Protein 4DA2 (pdb70)

InterPro domains:
  IPR005224 Sugar fermentation stimulation protein [MF_00095] (3-230)
  IPR005224 Sugar fermentation stimulation protein [PTHR30545] (3-226)
  IPR005224 Sugar fermentation stimulation protein [TIGR00230] (1-220)
  IPR040452 Sugar fermentation stimulation protein, C-terminal [PF03749] (82-216)
  IPR041465 SfsA, N-terminal OB domain [PF17746] (15-78)

Solvent-accessible surface area: 21630 Å² total; per-residue (Å²): 110,97,95,6,33,104,20,101,62,29,71,84,6,70,1,50,138,61,72,72,55,53,5,0,39,0,75,13,165,154,130,100,22,91,0,27,3,31,14,81,17,119,10,100,114,25,20,70,96,49,123,70,0,21,0,16,58,57,114,50,66,135,5,134,18,25,0,7,0,1,75,16,120,44,71,0,0,0,0,3,54,124,9,5,9,112,0,0,29,67,0,6,118,100,78,44,2,97,82,8,103,54,8,155,34,59,116,165,88,17,168,14,65,127,10,105,0,25,12,8,0,74,34,108,212,39,89,6,35,0,4,21,19,22,0,11,29,58,83,55,82,37,0,8,17,9,35,20,57,26,21,74,0,21,26,9,1,119,25,0,8,120,10,15,149,75,68,114,114,0,0,0,0,0,2,0,0,1,2,90,8,53,66,0,52,17,60,135,170,6,2,74,95,0,4,113,18,0,81,58,0,89,156,22,36,3,54,9,46,0,0,0,0,11,0,45,102,79,0,53,0,24,14,68,20,102,10,39,57,78,58,82,26,100,5,36,112,21,96,65,30,62,84,5,65,2,44,140,60,74,76,159,124,13,0,38,0,90,10,162,155,110,96,24,91,0,28,1,29,14,101,14,131,8,100,62,11,27,66,97,48,130,76,0,14,0,16,62,47,111,53,65,163,6,140,13,23,0,8,0,1,70,16,114,45,62,0,0,0,0,4,52,130,6,5,11,114,0,0,32,66,1,3,61,56,16,21,2,41,67,2,50,37,2,71,28,60,115,145,76,12,163,14,40,162,5,132,0,25,15,10,0,65,22,106,192,38,60,0,24,0,6,20,24,24,0,7,38,48,82,63,88,37,0,4,20,7,30,18,97,32,106,137,0,23,94,3,0,89,13,1,7,114,22,15,166,119,70,85,84,0,0,0,0,0,1,0,0,0,4,81,11,57,66,0,63,18,57,144,177,4,4,75,130,0,9,90,20,0,86,67,0,87,154,25,48,3,48,16,44,0,0,0,0,6,0,47,87,92,0,59,0,28,13,73,22,82,10,39,58,78,62

Nearest PDB structures (foldseek):
  4da2-assembly1_A  TM=9.998E-01  e=1.381E-50  Pyrococcus furiosus DSM 3638
  4dap-assembly1_A  TM=8.918E-01  e=1.600E-22  Escherichia coli K-12
  7js7-assembly1_A  TM=4.537E-01  e=1.166E-01  Streptomyces antibioticus
  7js7-assembly2_B  TM=4.471E-01  e=1.488E-01  Streptomyces antibioticus
  6hcd-assembly1_A  TM=3.633E-01  e=2.910E-01  Archaeoglobus fulgidus

Structure (mmCIF, N/CA/C/O backbone):
data_4DA2
#
_entry.id   4DA2
#
_cell.length_a   46.017
_cell.length_b   46.017
_cell.length_c   194.575
_cell.angle_alpha   90.000
_cell.angle_beta   90.000
_cell.angle_gamma   120.000
#
_symmetry.space_group_name_H-M   'P 31'
#
loop_
_entity.id
_entity.type
_entity.pdbx_description
1 polymer 'Sugar fermentation stimulation protein homolog'
2 non-polymer 'CALCIUM ION'
3 water water
#
loop_
_atom_site.group_PDB
_atom_site.id
_atom_site.type_symbol
_atom_site.label_atom_id
_atom_site.label_alt_id
_atom_site.label_comp_id
_atom_site.label_asym_id
_atom_site.label_entity_id
_atom_site.label_seq_id
_atom_site.pdbx_PDB_ins_code
_atom_site.Cartn_x
_atom_site.Cartn_y
_atom_site.Cartn_z
_atom_site.occupancy
_atom_site.B_iso_or_equiv
_atom_site.auth_seq_id
_atom_site.auth_comp_id
_atom_site.auth_asym_id
_atom_site.auth_atom_id
_atom_site.pdbx_PDB_model_num
ATOM 1 N N . ALA A 1 1 ? 8.645 43.900 3.596 1.00 23.30 0 ALA A N 1
ATOM 2 C CA . ALA A 1 1 ? 9.599 43.012 4.301 1.00 22.87 0 ALA A CA 1
ATOM 3 C C . ALA A 1 1 ? 11.027 43.417 3.997 1.00 52.46 0 ALA A C 1
ATOM 4 O O . ALA A 1 1 ? 11.322 43.895 2.904 1.00 26.18 0 ALA A O 1
ATOM 6 N N . MET A 1 2 ? 11.906 43.229 4.976 1.00 18.38 1 MET A N 1
ATOM 7 C CA . MET A 1 2 ? 13.330 43.457 4.789 1.00 19.95 1 MET A CA 1
ATOM 8 C C . MET A 1 2 ? 14.178 42.542 5.676 1.00 29.88 1 MET A C 1
ATOM 9 O O . MET A 1 2 ? 13.713 42.060 6.717 1.00 23.30 1 MET A O 1
ATOM 14 N N . LYS A 1 3 ? 15.408 42.274 5.247 1.00 28.82 2 LYS A N 1
ATOM 15 C CA . LYS A 1 3 ? 16.306 41.388 6.005 1.00 22.62 2 LYS A CA 1
ATOM 16 C C . LYS A 1 3 ? 17.028 42.092 7.148 1.00 33.50 2 LYS A C 1
ATOM 17 O O . LYS A 1 3 ? 17.527 43.193 6.970 1.00 27.47 2 LYS A O 1
ATOM 23 N N . LEU A 1 4 ? 17.081 41.456 8.318 1.00 23.53 3 LEU A N 1
ATOM 24 C CA . LEU A 1 4 ? 17.770 42.028 9.471 1.00 25.91 3 LEU A CA 1
ATOM 25 C C . LEU A 1 4 ? 19.150 41.443 9.672 1.00 25.24 3 LEU A C 1
ATOM 26 O O . LEU A 1 4 ? 20.088 42.163 10.024 1.00 24.11 3 LEU A O 1
ATOM 31 N N . MET A 1 5 ? 19.248 40.119 9.525 1.00 20.27 4 MET A N 1
ATOM 32 C CA . MET A 1 5 ? 20.449 39.377 9.883 1.00 18.65 4 MET A CA 1
ATOM 33 C C . MET A 1 5 ? 20.314 37.927 9.366 1.00 14.40 4 MET A C 1
ATOM 34 O O . MET A 1 5 ? 19.285 37.562 8.816 1.00 23.81 4 MET A O 1
ATOM 39 N N . GLU A 1 6 ? 21.363 37.148 9.587 1.00 20.48 5 GLU A N 1
ATOM 40 C CA . GLU A 1 6 ? 21.430 35.758 9.157 1.00 24.13 5 GLU A CA 1
ATOM 41 C C . GLU A 1 6 ? 21.977 34.905 10.278 1.00 27.12 5 GLU A C 1
ATOM 42 O O . GLU A 1 6 ? 22.885 35.320 11.004 1.00 33.30 5 GLU A O 1
ATOM 48 N N . VAL A 1 7 ? 21.428 33.704 10.403 1.00 23.85 6 VAL A N 1
ATOM 49 C CA . VAL A 1 7 ? 21.921 32.717 11.344 1.00 23.72 6 VAL A CA 1
ATOM 50 C C . VAL A 1 7 ? 22.559 31.585 10.543 1.00 33.86 6 VAL A C 1
ATOM 51 O O . VAL A 1 7 ? 21.929 31.005 9.664 1.00 24.57 6 VAL A O 1
ATOM 55 N N . SER A 1 8 ? 23.813 31.289 10.858 1.00 21.57 7 SER A N 1
ATOM 56 C CA . SER A 1 8 ? 24.567 30.228 10.193 1.00 26.18 7 SER A CA 1
ATOM 57 C C . SER A 1 8 ? 25.471 29.507 11.224 1.00 17.72 7 SER A C 1
ATOM 58 O O . SER A 1 8 ? 26.068 30.170 12.073 1.00 26.31 7 SER A O 1
ATOM 61 N N . PRO A 1 9 ? 25.538 28.160 11.188 1.00 27.15 8 PRO A N 1
ATOM 62 C CA . PRO A 1 9 ? 24.743 27.238 10.369 1.00 19.68 8 PRO A CA 1
ATOM 63 C C . PRO A 1 9 ? 23.384 26.914 10.999 1.00 23.19 8 PRO A C 1
ATOM 64 O O . PRO A 1 9 ? 23.206 27.054 12.211 1.00 23.25 8 PRO A O 1
ATOM 68 N N . LEU A 1 10 ? 22.456 26.444 10.177 1.00 19.31 9 LEU A N 1
ATOM 69 C CA . LEU A 1 10 ? 21.120 26.123 10.609 1.00 26.18 9 LEU A CA 1
ATOM 70 C C . LEU A 1 10 ? 20.893 24.645 10.315 1.00 30.22 9 LEU A C 1
ATOM 71 O O . LEU A 1 10 ? 21.054 24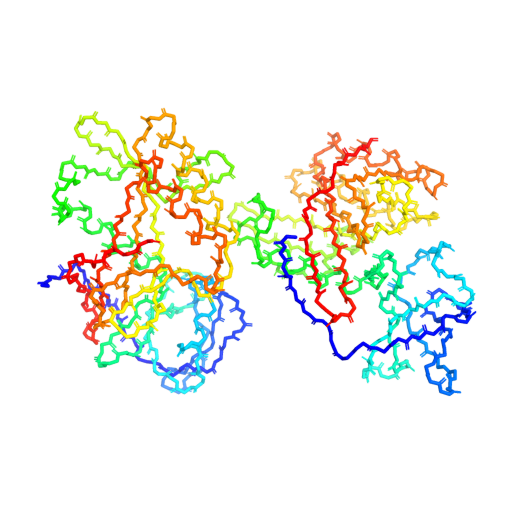.210 9.175 1.00 28.97 9 LEU A O 1
ATOM 76 N N . PHE A 1 11 ? 20.576 23.862 11.346 1.00 23.09 10 PHE A N 1
ATOM 77 C CA . PHE A 1 11 ? 20.350 22.418 11.174 1.00 23.40 10 PHE A CA 1
ATOM 78 C C . PHE A 1 11 ? 18.881 22.034 11.371 1.00 26.74 10 PHE A C 1
ATOM 79 O O . PHE A 1 11 ? 18.344 22.238 12.455 1.00 26.33 10 PHE A O 1
ATOM 87 N N . PRO A 1 12 ? 18.226 21.474 10.328 1.00 18.01 11 PRO A N 1
ATOM 88 C CA . PRO A 1 12 ? 16.903 20.894 10.577 1.00 19.87 11 PRO A CA 1
ATOM 89 C C . PRO A 1 12 ? 17.058 19.722 11.552 1.00 30.45 11 PRO A C 1
ATOM 90 O O . PRO A 1 12 ? 18.101 19.060 11.563 1.00 23.78 11 PRO A O 1
ATOM 94 N N . CYS A 1 13 ? 16.045 19.503 12.380 1.00 18.66 12 CYS A N 1
ATOM 95 C CA . CYS A 1 13 ? 16.066 18.433 13.365 1.00 24.95 12 CYS A CA 1
ATOM 96 C C . CYS A 1 13 ? 14.633 17.983 13.590 1.00 22.96 12 CYS A C 1
ATOM 97 O O . CYS A 1 13 ? 13.685 18.670 13.163 1.00 20.33 12 CYS A O 1
ATOM 100 N N . ILE A 1 14 ? 14.468 16.813 14.205 1.00 19.64 13 ILE A N 1
ATOM 101 C CA . ILE A 1 14 ? 13.161 16.346 14.622 1.00 15.89 13 ILE A CA 1
ATOM 102 C C . ILE A 1 14 ? 13.031 16.547 16.113 1.00 15.11 13 ILE A C 1
ATOM 103 O O . ILE A 1 14 ? 13.878 16.076 16.890 1.00 21.27 13 ILE A O 1
ATOM 108 N N . PHE A 1 15 ? 11.972 17.239 16.520 1.00 18.55 14 PHE A N 1
ATOM 109 C CA . PHE A 1 15 ? 11.715 17.401 17.938 1.00 17.14 14 PHE A CA 1
ATOM 110 C C . PHE A 1 15 ? 11.236 16.086 18.530 1.00 24.80 14 PHE A C 1
ATOM 111 O O . PHE A 1 15 ? 10.302 15.473 18.014 1.00 27.86 14 PHE A O 1
ATOM 119 N N . LEU A 1 16 ? 11.895 15.640 19.601 1.00 19.25 15 LEU A N 1
ATOM 120 C CA . LEU A 1 16 ? 11.512 14.369 20.237 1.00 18.47 15 LEU A CA 1
ATOM 121 C C . LEU A 1 16 ? 10.702 14.628 21.481 1.00 21.11 15 LEU A C 1
ATOM 122 O O . LEU A 1 16 ? 9.533 14.203 21.575 1.00 22.31 15 LEU A O 1
ATOM 127 N N . ARG A 1 17 ? 11.296 15.346 22.436 1.00 22.87 16 ARG A N 1
ATOM 128 C CA . ARG A 1 17 ? 10.587 15.645 23.681 1.00 28.32 16 ARG A CA 1
ATOM 129 C C . ARG A 1 17 ? 11.211 16.768 24.501 1.00 27.48 16 ARG A C 1
ATOM 130 O O . ARG A 1 17 ? 12.413 17.040 24.427 1.00 19.59 16 ARG A O 1
ATOM 138 N N . ARG A 1 18 ? 10.366 17.441 25.272 1.00 27.61 17 ARG A N 1
ATOM 139 C CA . ARG A 1 18 ? 10.856 18.470 26.150 1.00 24.81 17 ARG A CA 1
ATOM 140 C C . ARG A 1 18 ? 11.227 17.826 27.481 1.00 31.51 17 ARG A C 1
ATOM 141 O O . ARG A 1 18 ? 10.430 17.103 28.069 1.00 35.75 17 ARG A O 1
ATOM 149 N N . VAL A 1 19 ? 12.447 18.072 27.940 1.00 26.51 18 VAL A N 1
ATOM 150 C CA . VAL A 1 19 ? 12.945 17.477 29.187 1.00 33.21 18 VAL A CA 1
ATOM 151 C C . VAL A 1 19 ? 12.515 18.323 30.378 1.00 33.41 18 VAL A C 1
ATOM 152 O O . VAL A 1 19 ? 11.994 17.805 31.370 1.00 30.35 18 VAL A O 1
ATOM 156 N N . ASN A 1 20 ? 12.763 19.625 30.276 1.00 20.47 19 ASN A N 1
ATOM 157 C CA . ASN A 1 20 ? 12.228 20.604 31.214 1.00 25.13 19 ASN A CA 1
ATOM 158 C C . ASN A 1 20 ? 12.072 21.934 30.489 1.00 32.99 19 ASN A C 1
ATOM 159 O O . ASN A 1 20 ? 12.155 21.990 29.254 1.00 25.33 19 ASN A O 1
ATOM 164 N N . ARG A 1 21 ? 11.882 23.009 31.238 1.00 41.75 20 ARG A N 1
ATOM 165 C CA . ARG A 1 21 ? 11.656 24.308 30.605 1.00 34.43 20 ARG A CA 1
ATOM 166 C C . ARG A 1 21 ? 12.885 24.882 29.873 1.00 20.57 20 ARG A C 1
ATOM 167 O O . ARG A 1 21 ? 12.737 25.737 28.997 1.00 26.69 20 ARG A O 1
ATOM 175 N N . PHE A 1 22 ? 14.079 24.370 30.184 1.00 16.59 21 PHE A N 1
ATOM 176 C CA . PHE A 1 22 ? 15.329 24.856 29.599 1.00 16.67 21 PHE A CA 1
ATOM 177 C C . PHE A 1 22 ? 15.918 23.964 28.507 1.00 17.53 21 PHE A C 1
ATOM 178 O O . PHE A 1 22 ? 16.776 24.410 27.740 1.00 22.09 21 PHE A O 1
ATOM 186 N N . VAL A 1 23 ? 15.488 22.711 28.448 1.00 16.22 22 VAL A N 1
ATOM 187 C CA . VAL A 1 23 ? 16.148 21.728 27.581 1.00 27.62 22 VAL A CA 1
ATOM 188 C C . VAL A 1 23 ? 15.186 20.808 26.840 1.00 21.60 22 VAL A C 1
ATOM 189 O O . VAL A 1 23 ? 14.183 20.352 27.393 1.00 20.60 22 VAL A O 1
ATOM 193 N N . GLY A 1 24 ? 15.511 20.523 25.580 1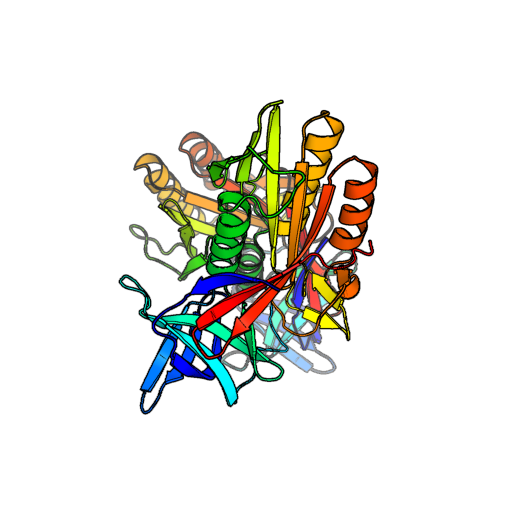.00 16.28 23 GLY A N 1
ATOM 194 C CA . GLY A 1 24 ? 14.757 19.533 24.800 1.00 15.93 23 GLY A CA 1
ATOM 195 C C . GLY A 1 24 ? 15.685 18.505 24.191 1.00 17.59 23 GLY A C 1
ATOM 196 O O . GLY A 1 24 ? 16.893 18.738 24.090 1.00 14.93 23 GLY A O 1
ATOM 197 N N . LEU A 1 25 ? 15.125 17.365 23.797 1.00 18.35 24 LEU A N 1
ATOM 198 C CA . LEU A 1 25 ? 15.859 16.391 22.973 1.00 12.68 24 LEU A CA 1
ATOM 199 C C . LEU A 1 25 ? 15.344 16.434 21.540 1.00 17.22 24 LEU A C 1
ATOM 200 O O . LEU A 1 25 ? 14.129 16.456 21.302 1.00 16.00 24 LEU A O 1
ATOM 205 N N . VAL A 1 26 ? 16.282 16.431 20.591 1.00 16.18 25 VAL A N 1
ATOM 206 C CA . VAL A 1 26 ? 15.990 16.458 19.170 1.00 18.98 25 VAL A CA 1
ATOM 207 C C . VAL A 1 26 ? 16.842 15.401 18.459 1.00 20.36 25 VAL A C 1
ATOM 208 O O . VAL A 1 26 ? 17.897 14.997 18.963 1.00 18.05 25 VAL A O 1
ATOM 212 N N . ARG A 1 27 ? 16.397 14.989 17.282 1.00 20.31 26 ARG A N 1
ATOM 213 C CA . ARG A 1 27 ? 17.178 14.132 16.415 1.00 19.03 26 ARG A CA 1
ATOM 214 C C . ARG A 1 27 ? 17.768 14.984 15.301 1.00 31.26 26 ARG A C 1
ATOM 215 O O . ARG A 1 27 ? 17.047 15.665 14.592 1.00 21.87 26 ARG A O 1
ATOM 223 N N . ILE A 1 28 ? 19.085 14.938 15.183 1.00 20.13 27 ILE A N 1
ATOM 224 C CA . ILE A 1 28 ? 19.822 15.528 14.085 1.00 20.52 27 ILE A CA 1
ATOM 225 C C . ILE A 1 28 ? 20.594 14.404 13.401 1.00 28.29 27 ILE A C 1
ATOM 226 O O . ILE A 1 28 ? 21.577 13.909 13.944 1.00 24.11 27 ILE A O 1
ATOM 231 N N . LYS A 1 29 ? 20.129 14.003 12.216 1.00 41.30 28 LYS A N 1
ATOM 232 C CA . LYS A 1 29 ? 20.721 12.881 11.482 1.00 50.45 28 LYS A CA 1
ATOM 233 C C . LYS A 1 29 ? 20.659 11.604 12.332 1.00 19.03 28 LYS A C 1
ATOM 234 O O . LYS A 1 29 ? 19.591 11.206 12.797 1.00 21.63 28 LYS A O 1
ATOM 240 N N . GLU A 1 30 ? 21.801 10.957 12.553 1.00 21.06 29 GLU A N 1
ATOM 241 C CA . GLU A 1 30 ? 21.790 9.698 13.303 1.00 26.14 29 GLU A CA 1
ATOM 242 C C . GLU A 1 30 ? 21.631 9.933 14.809 1.00 22.86 29 GLU A C 1
ATOM 243 O O . GLU A 1 30 ? 21.292 9.005 15.564 1.00 28.91 29 GLU A O 1
ATOM 249 N N . ARG A 1 31 ? 21.864 11.176 15.235 1.00 21.42 30 ARG A N 1
ATOM 250 C CA . ARG A 1 31 ? 22.083 11.471 16.667 1.00 26.59 30 ARG A CA 1
ATOM 251 C C . ARG A 1 31 ? 20.855 12.001 17.413 1.00 31.16 30 ARG A C 1
ATOM 252 O O . ARG A 1 31 ? 20.072 12.765 16.858 1.00 25.00 30 ARG A O 1
ATOM 260 N N . ILE A 1 32 ? 20.681 11.561 18.663 1.00 21.19 31 ILE A N 1
ATOM 261 C CA . ILE A 1 32 ? 19.811 12.253 19.611 1.00 22.06 31 ILE A CA 1
ATOM 262 C C . ILE A 1 32 ? 20.636 13.280 20.387 1.00 29.04 31 ILE A C 1
ATOM 263 O O . ILE A 1 32 ? 21.638 12.928 21.020 1.00 23.56 31 ILE A O 1
ATOM 268 N N . GLU A 1 33 ? 20.231 14.555 20.333 1.00 17.18 32 GLU A N 1
ATOM 269 C CA . GLU A 1 33 ? 21.042 15.608 20.924 1.00 15.75 32 GLU A CA 1
ATOM 270 C C . GLU A 1 33 ? 20.255 16.460 21.909 1.00 19.71 32 GLU A C 1
ATOM 271 O O . GLU A 1 33 ? 19.087 16.734 21.700 1.00 23.27 32 GLU A O 1
ATOM 277 N N . ARG A 1 34 ? 20.929 16.879 22.970 1.00 16.60 33 ARG A N 1
ATOM 278 C CA . ARG A 1 34 ? 20.385 17.863 23.914 1.00 32.94 33 ARG A CA 1
ATOM 279 C C . ARG A 1 34 ? 20.424 19.268 23.294 1.00 33.06 33 ARG A C 1
ATOM 280 O O . ARG A 1 34 ? 21.464 19.696 22.801 1.00 18.98 33 ARG A O 1
ATOM 288 N N . ALA A 1 35 ? 19.285 19.973 23.298 1.00 19.02 34 ALA A N 1
ATOM 289 C CA . ALA A 1 35 ? 19.184 21.291 22.690 1.00 24.74 34 ALA A CA 1
ATOM 290 C C . ALA A 1 35 ? 18.606 22.274 23.695 1.00 33.42 34 ALA A C 1
ATOM 291 O O . ALA A 1 35 ? 17.610 21.987 24.354 1.00 19.08 34 ALA A O 1
ATOM 293 N N . LEU A 1 36 ? 19.252 23.425 23.829 1.00 15.71 35 LEU A N 1
ATOM 294 C CA . LEU A 1 36 ? 18.795 24.460 24.729 1.00 18.91 35 LEU A CA 1
ATOM 295 C C . LEU A 1 36 ? 17.491 25.083 24.232 1.00 20.07 35 LEU A C 1
ATOM 296 O O . LEU A 1 36 ? 17.324 25.324 23.052 1.00 21.88 35 LEU A O 1
ATOM 301 N N . ILE A 1 37 ? 16.578 25.342 25.158 1.00 17.41 36 ILE A N 1
ATOM 302 C CA . ILE A 1 37 ? 15.350 26.061 24.856 1.00 17.67 36 ILE A CA 1
ATOM 303 C C . ILE A 1 37 ? 15.383 27.354 25.693 1.00 21.45 36 ILE A C 1
ATOM 304 O O . ILE A 1 37 ? 15.488 27.317 26.929 1.00 21.22 36 ILE A O 1
ATOM 309 N N . THR A 1 38 ? 15.322 28.507 25.026 1.00 17.38 37 THR A N 1
ATOM 310 C CA . THR A 1 38 ? 15.290 29.764 25.747 1.00 11.76 37 THR A CA 1
ATOM 311 C C . THR A 1 38 ? 13.923 30.390 25.452 1.00 23.36 37 THR A C 1
ATOM 312 O O . THR A 1 38 ? 13.777 31.278 24.612 1.00 25.13 37 THR A O 1
ATOM 316 N N . ASN A 1 39 ? 12.911 29.865 26.114 1.00 20.32 38 ASN A N 1
ATOM 317 C CA . ASN A 1 39 ? 11.546 30.395 26.049 1.00 18.53 38 ASN A CA 1
ATOM 318 C C . ASN A 1 39 ? 10.765 29.702 27.177 1.00 19.55 38 ASN A C 1
ATOM 319 O O . ASN A 1 39 ? 10.670 28.471 27.205 1.00 36.99 38 ASN A O 1
ATOM 324 N N . THR A 1 40 ? 10.230 30.504 28.099 1.00 31.07 39 THR A N 1
ATOM 325 C CA . THR A 1 40 ? 9.618 29.973 29.320 1.00 52.18 39 THR A CA 1
ATOM 326 C C . THR A 1 40 ? 8.160 29.622 29.086 1.00 41.03 39 THR A C 1
ATOM 327 O O . THR A 1 40 ? 7.492 29.089 29.978 1.00 47.46 39 THR A O 1
ATOM 331 N N . GLY A 1 41 ? 7.675 29.921 27.882 1.00 29.28 40 GLY A N 1
ATOM 332 C CA . GLY A 1 41 ? 6.326 29.526 27.463 1.00 26.97 40 GLY A CA 1
ATOM 333 C C . GLY A 1 41 ? 6.124 28.019 27.348 1.00 31.40 40 GLY A C 1
ATOM 334 O O . GLY A 1 41 ? 7.088 27.242 27.312 1.00 30.48 40 GLY A O 1
ATOM 335 N N . ARG A 1 42 ? 4.864 27.593 27.287 1.00 26.78 41 ARG A N 1
ATOM 336 C CA . ARG A 1 42 ? 4.581 26.167 27.145 1.00 24.77 41 ARG A CA 1
ATOM 337 C C . ARG A 1 42 ? 4.928 25.696 25.750 1.00 33.58 41 ARG A C 1
ATOM 338 O O . ARG A 1 42 ? 5.373 24.563 25.578 1.00 23.92 41 ARG A O 1
ATOM 346 N N . LEU A 1 43 ? 4.724 26.575 24.763 1.00 24.89 42 LEU A N 1
ATOM 347 C CA . LEU A 1 43 ? 4.930 26.237 23.355 1.00 20.32 42 LEU A CA 1
ATOM 348 C C . LEU A 1 43 ? 4.298 24.885 23.007 1.00 28.33 42 LEU A C 1
ATOM 349 O O . LEU A 1 43 ? 4.861 24.104 22.238 1.00 22.96 42 LEU A O 1
ATOM 354 N N . ASN A 1 44 ? 3.118 24.621 23.564 1.00 31.43 43 ASN A N 1
ATOM 355 C CA . ASN A 1 44 ? 2.405 23.355 23.332 1.00 26.42 43 ASN A CA 1
ATOM 356 C C . ASN A 1 44 ? 2.121 23.025 21.870 1.00 32.10 43 ASN A C 1
ATOM 357 O O . ASN A 1 44 ? 2.149 21.861 21.484 1.00 27.93 43 ASN A O 1
ATOM 362 N N . GLU A 1 45 ? 1.850 24.039 21.051 1.00 26.57 44 GLU A N 1
ATOM 363 C CA . GLU A 1 45 ? 1.592 23.776 19.639 1.00 28.28 44 GLU A CA 1
ATOM 364 C C . GLU A 1 45 ? 2.855 23.439 18.810 1.00 30.78 44 GLU A C 1
ATOM 365 O O . GLU A 1 45 ? 2.757 22.832 17.739 1.00 28.55 44 GLU A O 1
ATOM 371 N N . PHE A 1 46 ? 4.028 23.787 19.338 1.00 21.19 45 PHE A N 1
ATOM 372 C CA . PHE A 1 46 ? 5.295 23.536 18.650 1.00 17.53 45 PHE A CA 1
ATOM 373 C C . PHE A 1 46 ? 5.999 22.288 19.159 1.00 20.28 45 PHE A C 1
ATOM 374 O O . PHE A 1 46 ? 6.587 21.556 18.356 1.00 23.35 45 PHE A O 1
ATOM 382 N N . MET A 1 47 ? 5.978 22.097 20.487 1.00 22.61 46 MET A N 1
ATOM 383 C CA . MET A 1 47 ? 6.738 21.039 21.179 1.00 20.14 46 MET A CA 1
ATOM 384 C C . MET A 1 47 ? 5.990 19.728 21.088 1.00 25.94 46 MET A C 1
ATOM 385 O O . MET A 1 47 ? 5.514 19.219 22.108 1.00 26.30 46 MET A O 1
ATOM 390 N N . ILE A 1 48 ? 5.886 19.198 19.868 1.00 28.87 47 ILE A N 1
ATOM 391 C CA . ILE A 1 48 ? 5.136 17.969 19.585 1.00 18.50 47 ILE A CA 1
ATOM 392 C C . ILE A 1 48 ? 6.114 16.974 18.962 1.00 21.55 47 ILE A C 1
ATOM 393 O O . ILE A 1 48 ? 6.807 17.305 17.996 1.00 19.63 47 ILE A O 1
ATOM 398 N N . PRO A 1 49 ? 6.193 15.749 19.525 1.00 31.56 48 PRO A N 1
ATOM 399 C CA . PRO A 1 49 ? 7.098 14.744 18.946 1.00 27.40 48 PRO A CA 1
ATOM 400 C C . PRO A 1 49 ? 6.880 14.574 17.436 1.00 14.37 48 PRO A C 1
ATOM 401 O O . PRO A 1 49 ? 5.726 14.429 16.978 1.00 23.39 48 PRO A O 1
ATOM 405 N N . GLY A 1 50 ? 7.955 14.663 16.661 1.00 19.02 49 GLY A N 1
ATOM 406 C CA . GLY A 1 50 ? 7.886 14.480 15.212 1.00 27.13 49 GLY A CA 1
ATOM 407 C C . GLY A 1 50 ? 7.955 15.775 14.410 1.00 12.05 49 GLY A C 1
ATOM 408 O O . GLY A 1 50 ? 8.242 15.751 13.202 1.00 29.86 49 GLY A O 1
ATOM 409 N N . ARG A 1 51 ? 7.712 16.907 15.078 1.00 22.29 50 ARG A N 1
ATOM 410 C CA . ARG A 1 51 ? 7.751 18.236 14.426 1.00 19.51 50 ARG A CA 1
ATOM 411 C C . ARG A 1 51 ? 9.157 18.633 14.040 1.00 21.28 50 ARG A C 1
ATOM 412 O O . ARG A 1 51 ? 10.104 18.338 14.761 1.00 22.90 50 ARG A O 1
ATOM 420 N N . ILE A 1 52 ? 9.300 19.291 12.890 1.00 16.53 51 ILE A N 1
ATOM 421 C CA . ILE A 1 52 ? 10.603 19.737 12.438 1.00 14.04 51 ILE A CA 1
ATOM 422 C C . ILE A 1 52 ? 10.997 21.035 13.136 1.00 15.68 51 ILE A C 1
ATOM 423 O O . ILE A 1 52 ? 10.262 22.014 13.069 1.00 16.43 51 ILE A O 1
ATOM 428 N N . GLY A 1 53 ? 12.145 21.017 13.815 1.00 20.39 52 GLY A N 1
ATOM 429 C CA . GLY A 1 53 ? 12.745 22.225 14.403 1.00 18.05 52 GLY A CA 1
ATOM 430 C C . GLY A 1 53 ? 14.009 22.591 13.649 1.00 24.97 52 GLY A C 1
ATOM 431 O O . GLY A 1 53 ? 14.411 21.899 12.712 1.00 18.59 52 GLY A O 1
ATOM 432 N N . TYR A 1 54 ? 14.624 23.693 14.062 1.00 21.17 53 TYR A N 1
ATOM 433 C CA . TYR A 1 54 ? 15.874 24.179 13.497 1.00 18.90 53 TYR A CA 1
ATOM 434 C C . TYR A 1 54 ? 16.788 24.538 14.643 1.00 13.65 53 TYR A C 1
ATOM 435 O O . TYR A 1 54 ? 16.377 25.251 15.561 1.00 16.68 53 TYR A O 1
ATOM 444 N N . CYS A 1 55 ? 18.018 23.986 14.616 1.00 15.97 54 CYS A N 1
ATOM 445 C CA . CYS A 1 55 ? 19.011 24.204 15.664 1.00 14.33 54 CYS A CA 1
ATOM 446 C C . CYS A 1 55 ? 20.234 24.946 15.111 1.00 10.67 54 CYS A C 1
ATOM 447 O O . CYS A 1 55 ? 20.454 24.941 13.908 1.00 16.36 54 CYS A O 1
ATOM 450 N N . THR A 1 56 ? 20.978 25.608 15.988 1.00 20.27 55 THR A N 1
ATOM 451 C CA . THR A 1 56 ? 22.299 26.133 15.647 1.00 16.24 55 THR A CA 1
ATOM 452 C C . THR A 1 56 ? 23.296 25.743 16.746 1.00 18.23 55 THR A C 1
ATOM 453 O O . THR A 1 56 ? 22.894 25.565 17.899 1.00 23.19 55 THR A O 1
ATOM 457 N N . PRO A 1 57 ? 24.601 25.576 16.391 1.00 28.07 56 PRO A N 1
ATOM 458 C CA . PRO A 1 57 ? 25.557 25.140 17.412 1.00 21.70 56 PRO A CA 1
ATOM 459 C C . PRO A 1 57 ? 25.761 26.238 18.430 1.00 29.52 56 PRO A C 1
ATOM 460 O O . PRO A 1 57 ? 25.503 27.400 18.134 1.00 24.54 56 PRO A O 1
ATOM 464 N N . LYS A 1 58 ? 26.189 25.856 19.627 1.00 30.68 57 LYS A N 1
ATOM 465 C CA . LYS A 1 58 ? 26.523 26.808 20.671 1.00 34.63 57 LYS A CA 1
ATOM 466 C C . LYS A 1 58 ? 27.917 26.425 21.153 1.00 49.41 57 LYS A C 1
ATOM 467 O O . LYS A 1 58 ? 28.108 25.312 21.640 1.00 35.07 57 LYS A O 1
ATOM 473 N N . ALA A 1 59 ? 28.893 27.321 20.989 1.00 69.15 58 ALA A N 1
ATOM 474 C CA . ALA A 1 59 ? 30.267 27.055 21.442 1.00 68.76 58 ALA A CA 1
ATOM 475 C C . ALA A 1 59 ? 30.386 27.279 22.947 1.00 41.60 58 ALA A C 1
ATOM 476 O O . ALA A 1 59 ? 30.465 28.421 23.408 1.00 113.44 58 ALA A O 1
ATOM 478 N N . GLY A 1 60 ? 30.393 26.185 23.705 1.00 48.74 59 GLY A N 1
ATOM 479 C CA . GLY A 1 60 ? 30.357 26.250 25.173 1.00 35.00 59 GLY A CA 1
ATOM 480 C C . GLY A 1 60 ? 29.016 26.762 25.696 1.00 63.85 59 GLY A C 1
ATOM 481 O O . GLY A 1 60 ? 28.367 27.589 25.055 1.00 80.18 59 GLY A O 1
ATOM 482 N N . GLY A 1 61 ? 28.588 26.282 26.861 1.00 83.11 60 GLY A N 1
ATOM 483 C CA . GLY A 1 61 ? 29.326 25.294 27.629 1.00 60.15 60 GLY A CA 1
ATOM 484 C C . GLY A 1 61 ? 28.523 24.026 27.838 1.00 33.49 60 GLY A C 1
ATOM 485 O O . GLY A 1 61 ? 28.879 22.966 27.311 1.00 48.26 60 GLY A O 1
ATOM 486 N N . LYS A 1 62 ? 27.433 24.140 28.594 1.00 32.59 61 LYS A N 1
ATOM 487 C CA . LYS A 1 62 ? 26.669 22.966 29.030 1.00 36.98 61 LYS A CA 1
ATOM 488 C C . LYS A 1 62 ? 26.009 22.196 27.884 1.00 49.81 61 LYS A C 1
ATOM 489 O O . LYS A 1 62 ? 26.028 20.962 27.868 1.00 75.05 61 LYS A O 1
ATOM 495 N N . THR A 1 63 ? 25.436 22.924 26.932 1.00 39.99 62 THR A N 1
ATOM 496 C CA . THR A 1 63 ? 24.759 22.296 25.791 1.00 40.12 62 THR A CA 1
ATOM 497 C C . THR A 1 63 ? 25.378 22.816 24.485 1.00 21.96 62 THR A C 1
ATOM 498 O O . THR A 1 63 ? 25.783 23.976 24.429 1.00 29.66 62 THR A O 1
ATOM 502 N N . ARG A 1 64 ? 25.472 21.946 23.479 1.00 31.31 63 ARG A N 1
ATOM 503 C CA . ARG A 1 64 ? 26.138 22.255 22.214 1.00 33.26 63 ARG A CA 1
ATOM 504 C C . ARG A 1 64 ? 25.196 22.731 21.115 1.00 28.79 63 ARG A C 1
ATOM 505 O O . ARG A 1 64 ? 25.655 23.108 20.037 1.00 30.40 63 ARG A O 1
ATOM 513 N N . TYR A 1 65 ? 23.886 22.682 21.373 1.00 18.93 64 TYR A N 1
ATOM 514 C CA . TYR A 1 65 ? 22.914 23.152 20.380 1.00 16.36 64 TYR A CA 1
ATOM 515 C C . TYR A 1 65 ? 21.860 24.029 21.003 1.00 18.16 64 TYR A C 1
ATOM 516 O O . TYR A 1 65 ? 21.504 23.845 22.155 1.00 19.02 64 TYR A O 1
ATOM 525 N N . ILE A 1 66 ? 21.374 24.995 20.223 1.00 17.76 65 ILE A N 1
ATOM 526 C CA . ILE A 1 66 ? 20.221 25.801 20.616 1.00 17.23 65 ILE A CA 1
ATOM 527 C C . ILE A 1 66 ? 19.076 25.481 19.652 1.00 17.68 65 ILE A C 1
ATOM 528 O O . ILE A 1 66 ? 19.261 25.499 18.421 1.00 13.66 65 ILE A O 1
ATOM 533 N N . LEU A 1 67 ? 17.907 25.145 20.206 1.00 15.85 66 LEU A N 1
ATOM 534 C CA . LEU A 1 67 ? 16.710 24.982 19.375 1.00 18.16 66 LEU A CA 1
ATOM 535 C C . LEU A 1 67 ? 16.113 26.376 19.116 1.00 13.68 66 LEU A C 1
ATOM 536 O O . LEU A 1 67 ? 15.509 26.978 20.019 1.00 23.23 66 LEU A O 1
ATOM 541 N N . LEU A 1 68 ? 16.314 26.908 17.910 1.00 15.99 67 LEU A N 1
ATOM 542 C CA . LEU A 1 68 ? 15.939 28.295 17.615 1.00 13.39 67 LEU A CA 1
ATOM 543 C C . LEU A 1 68 ? 14.483 28.501 17.267 1.00 18.31 67 LEU A C 1
ATOM 544 O O . LEU A 1 68 ? 13.942 29.584 17.501 1.00 17.14 67 LEU A O 1
ATOM 549 N N . GLY A 1 69 ? 13.889 27.486 16.653 1.00 15.72 68 GLY A N 1
ATOM 550 C CA . GLY A 1 69 ? 12.564 27.569 16.104 1.00 13.15 68 GLY A CA 1
ATOM 551 C C . GLY A 1 69 ? 12.011 26.297 15.489 1.00 14.81 68 GLY A C 1
ATOM 552 O O . GLY A 1 69 ? 12.638 25.237 15.526 1.00 15.48 68 GLY A O 1
ATOM 553 N N . PHE A 1 70 ? 10.829 26.432 14.891 1.00 18.73 69 PHE A N 1
ATOM 554 C CA . PHE A 1 70 ? 10.120 25.322 14.297 1.00 19.15 69 PHE A CA 1
ATOM 555 C C . PHE A 1 70 ? 9.604 25.673 12.903 1.00 18.15 69 PHE A C 1
ATOM 556 O O . PHE A 1 70 ? 9.332 26.833 12.577 1.00 13.84 69 PHE A O 1
ATOM 564 N N . GLU A 1 71 ? 9.434 24.642 12.091 1.00 19.47 70 GLU A N 1
ATOM 565 C CA . GLU A 1 71 ? 8.878 24.823 10.766 1.00 16.29 70 GLU A CA 1
ATOM 566 C C . GLU A 1 71 ? 7.469 25.318 10.965 1.00 17.92 70 GLU A C 1
ATOM 567 O O . GLU A 1 71 ? 6.731 24.817 11.824 1.00 21.68 70 GLU A O 1
ATOM 573 N N . ASP A 1 72 ? 7.090 26.309 10.169 1.00 16.48 71 ASP A N 1
ATOM 574 C CA . ASP A 1 72 ? 5.767 26.898 10.308 1.00 20.99 71 ASP A CA 1
ATOM 575 C C . ASP A 1 72 ? 5.436 27.481 8.954 1.00 18.04 71 ASP A C 1
ATOM 576 O O . ASP A 1 72 ? 6.094 28.423 8.497 1.00 18.44 71 ASP A O 1
ATOM 581 N N . HIS A 1 73 ? 4.459 26.856 8.292 1.00 20.33 72 HIS A N 1
ATOM 582 C CA . HIS A 1 73 ? 3.985 27.307 6.991 1.00 24.74 72 HIS A CA 1
ATOM 583 C C . HIS A 1 73 ? 5.109 27.544 5.969 1.00 22.29 72 HIS A C 1
ATOM 584 O O . HIS A 1 73 ? 5.067 28.486 5.174 1.00 20.74 72 HIS A O 1
ATOM 591 N N . GLY A 1 74 ? 6.099 26.656 5.974 1.00 23.12 73 GLY A N 1
ATOM 592 C CA . GLY A 1 74 ? 7.166 26.714 5.006 1.00 19.19 73 GLY A CA 1
ATOM 593 C C . GLY A 1 74 ? 8.319 27.621 5.396 1.00 28.55 73 GLY A C 1
ATOM 594 O O . GLY A 1 74 ? 9.353 27.661 4.725 1.00 24.84 73 GLY A O 1
ATOM 595 N N . LYS A 1 75 ? 8.143 28.352 6.486 1.00 18.46 74 LYS A N 1
ATOM 596 C CA . LYS A 1 75 ? 9.180 29.249 6.987 1.00 16.18 74 LYS A CA 1
ATOM 597 C C . LYS A 1 75 ? 9.545 28.707 8.370 1.00 18.80 74 LYS A C 1
ATOM 598 O O . LYS A 1 75 ? 9.231 27.533 8.702 1.00 16.95 74 LYS A O 1
ATOM 604 N N . ILE A 1 76 ? 10.155 29.552 9.202 1.00 13.06 75 ILE A N 1
ATOM 605 C CA . ILE A 1 76 ? 10.511 29.154 10.566 1.00 15.16 75 ILE A CA 1
ATOM 606 C C . ILE A 1 76 ? 9.979 30.160 11.596 1.00 16.26 75 ILE A C 1
ATOM 607 O O . ILE A 1 76 ? 10.279 31.354 11.480 1.00 12.34 75 ILE A O 1
ATOM 612 N N . ALA A 1 77 ? 9.212 29.678 12.585 1.00 11.16 76 ALA A N 1
ATOM 613 C CA . ALA A 1 77 ? 8.799 30.505 13.736 1.00 12.26 76 ALA A CA 1
ATOM 614 C C . ALA A 1 77 ? 9.989 30.535 14.704 1.00 17.39 76 ALA A C 1
ATOM 615 O O . ALA A 1 77 ? 10.552 29.493 15.023 1.00 14.33 76 ALA A O 1
ATOM 617 N N . ILE A 1 78 ? 10.363 31.719 15.184 1.00 13.88 77 ILE A N 1
ATOM 618 C CA . ILE A 1 78 ? 11.522 31.820 16.068 1.00 12.40 77 ILE A CA 1
ATOM 619 C C . ILE A 1 78 ? 11.004 31.787 17.500 1.00 13.90 77 ILE A C 1
ATOM 620 O O . ILE A 1 78 ? 10.365 32.753 17.975 1.00 15.26 77 ILE A O 1
ATOM 625 N N . ILE A 1 79 ? 11.325 30.709 18.195 1.00 13.69 78 ILE A N 1
ATOM 626 C CA . ILE A 1 79 ? 10.995 30.607 19.630 1.00 9.37 78 ILE A CA 1
ATOM 627 C C . ILE A 1 79 ? 12.050 31.106 20.597 1.00 12.28 78 ILE A C 1
ATOM 628 O O . ILE A 1 79 ? 11.722 31.405 21.755 1.00 12.24 78 ILE A O 1
ATOM 633 N N . ASP A 1 80 ? 13.305 31.209 20.138 1.00 17.05 79 ASP A N 1
ATOM 634 C CA . ASP A 1 80 ? 14.419 31.572 21.017 1.00 22.14 79 ASP A CA 1
ATOM 635 C C . ASP A 1 80 ? 14.360 33.065 21.336 1.00 20.19 79 ASP A C 1
ATOM 636 O O . ASP A 1 80 ? 14.448 33.913 20.436 1.00 11.66 79 ASP A O 1
ATOM 641 N N . THR A 1 81 ? 14.216 33.386 22.614 1.00 13.28 80 THR A N 1
ATOM 642 C CA . THR A 1 81 ? 14.063 34.798 23.009 1.00 19.49 80 THR A CA 1
ATOM 643 C C . THR A 1 81 ? 15.352 35.612 22.852 1.00 16.01 80 THR A C 1
ATOM 644 O O . THR A 1 81 ? 15.291 36.829 22.636 1.00 13.80 80 THR A O 1
ATOM 648 N N . ARG A 1 82 ? 16.502 34.942 22.946 1.00 15.09 81 ARG A N 1
ATOM 649 C CA . ARG A 1 82 ? 17.786 35.573 22.679 1.00 14.52 81 ARG A CA 1
ATOM 650 C C . ARG A 1 82 ? 17.916 36.020 21.222 1.00 13.60 81 ARG A C 1
ATOM 651 O O . ARG A 1 82 ? 18.359 37.160 20.969 1.00 15.43 81 ARG A O 1
ATOM 659 N N . LEU A 1 83 ? 17.513 35.160 20.282 1.00 16.69 82 LEU A N 1
ATOM 660 C CA . LEU A 1 83 ? 17.536 35.481 18.880 1.00 17.30 82 LEU A CA 1
ATOM 661 C C . LEU A 1 83 ? 16.535 36.609 18.607 1.00 10.90 82 LEU A C 1
ATOM 662 O O . LEU A 1 83 ? 16.849 37.549 17.881 1.00 14.21 82 LEU A O 1
ATOM 667 N N . GLN A 1 84 ? 15.326 36.477 19.146 1.00 11.73 83 GLN A N 1
ATOM 668 C CA . GLN A 1 84 ? 14.311 37.562 19.028 1.00 10.23 83 GLN A CA 1
ATOM 669 C C . GLN A 1 84 ? 14.916 38.890 19.485 1.00 11.93 83 GLN A C 1
ATOM 670 O O . GLN A 1 84 ? 14.787 39.910 18.794 1.00 13.88 83 GLN A O 1
ATOM 676 N N . GLY A 1 85 ? 15.585 38.878 20.636 1.00 14.53 84 GLY A N 1
ATOM 677 C CA . GLY A 1 85 ? 16.247 40.066 21.155 1.00 16.50 84 GLY A CA 1
ATOM 678 C C . GLY A 1 85 ? 17.325 40.592 20.211 1.00 17.65 84 GLY A C 1
ATOM 679 O O . GLY A 1 85 ? 17.438 41.794 20.013 1.00 18.10 84 GLY A O 1
ATOM 680 N N . LYS A 1 86 ? 18.098 39.698 19.597 1.00 15.63 85 LYS A N 1
ATOM 681 C CA . LYS A 1 86 ? 19.166 40.113 18.659 1.00 12.18 85 LYS A CA 1
ATOM 682 C C . LYS A 1 86 ? 18.525 40.782 17.433 1.00 15.68 85 LYS A C 1
ATOM 683 O O . LYS A 1 86 ? 19.050 41.784 16.924 1.00 16.52 85 LYS A O 1
ATOM 689 N N . ALA A 1 87 ? 17.385 40.233 17.000 1.00 14.63 86 ALA A N 1
ATOM 690 C CA . ALA A 1 87 ? 16.596 40.783 15.876 1.00 16.78 86 ALA A CA 1
ATOM 691 C C . ALA A 1 87 ? 16.099 42.193 16.241 1.00 14.29 86 ALA A C 1
ATOM 692 O O . ALA A 1 87 ? 16.252 43.145 15.463 1.00 15.61 86 ALA A O 1
ATOM 694 N N . PHE A 1 88 ? 15.515 42.325 17.426 1.00 13.29 87 PHE A N 1
ATOM 695 C CA . PHE A 1 88 ? 15.151 43.658 17.931 1.00 13.28 87 PHE A CA 1
ATOM 696 C C . PHE A 1 88 ? 16.334 44.652 17.932 1.00 15.17 87 PHE A C 1
ATOM 697 O O . PHE A 1 88 ? 16.202 45.785 17.478 1.00 11.72 87 PHE A O 1
ATOM 705 N N . GLU A 1 89 ? 17.476 44.229 18.464 1.00 13.74 88 GLU A N 1
ATOM 706 C CA . GLU A 1 89 ? 18.699 45.023 18.466 1.00 17.60 88 GLU A CA 1
ATOM 707 C C . GLU A 1 89 ? 19.131 45.458 17.048 1.00 14.75 88 GLU A C 1
ATOM 708 O O . GLU A 1 89 ? 19.629 46.561 16.875 1.00 14.27 88 GLU A O 1
ATOM 714 N N . LYS A 1 90 ? 18.907 44.611 16.046 1.00 17.86 89 LYS A N 1
ATOM 715 C CA . LYS A 1 90 ? 19.212 44.989 14.671 1.00 19.81 89 LYS A CA 1
ATOM 716 C C . LYS A 1 90 ? 18.254 46.060 14.183 1.00 14.36 89 LYS A C 1
ATOM 717 O O . LYS A 1 90 ? 18.662 47.017 13.508 1.00 21.12 89 LYS A O 1
ATOM 723 N N . ILE A 1 91 ? 16.970 45.886 14.505 1.00 11.61 90 ILE A N 1
ATOM 724 C CA . ILE A 1 91 ? 15.963 46.914 14.225 1.00 16.74 90 ILE A CA 1
ATOM 725 C C . ILE A 1 91 ? 16.362 48.279 14.820 1.00 22.58 90 ILE A C 1
ATOM 726 O O . ILE A 1 91 ? 16.287 49.322 14.132 1.00 17.16 90 ILE A O 1
ATOM 731 N N . ILE A 1 92 ? 16.817 48.277 16.075 1.00 15.87 91 ILE A N 1
ATOM 732 C CA . ILE A 1 92 ? 17.305 49.515 16.720 1.00 14.51 91 ILE A CA 1
ATOM 733 C C . ILE A 1 92 ? 18.550 50.083 16.005 1.00 16.51 91 ILE A C 1
ATOM 734 O O . ILE A 1 92 ? 18.637 51.300 15.716 1.00 20.82 91 ILE A O 1
ATOM 739 N N . GLU A 1 93 ? 19.503 49.202 15.717 1.00 18.47 92 GLU A N 1
ATOM 740 C CA . GLU A 1 93 ? 20.761 49.565 15.056 1.00 20.12 92 GLU A CA 1
ATOM 741 C C . GLU A 1 93 ? 20.520 50.228 13.712 1.00 25.77 92 GLU A C 1
ATOM 742 O O . GLU A 1 93 ? 21.115 51.275 13.413 1.00 21.28 92 GLU A O 1
ATOM 748 N N . LYS A 1 94 ? 19.645 49.613 12.920 1.00 23.92 93 LYS A N 1
ATOM 749 C CA . LYS A 1 94 ? 19.367 50.047 11.546 1.00 26.28 93 LYS A CA 1
ATOM 750 C C . LYS A 1 94 ? 18.346 51.197 11.512 1.00 20.15 93 LYS A C 1
ATOM 751 O O . LYS A 1 94 ? 17.997 51.704 10.437 1.00 22.59 93 LYS A O 1
ATOM 757 N N . GLU A 1 95 ? 17.877 51.582 12.705 1.00 17.42 94 GLU A N 1
ATOM 758 C CA . GLU A 1 95 ? 16.849 52.620 12.922 1.00 18.70 94 GLU A CA 1
ATOM 759 C C . GLU A 1 95 ? 15.591 52.413 12.089 1.00 23.55 94 GLU A C 1
ATOM 760 O O . GLU A 1 95 ? 15.121 53.332 11.419 1.00 21.95 94 GLU A O 1
ATOM 766 N N . LEU A 1 96 ? 15.026 51.211 12.150 1.00 18.46 95 LEU A N 1
ATOM 767 C CA . LEU A 1 96 ? 13.914 50.851 11.278 1.00 22.43 95 LEU A CA 1
ATOM 768 C C . LEU A 1 96 ? 12.536 51.197 11.846 1.00 24.58 95 LEU A C 1
ATOM 769 O O . LEU A 1 96 ? 11.523 51.073 11.160 1.00 26.21 95 LEU A O 1
ATOM 774 N N . LEU A 1 97 ? 12.520 51.603 13.116 1.00 17.92 96 LEU A N 1
ATOM 775 C CA . LEU A 1 97 ? 11.350 52.175 13.762 1.00 18.47 96 LEU A CA 1
ATOM 776 C C . LEU A 1 97 ? 11.540 53.703 13.789 1.00 24.34 96 LEU A C 1
ATOM 777 O O . LEU A 1 97 ? 12.387 54.219 14.534 1.00 27.92 96 LEU A O 1
ATOM 782 N N . PRO A 1 98 ? 10.782 54.432 12.941 1.00 31.61 97 PRO A N 1
ATOM 783 C CA . PRO A 1 98 ? 10.960 55.885 12.816 1.00 41.05 97 PRO A CA 1
ATOM 784 C C . PRO A 1 98 ? 10.977 56.610 14.161 1.00 33.82 97 PRO A C 1
ATOM 785 O O . PRO A 1 98 ? 11.766 57.536 14.342 1.00 22.56 97 PRO A O 1
ATOM 789 N N . GLU A 1 99 ? 10.139 56.176 15.106 1.00 24.08 98 GLU A N 1
ATOM 790 C CA . GLU A 1 99 ? 10.051 56.871 16.405 1.00 19.18 98 GLU A CA 1
ATOM 791 C C . GLU A 1 99 ? 11.328 56.711 17.234 1.00 27.55 98 GLU A C 1
ATOM 792 O O . GLU A 1 99 ? 11.588 57.508 18.139 1.00 33.91 98 GLU A O 1
ATOM 798 N N . LEU A 1 100 ? 12.127 55.691 16.924 1.00 21.48 99 LEU A N 1
ATOM 799 C CA . LEU A 1 100 ? 13.387 55.445 17.648 1.00 17.47 99 LEU A CA 1
ATOM 800 C C . LEU A 1 100 ? 14.658 55.817 16.836 1.00 19.82 99 LEU A C 1
ATOM 801 O O . LEU A 1 100 ? 15.776 55.399 17.161 1.00 20.73 99 LEU A O 1
ATOM 806 N N . GLU A 1 101 ? 14.478 56.608 15.783 1.00 23.92 100 GLU A N 1
ATOM 807 C CA . GLU A 1 101 ? 15.619 57.137 15.030 1.00 21.21 100 GLU A CA 1
ATOM 808 C C . GLU A 1 101 ? 16.519 57.982 15.900 1.00 19.25 100 GLU A C 1
ATOM 809 O O . GLU A 1 101 ? 16.057 58.785 16.711 1.00 30.17 100 GLU A O 1
ATOM 815 N N . GLY A 1 102 ? 17.819 57.784 15.743 1.00 20.49 101 GLY A N 1
ATOM 816 C CA . GLY A 1 102 ? 18.793 58.504 16.548 1.00 26.01 101 GLY A CA 1
ATOM 817 C C . GLY A 1 102 ? 18.853 58.003 17.985 1.00 18.84 101 GLY A C 1
ATOM 818 O O . GLY A 1 102 ? 19.460 58.650 18.833 1.00 23.16 101 GLY A O 1
ATOM 819 N N . CYS A 1 103 ? 18.214 56.863 18.256 1.00 20.76 102 CYS A N 1
ATOM 820 C CA . CYS A 1 103 ? 18.254 56.242 19.586 1.00 29.08 102 CYS A CA 1
ATOM 821 C C . CYS A 1 103 ? 19.081 54.972 19.548 1.00 18.16 102 CYS A C 1
ATOM 822 O O . CYS A 1 103 ? 19.097 54.260 18.536 1.00 30.70 102 CYS A O 1
ATOM 825 N N . ARG A 1 104 ? 19.736 54.662 20.666 1.00 15.24 103 ARG A N 1
ATOM 826 C CA . ARG A 1 104 ? 20.527 53.438 20.776 1.00 26.00 103 ARG A CA 1
ATOM 827 C C . ARG A 1 104 ? 20.430 52.819 22.172 1.00 19.88 103 ARG A C 1
ATOM 828 O O . ARG A 1 104 ? 20.124 53.519 23.144 1.00 16.63 103 ARG A O 1
ATOM 836 N N . ILE A 1 105 ? 20.708 51.514 22.272 1.00 17.63 104 ILE A N 1
ATOM 837 C CA . ILE A 1 105 ? 20.703 50.835 23.596 1.00 15.67 104 ILE A CA 1
ATOM 838 C C . ILE A 1 105 ? 21.940 51.297 24.374 1.00 19.57 104 ILE A C 1
ATOM 839 O O . ILE A 1 105 ? 23.052 51.303 23.835 1.00 26.81 104 ILE A O 1
ATOM 844 N N . ILE A 1 106 ? 21.734 51.716 25.620 1.00 26.40 105 ILE A N 1
ATOM 845 C CA . ILE A 1 106 ? 22.835 52.083 26.508 1.00 22.82 105 ILE A CA 1
ATOM 846 C C . ILE A 1 106 ? 22.958 51.137 27.703 1.00 27.10 105 ILE A C 1
ATOM 847 O O . ILE A 1 106 ? 24.027 51.047 28.321 1.00 23.18 105 ILE A O 1
ATOM 852 N N . LYS A 1 107 ? 21.877 50.425 28.037 1.00 20.57 106 LYS A N 1
ATOM 853 C CA . LYS A 1 107 ? 21.933 49.434 29.122 1.00 28.61 106 LYS A CA 1
ATOM 854 C C . LYS A 1 107 ? 21.049 48.266 28.769 1.00 33.81 106 LYS A C 1
ATOM 855 O O . LYS A 1 107 ? 19.946 48.462 28.257 1.00 19.33 106 LYS A O 1
ATOM 861 N N . ARG A 1 108 ? 21.545 47.066 29.054 1.00 17.99 107 ARG A N 1
ATOM 862 C CA . ARG A 1 108 ? 20.756 45.825 28.925 1.00 24.99 107 ARG A CA 1
ATOM 863 C C . ARG A 1 108 ? 20.411 45.317 30.321 1.00 24.34 107 ARG A C 1
ATOM 864 O O . ARG A 1 108 ? 21.230 45.373 31.234 1.00 20.46 107 ARG A O 1
ATOM 872 N N . GLU A 1 109 ? 19.188 44.836 30.479 1.00 16.87 108 GLU A N 1
ATOM 873 C CA . GLU A 1 109 ? 18.667 44.366 31.787 1.00 16.75 108 GLU A CA 1
ATOM 874 C C . GLU A 1 109 ? 18.831 45.288 33.005 1.00 16.41 108 GLU A C 1
ATOM 875 O O . GLU A 1 109 ? 19.180 44.800 34.091 1.00 21.64 108 GLU A O 1
ATOM 881 N N . PRO A 1 110 ? 18.574 46.608 32.856 1.00 15.26 109 PRO A N 1
ATOM 882 C CA . PRO A 1 110 ? 18.665 47.471 34.028 1.00 18.60 109 PRO A CA 1
ATOM 883 C C . PRO A 1 110 ? 17.593 47.122 35.052 1.00 18.37 109 PRO A C 1
ATOM 884 O O . PRO A 1 110 ? 16.480 46.699 34.691 1.00 17.61 109 PRO A O 1
ATOM 888 N N . ARG A 1 111 ? 17.934 47.283 36.326 1.00 21.78 110 ARG A N 1
ATOM 889 C CA . ARG A 1 111 ? 16.957 47.137 37.382 1.00 19.35 110 ARG A CA 1
ATOM 890 C C . ARG A 1 111 ? 15.917 48.260 37.323 1.00 17.99 110 ARG A C 1
ATOM 891 O O . ARG A 1 111 ? 16.261 49.426 37.146 1.00 17.86 110 ARG A O 1
ATOM 899 N N . VAL A 1 112 ? 14.652 47.881 37.451 1.00 19.13 111 VAL A N 1
ATOM 900 C CA . VAL A 1 112 ? 13.531 48.799 37.520 1.00 27.19 111 VAL A CA 1
ATOM 901 C C . VAL A 1 112 ? 12.591 48.236 38.579 1.00 19.89 111 VAL A C 1
ATOM 902 O O . VAL A 1 112 ? 12.041 47.124 38.413 1.00 17.54 111 VAL A O 1
ATOM 906 N N . GLY A 1 113 ? 12.384 49.007 39.643 1.00 23.86 112 GLY A N 1
ATOM 907 C CA . GLY A 1 113 ? 11.545 48.562 40.771 1.00 18.50 112 GLY A CA 1
ATOM 908 C C . GLY A 1 113 ? 12.051 47.244 41.333 1.00 28.16 112 GLY A C 1
ATOM 909 O O . GLY A 1 113 ? 13.214 47.129 41.719 1.00 22.00 112 GLY A O 1
ATOM 910 N N . GLU A 1 114 ? 11.175 46.245 41.377 1.00 24.36 113 GLU A N 1
ATOM 911 C CA . GLU A 1 114 ? 11.532 44.935 41.921 1.00 24.24 113 GLU A CA 1
ATOM 912 C C . GLU A 1 114 ? 12.112 43.975 40.892 1.00 28.77 113 GLU A C 1
ATOM 913 O O . GLU A 1 114 ? 12.464 42.848 41.228 1.00 29.13 113 GLU A O 1
ATOM 919 N N . SER A 1 115 ? 12.221 44.423 39.641 1.00 18.64 114 SER A N 1
ATOM 920 C CA . SER A 1 115 ? 12.541 43.534 38.548 1.00 21.49 114 SER A CA 1
ATOM 921 C C . SER A 1 115 ? 13.669 44.103 37.665 1.00 22.48 114 SER A C 1
ATOM 922 O O . SER A 1 115 ? 14.422 44.984 38.086 1.00 22.99 114 SER A O 1
ATOM 925 N N . ARG A 1 116 ? 13.786 43.582 36.445 1.00 22.23 115 ARG A N 1
ATOM 926 C CA . ARG A 1 116 ? 14.692 44.134 35.430 1.00 17.67 115 ARG A CA 1
ATOM 927 C C . ARG A 1 116 ? 13.919 44.175 34.124 1.00 19.97 115 ARG A C 1
ATOM 928 O O . ARG A 1 116 ? 13.192 43.222 33.813 1.00 18.88 115 ARG A O 1
ATOM 936 N N . LEU A 1 117 ? 14.066 45.258 33.366 1.00 18.21 116 LEU A N 1
ATOM 937 C CA . LEU A 1 117 ? 13.468 45.317 32.024 1.00 13.65 116 LEU A CA 1
ATOM 938 C C . LEU A 1 117 ? 14.571 45.165 30.986 1.00 15.39 116 LEU A C 1
ATOM 939 O O . LEU A 1 117 ? 15.740 45.402 31.282 1.00 18.81 116 LEU A O 1
ATOM 944 N N . ASP A 1 118 ? 14.203 44.792 29.758 1.00 14.36 117 ASP A N 1
ATOM 945 C CA . ASP A 1 118 ? 15.200 44.419 28.762 1.00 15.04 117 ASP A CA 1
ATOM 946 C C . ASP A 1 118 ? 16.208 45.494 28.420 1.00 10.43 117 ASP A C 1
ATOM 947 O O . ASP A 1 118 ? 17.419 45.208 28.394 1.00 12.59 117 ASP A O 1
ATOM 952 N N . TYR A 1 119 ? 15.722 46.706 28.127 1.00 14.44 118 TYR A N 1
ATOM 953 C CA . TYR A 1 119 ? 16.606 47.790 27.628 1.00 15.78 118 TYR A CA 1
ATOM 954 C C . TYR A 1 119 ? 16.334 49.154 28.218 1.00 14.15 118 TYR A C 1
ATOM 955 O O . TYR A 1 119 ? 15.183 49.531 28.436 1.00 14.52 118 TYR A O 1
ATOM 964 N N . LEU A 1 120 ? 17.417 49.902 28.442 1.00 11.15 119 LEU A N 1
ATOM 965 C CA . LEU A 1 120 ? 17.342 51.347 28.541 1.00 18.25 119 LEU A CA 1
ATOM 966 C C . LEU A 1 120 ? 17.955 51.856 27.259 1.00 18.81 119 LEU A C 1
ATOM 967 O O . LEU A 1 120 ? 19.082 51.501 26.912 1.00 19.13 119 LEU A O 1
ATOM 972 N N . ILE A 1 121 ? 17.167 52.667 26.565 1.00 15.64 120 ILE A N 1
ATOM 973 C CA . ILE A 1 121 ? 17.529 53.228 25.264 1.00 13.06 120 ILE A CA 1
ATOM 974 C C . ILE A 1 121 ? 17.647 54.745 25.403 1.00 18.70 120 ILE A C 1
ATOM 975 O O . ILE A 1 121 ? 16.828 55.387 26.061 1.00 18.20 120 ILE A O 1
ATOM 980 N N . GLU A 1 122 ? 18.692 55.300 24.806 1.00 19.78 121 GLU A N 1
ATOM 981 C CA . GLU A 1 122 ? 18.929 56.736 24.876 1.00 23.11 121 GLU A CA 1
ATOM 982 C C . GLU A 1 122 ? 18.660 57.383 23.543 1.00 23.36 121 GLU A C 1
ATOM 983 O O . GLU A 1 122 ? 19.175 56.934 22.504 1.00 21.79 121 GLU A O 1
ATOM 989 N N . CYS A 1 123 ? 17.834 58.428 23.573 1.00 20.68 122 CYS A N 1
ATOM 990 C CA . CYS A 1 123 ? 17.488 59.201 22.369 1.00 16.06 122 CYS A CA 1
ATOM 991 C C . CYS A 1 123 ? 18.006 60.647 22.510 1.00 21.76 122 CYS A C 1
ATOM 992 O O . CYS A 1 123 ? 18.582 61.007 23.557 1.00 23.36 122 CYS A O 1
ATOM 995 N N . SER A 1 124 ? 17.785 61.459 21.478 1.00 34.13 123 SER A N 1
ATOM 996 C CA . SER A 1 124 ? 18.164 62.874 21.521 1.00 35.01 123 SER A CA 1
ATOM 997 C C . SER A 1 124 ? 17.531 63.634 22.678 1.00 23.96 123 SER A C 1
ATOM 998 O O . SER A 1 124 ? 18.214 64.393 23.370 1.00 58.61 123 SER A O 1
ATOM 1001 N N . LYS A 1 125 ? 16.240 63.434 22.890 1.00 40.47 124 LYS A N 1
ATOM 1002 C CA . LYS A 1 125 ? 15.520 64.255 23.850 1.00 37.39 124 LYS A CA 1
ATOM 1003 C C . LYS A 1 125 ? 15.305 63.588 25.210 1.00 35.63 124 LYS A C 1
ATOM 1004 O O . LYS A 1 125 ? 14.743 64.205 26.122 1.00 33.26 124 LYS A O 1
ATOM 1010 N N . GLY A 1 126 ? 15.748 62.340 25.348 1.00 28.15 125 GLY A N 1
ATOM 1011 C CA . GLY A 1 126 ? 15.577 61.612 26.606 1.00 26.31 125 GLY A CA 1
ATOM 1012 C C . GLY A 1 126 ? 15.807 60.114 26.513 1.00 23.05 125 GLY A C 1
ATOM 1013 O O . GLY A 1 126 ? 16.305 59.611 25.509 1.00 25.88 125 GLY A O 1
ATOM 1014 N N . GLU A 1 127 ? 15.459 59.406 27.585 1.00 26.97 126 GLU A N 1
ATOM 1015 C CA . GLU A 1 127 ? 15.633 57.960 27.656 1.00 25.05 126 GLU A CA 1
ATOM 1016 C C . GLU A 1 127 ? 14.295 57.245 27.634 1.00 12.91 126 GLU A C 1
ATOM 1017 O O . GLU A 1 127 ? 13.257 57.848 27.925 1.00 20.04 126 GLU A O 1
ATOM 1023 N N . ILE A 1 128 ? 14.322 55.966 27.249 1.00 16.11 127 ILE A N 1
ATOM 1024 C CA . ILE A 1 128 ? 13.128 55.124 27.254 1.00 13.50 127 ILE A CA 1
ATOM 1025 C C . ILE A 1 128 ? 13.491 53.702 27.688 1.00 12.32 127 ILE A C 1
ATOM 1026 O O . ILE A 1 128 ? 14.488 53.113 27.230 1.00 17.83 127 ILE A O 1
ATOM 1031 N N . PHE A 1 129 ? 12.687 53.166 28.605 1.00 16.56 128 PHE A N 1
ATOM 1032 C CA . PHE A 1 129 ? 12.791 51.751 28.984 1.00 15.58 128 PHE A CA 1
ATOM 1033 C C . PHE A 1 129 ? 11.941 50.916 28.036 1.00 12.04 128 PHE A C 1
ATOM 1034 O O . PHE A 1 129 ? 10.763 51.240 27.801 1.00 15.69 128 PHE A O 1
ATOM 1042 N N . VAL A 1 130 ? 12.535 49.858 27.487 1.00 19.84 129 VAL A N 1
ATOM 1043 C CA . VAL A 1 130 ? 11.830 48.991 26.539 1.00 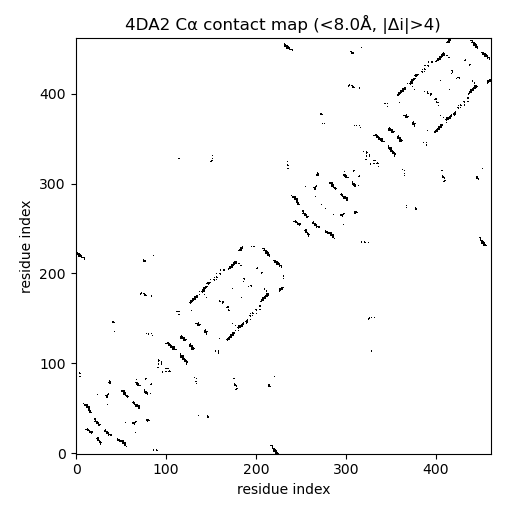23.44 129 VAL A CA 1
ATOM 1044 C C . VAL A 1 130 ? 11.912 47.528 26.978 1.00 12.65 129 VAL A C 1
ATOM 1045 O O . VAL A 1 130 ? 13.011 47.013 27.213 1.00 15.90 129 VAL A O 1
ATOM 1049 N N . GLU A 1 131 ? 10.742 46.890 27.130 1.00 13.38 130 GLU A N 1
ATOM 1050 C CA . GLU A 1 131 ? 10.651 45.463 27.410 1.00 17.54 130 GLU A CA 1
ATOM 1051 C C . GLU A 1 131 ? 10.143 44.765 26.150 1.00 20.34 130 GLU A C 1
ATOM 1052 O O . GLU A 1 131 ? 9.170 45.237 25.521 1.00 16.69 130 GLU A O 1
ATOM 1058 N N . THR A 1 132 ? 10.816 43.679 25.758 1.00 12.21 131 THR A N 1
ATOM 1059 C CA . THR A 1 132 ? 10.366 42.925 24.588 1.00 12.46 131 THR A CA 1
ATOM 1060 C C . THR A 1 132 ? 9.823 41.579 25.040 1.00 15.09 131 THR A C 1
ATOM 1061 O O . THR A 1 132 ? 10.375 40.962 25.972 1.00 16.67 131 THR A O 1
ATOM 1065 N N . LYS A 1 133 ? 8.702 41.156 24.460 1.00 13.78 132 LYS A N 1
ATOM 1066 C CA . LYS A 1 133 ? 8.126 39.831 24.798 1.00 13.01 132 LYS A CA 1
ATOM 1067 C C . LYS A 1 133 ? 7.897 38.943 23.579 1.00 15.88 132 LYS A C 1
ATOM 1068 O O . LYS A 1 133 ? 7.546 39.434 22.523 1.00 13.97 132 LYS A O 1
ATOM 1074 N N . SER A 1 134 ? 8.106 37.635 23.750 1.00 14.45 133 SER A N 1
ATOM 1075 C CA . SER A 1 134 ? 7.827 36.676 22.686 1.00 10.93 133 SER A CA 1
ATOM 1076 C C . SER A 1 134 ? 6.325 36.537 22.469 1.00 10.16 133 SER A C 1
ATOM 1077 O O . SER A 1 134 ? 5.568 36.319 23.427 1.00 16.69 133 SER A O 1
ATOM 1080 N N . ALA A 1 135 ? 5.904 36.637 21.210 1.00 10.51 134 ALA A N 1
ATOM 1081 C CA . ALA A 1 135 ? 4.498 36.399 20.851 1.00 11.14 134 ALA A CA 1
ATOM 1082 C C . ALA A 1 135 ? 4.380 35.416 19.709 1.00 12.93 134 ALA A C 1
ATOM 1083 O O . ALA A 1 135 ? 4.227 35.798 18.543 1.00 12.90 134 ALA A O 1
ATOM 1085 N N . VAL A 1 136 ? 4.493 34.137 20.031 1.00 15.99 135 VAL A N 1
ATOM 1086 C CA . VAL A 1 136 ? 4.539 33.113 18.980 1.00 14.68 135 VAL A CA 1
ATOM 1087 C C . VAL A 1 136 ? 3.370 32.119 19.084 1.00 16.19 135 VAL A C 1
ATOM 1088 O O . VAL A 1 136 ? 3.420 31.007 18.508 1.00 20.74 135 VAL A O 1
ATOM 1092 N N . LEU A 1 137 ? 2.331 32.520 19.810 1.00 15.98 136 LEU A N 1
ATOM 1093 C CA . LEU A 1 137 ? 1.086 31.757 19.859 1.00 15.83 136 LEU A CA 1
ATOM 1094 C C . LEU A 1 137 ? 0.147 32.302 18.786 1.00 24.10 136 LEU A C 1
ATOM 1095 O O . LEU A 1 137 ? -0.113 33.505 18.739 1.00 16.95 136 LEU A O 1
ATOM 1100 N N . ARG A 1 138 ? -0.325 31.432 17.897 1.00 17.08 137 ARG A N 1
ATOM 1101 C CA . ARG A 1 138 ? -1.100 31.876 16.745 1.00 17.14 137 ARG A CA 1
ATOM 1102 C C . ARG A 1 138 ? -2.577 31.634 16.927 1.00 32.57 137 ARG A C 1
ATOM 1103 O O . ARG A 1 138 ? -2.993 30.562 17.359 1.00 21.07 137 ARG A O 1
ATOM 1111 N N . GLU A 1 139 ? -3.358 32.644 16.587 1.00 19.35 138 GLU A N 1
ATOM 1112 C CA . GLU A 1 139 ? -4.795 32.476 16.368 1.00 29.23 138 GLU A CA 1
ATOM 1113 C C . GLU A 1 139 ? -5.136 33.196 15.074 1.00 25.12 138 GLU A C 1
ATOM 1114 O O . GLU A 1 139 ? -5.287 34.420 15.048 1.00 22.05 138 GLU A O 1
ATOM 1120 N N . GLY A 1 140 ? -5.229 32.430 13.990 1.00 26.78 139 GLY A N 1
ATOM 1121 C CA . GLY A 1 140 ? -5.477 33.000 12.664 1.00 29.41 139 GLY A CA 1
ATOM 1122 C C . GLY A 1 140 ? -4.409 33.990 12.235 1.00 22.98 139 GLY A C 1
ATOM 1123 O O . GLY A 1 140 ? -3.242 33.641 12.103 1.00 25.91 139 GLY A O 1
ATOM 1124 N N . GLU A 1 141 ? -4.805 35.248 12.069 1.00 21.75 140 GLU A N 1
ATOM 1125 C CA . GLU A 1 141 ? -3.869 36.279 11.647 1.00 23.76 140 GLU A CA 1
ATOM 1126 C C . GLU A 1 141 ? -3.157 36.926 12.833 1.00 17.40 140 GLU A C 1
ATOM 1127 O O . GLU A 1 141 ? -2.331 37.821 12.638 1.00 17.39 140 GLU A O 1
ATOM 1133 N N . TYR A 1 142 ? -3.500 36.504 14.051 1.00 19.42 141 TYR A N 1
ATOM 1134 C CA . TYR A 1 142 ? -2.936 37.124 15.266 1.00 14.09 141 TYR A CA 1
ATOM 1135 C C . TYR A 1 142 ? -1.722 36.349 15.783 1.00 20.82 141 TYR A C 1
ATOM 1136 O O . TYR A 1 142 ? -1.737 35.117 15.799 1.00 17.15 141 TYR A O 1
ATOM 1145 N N . ALA A 1 143 ? -0.680 37.082 16.177 1.00 12.99 142 ALA A N 1
ATOM 1146 C CA . ALA A 1 143 ? 0.305 36.580 17.156 1.00 13.26 142 ALA A CA 1
ATOM 1147 C C . ALA A 1 143 ? -0.189 36.982 18.531 1.00 18.96 142 ALA A C 1
ATOM 1148 O O . ALA A 1 143 ? -0.756 38.085 18.701 1.00 15.56 142 ALA A O 1
ATOM 1150 N N . MET A 1 144 ? 0.029 36.115 19.520 1.00 15.58 143 MET A N 1
ATOM 1151 C CA . MET A 1 144 ? -0.473 36.355 20.864 1.00 14.19 143 MET A CA 1
ATOM 1152 C C . MET A 1 144 ? 0.528 36.109 21.969 1.00 12.14 143 MET A C 1
ATOM 1153 O O . MET A 1 144 ? 1.527 35.335 21.805 1.00 12.77 143 MET A O 1
ATOM 1158 N N . TYR A 1 145 ? 0.282 36.800 23.089 1.00 18.00 144 TYR A N 1
ATOM 1159 C CA . TYR A 1 145 ? 1.046 36.606 24.314 1.00 16.17 144 TYR A CA 1
ATOM 1160 C C . TYR A 1 145 ? 0.118 36.727 25.504 1.00 20.35 144 TYR A C 1
ATOM 1161 O O . TYR A 1 145 ? -0.784 37.575 25.494 1.00 20.61 144 TYR A O 1
ATOM 1170 N N . PRO A 1 146 ? 0.341 35.909 26.555 1.00 14.84 145 PRO A N 1
ATOM 1171 C CA . PRO A 1 146 ? 1.345 34.834 26.623 1.00 20.70 145 PRO A CA 1
ATOM 1172 C C . PRO A 1 146 ? 0.609 33.531 26.344 1.00 21.53 145 PRO A C 1
ATOM 1173 O O . PRO A 1 146 ? -0.598 33.574 26.091 1.00 25.48 145 PRO A O 1
ATOM 1177 N N . ASP A 1 147 ? 1.281 32.381 26.414 1.00 23.57 146 ASP A N 1
ATOM 1178 C CA . ASP A 1 147 ? 0.533 31.128 26.221 1.00 23.91 146 ASP A CA 1
ATOM 1179 C C . ASP A 1 147 ? 0.148 30.407 27.513 1.00 31.41 146 ASP A C 1
ATOM 1180 O O . ASP A 1 147 ? -0.497 29.358 27.489 1.00 29.19 146 ASP A O 1
ATOM 1185 N N . CYS A 1 148 ? 0.541 30.999 28.631 1.00 23.77 147 CYS A N 1
ATOM 1186 C CA . CYS A 1 148 ? 0.217 30.506 29.954 1.00 22.43 147 CYS A CA 1
ATOM 1187 C C . CYS A 1 148 ? 0.582 31.637 30.911 1.00 33.21 147 CYS A C 1
ATOM 1188 O O . CYS A 1 148 ? 1.250 32.585 30.504 1.00 26.84 147 CYS A O 1
ATOM 1191 N N . PRO A 1 149 ? 0.143 31.550 32.178 1.00 27.08 148 PRO A N 1
ATOM 1192 C CA . PRO A 1 149 ? 0.404 32.626 33.135 1.00 24.80 148 PRO A CA 1
ATOM 1193 C C . PRO A 1 149 ? 1.884 32.917 33.299 1.00 33.75 148 PRO A C 1
ATOM 1194 O O . PRO A 1 149 ? 2.699 31.996 33.312 1.00 24.94 148 PRO A O 1
ATOM 1198 N N . SER A 1 150 ? 2.216 34.201 33.380 1.00 25.76 149 SER A N 1
ATOM 1199 C CA . SER A 1 150 ? 3.586 34.651 33.538 1.00 26.74 149 SER A CA 1
ATOM 1200 C C . SER A 1 150 ? 3.604 35.665 34.664 1.00 23.82 149 SER A C 1
ATOM 1201 O O . SER A 1 150 ? 3.119 36.795 34.514 1.00 28.52 149 SER A O 1
ATOM 1204 N N . VAL A 1 151 ? 4.136 35.250 35.811 1.00 22.33 150 VAL A N 1
ATOM 1205 C CA . VAL A 1 151 ? 4.291 36.164 36.936 1.00 25.74 150 VAL A CA 1
ATOM 1206 C C . VAL A 1 151 ? 5.386 37.166 36.646 1.00 19.69 150 VAL A C 1
ATOM 1207 O O . VAL A 1 151 ? 5.258 38.339 37.014 1.00 21.85 150 VAL A O 1
ATOM 1211 N N . ARG A 1 152 ? 6.461 36.670 36.024 1.00 16.64 151 ARG A N 1
ATOM 1212 C CA . ARG A 1 152 ? 7.564 37.466 35.520 1.00 21.34 151 ARG A CA 1
ATOM 1213 C C . ARG A 1 152 ? 6.992 38.603 34.660 1.00 22.64 151 ARG A C 1
ATOM 1214 O O . ARG A 1 152 ? 7.310 39.760 34.894 1.00 18.08 151 ARG A O 1
ATOM 1222 N N . GLY A 1 153 ? 6.138 38.263 33.691 1.00 21.95 152 GLY A N 1
ATOM 1223 C CA . GLY A 1 153 ? 5.509 39.257 32.814 1.00 22.02 152 GLY A CA 1
ATOM 1224 C C . GLY A 1 153 ? 4.545 40.205 33.498 1.00 21.52 152 GLY A C 1
ATOM 1225 O O . GLY A 1 153 ? 4.487 41.389 33.153 1.00 15.76 152 GLY A O 1
ATOM 1226 N N . GLN A 1 154 ? 3.777 39.703 34.471 1.00 21.28 153 GLN A N 1
ATOM 1227 C CA . GLN A 1 154 ? 2.917 40.566 35.271 1.00 23.94 153 GLN A CA 1
ATOM 1228 C C . GLN A 1 154 ? 3.746 41.630 35.988 1.00 20.91 153 GLN A C 1
ATOM 1229 O O . GLN A 1 154 ? 3.368 42.790 35.984 1.00 17.27 153 GLN A O 1
ATOM 1235 N N . ARG A 1 155 ? 4.884 41.221 36.561 1.00 19.94 154 ARG A N 1
ATOM 1236 C CA . ARG A 1 155 ? 5.826 42.135 37.213 1.00 15.87 154 ARG A CA 1
ATOM 1237 C C . ARG A 1 155 ? 6.369 43.177 36.258 1.00 19.85 154 ARG A C 1
ATOM 1238 O O . ARG A 1 155 ? 6.427 44.335 36.599 1.00 15.07 154 ARG A O 1
ATOM 1246 N N . HIS A 1 156 ? 6.786 42.743 35.075 1.00 17.25 155 HIS A N 1
ATOM 1247 C CA . HIS A 1 156 ? 7.336 43.674 34.098 1.00 13.40 155 HIS A CA 1
ATOM 1248 C C . HIS A 1 156 ? 6.314 44.725 33.702 1.00 9.94 155 HIS A C 1
ATOM 1249 O O . HIS A 1 156 ? 6.642 45.899 33.632 1.00 13.50 155 HIS A O 1
ATOM 1256 N N . ILE A 1 157 ? 5.076 44.312 33.439 1.00 13.60 156 ILE A N 1
ATOM 1257 C CA . ILE A 1 157 ? 4.043 45.271 33.007 1.00 12.79 156 ILE A CA 1
ATOM 1258 C C . ILE A 1 157 ? 3.736 46.269 34.136 1.00 12.39 156 ILE A C 1
ATOM 1259 O O . ILE A 1 157 ? 3.543 47.478 33.890 1.00 13.29 156 ILE A O 1
ATOM 1264 N N . LYS A 1 158 ? 3.736 45.772 35.384 1.00 13.01 157 LYS A N 1
ATOM 1265 C CA . LYS A 1 158 ? 3.549 46.647 36.544 1.00 15.57 157 LYS A CA 1
ATOM 1266 C C . LYS A 1 158 ? 4.635 47.706 36.657 1.00 20.03 157 LYS A C 1
ATOM 1267 O O . LYS A 1 158 ? 4.338 48.868 36.934 1.00 16.61 157 LYS A O 1
ATOM 1273 N N . GLU A 1 159 ? 5.891 47.332 36.394 1.00 18.37 158 GLU A N 1
ATOM 1274 C CA . GLU A 1 159 ? 6.973 48.302 36.465 1.00 15.65 158 GLU A CA 1
ATOM 1275 C C . GLU A 1 159 ? 6.865 49.326 35.325 1.00 13.04 158 GLU A C 1
ATOM 1276 O O . GLU A 1 159 ? 7.201 50.498 35.499 1.00 14.57 158 GLU A O 1
ATOM 1282 N N . LEU A 1 160 ? 6.401 48.863 34.152 1.00 19.52 159 LEU A N 1
ATOM 1283 C CA . LEU A 1 160 ? 6.187 49.756 33.009 1.00 18.01 159 LEU A CA 1
ATOM 1284 C C . LEU A 1 160 ? 5.111 50.806 33.333 1.00 12.00 159 LEU A C 1
ATOM 1285 O O . LEU A 1 160 ? 5.258 51.986 33.000 1.00 14.49 159 LEU A O 1
ATOM 1290 N N . ILE A 1 161 ? 4.013 50.344 33.921 1.00 15.24 160 ILE A N 1
ATOM 1291 C CA . ILE A 1 161 ? 2.907 51.205 34.320 1.00 14.67 160 ILE A CA 1
ATOM 1292 C C . ILE A 1 161 ? 3.417 52.273 35.305 1.00 18.63 160 ILE A C 1
ATOM 1293 O O . ILE A 1 161 ? 3.126 53.468 35.150 1.00 17.07 160 ILE A O 1
ATOM 1298 N N . LYS A 1 162 ? 4.197 51.850 36.299 1.00 17.59 161 LYS A N 1
ATOM 1299 C CA . LYS A 1 162 ? 4.705 52.794 37.301 1.00 19.10 161 LYS A CA 1
ATOM 1300 C C . LYS A 1 162 ? 5.642 53.848 36.671 1.00 16.56 161 LYS A C 1
ATOM 1301 O O . LYS A 1 162 ? 5.542 55.031 36.980 1.00 19.29 161 LYS A O 1
ATOM 1307 N N . LEU A 1 163 ? 6.539 53.415 35.784 1.00 15.29 162 LEU A N 1
ATOM 1308 C CA . LEU A 1 163 ? 7.374 54.353 35.019 1.00 12.88 162 LEU A CA 1
ATOM 1309 C C . LEU A 1 163 ? 6.503 55.427 34.306 1.00 16.95 162 LEU A C 1
ATOM 1310 O O . LEU A 1 163 ? 6.733 56.634 34.469 1.00 24.31 162 LEU A O 1
ATOM 1315 N N . ALA A 1 164 ? 5.482 54.985 33.558 1.00 16.28 163 ALA A N 1
ATOM 1316 C CA . ALA A 1 164 ? 4.622 55.906 32.797 1.00 16.64 163 ALA A CA 1
ATOM 1317 C C . ALA A 1 164 ? 3.880 56.892 33.698 1.00 19.79 163 ALA A C 1
ATOM 1318 O O . ALA A 1 164 ? 3.719 58.051 33.338 1.00 26.34 163 ALA A O 1
ATOM 1320 N N . ARG A 1 165 ? 3.417 56.413 34.853 1.00 21.74 164 ARG A N 1
ATOM 1321 C CA . ARG A 1 165 ? 2.722 57.283 35.827 1.00 28.51 164 ARG A CA 1
ATOM 1322 C C . ARG A 1 165 ? 3.663 58.269 36.501 1.00 32.61 164 ARG A C 1
ATOM 1323 O O . ARG A 1 165 ? 3.256 59.374 36.875 1.00 29.57 164 ARG A O 1
ATOM 1331 N N . ASP A 1 166 ? 4.924 57.874 36.633 1.00 21.72 165 ASP A N 1
ATOM 1332 C CA . ASP A 1 166 ? 5.962 58.781 37.095 1.00 29.09 165 ASP A CA 1
ATOM 1333 C C . ASP A 1 166 ? 6.410 59.725 35.981 1.00 32.57 165 ASP A C 1
ATOM 1334 O O . ASP A 1 166 ? 7.333 60.512 36.167 1.00 32.63 165 ASP A O 1
ATOM 1339 N N . GLY A 1 167 ? 5.761 59.627 34.825 1.00 30.77 166 GLY A N 1
ATOM 1340 C CA . GLY A 1 167 ? 6.090 60.452 33.656 1.00 26.76 166 GLY A CA 1
ATOM 1341 C C . GLY A 1 167 ? 7.388 60.095 32.955 1.00 42.21 166 GLY A C 1
ATOM 1342 O O . GLY A 1 167 ? 8.009 60.951 32.322 1.00 31.81 166 GLY A O 1
ATOM 1343 N N . LYS A 1 168 ? 7.807 58.836 33.061 1.00 20.30 167 LYS A N 1
ATOM 1344 C CA . LYS A 1 168 ? 8.964 58.371 32.300 1.00 19.81 167 LYS A CA 1
ATOM 1345 C C . LYS A 1 168 ? 8.494 57.638 31.044 1.00 18.98 167 LYS A C 1
ATOM 1346 O O . LYS A 1 168 ? 7.355 57.140 30.987 1.00 29.93 167 LYS A O 1
ATOM 1352 N N . ARG A 1 169 ? 9.373 57.555 30.052 1.00 19.27 168 ARG A N 1
ATOM 1353 C CA . ARG A 1 169 ? 9.026 56.900 28.793 1.00 17.41 168 ARG A CA 1
ATOM 1354 C C . ARG A 1 169 ? 9.195 55.388 28.948 1.00 17.68 168 ARG A C 1
ATOM 1355 O O . ARG A 1 169 ? 10.262 54.879 29.378 1.00 15.19 168 ARG A O 1
ATOM 1363 N N . ALA A 1 170 ? 8.139 54.668 28.589 1.00 19.96 169 ALA A N 1
ATOM 1364 C CA . ALA A 1 170 ? 8.136 53.229 28.703 1.00 14.65 169 ALA A CA 1
ATOM 1365 C C . ALA A 1 170 ? 7.448 52.611 27.484 1.00 15.21 169 ALA A C 1
ATOM 1366 O O . ALA A 1 170 ? 6.462 53.163 26.966 1.00 14.02 169 ALA A O 1
ATOM 1368 N N . MET A 1 171 ? 7.972 51.467 27.044 1.00 15.09 170 MET A N 1
ATOM 1369 C CA . MET A 1 171 ? 7.458 50.750 25.858 1.00 15.31 170 MET A CA 1
ATOM 1370 C C . MET A 1 171 ? 7.523 49.242 26.043 1.00 12.19 170 MET A C 1
ATOM 1371 O O . MET A 1 171 ? 8.498 48.715 26.610 1.00 14.03 170 MET A O 1
ATOM 1376 N N . ILE A 1 172 ? 6.461 48.554 25.609 1.00 12.53 171 ILE A N 1
ATOM 1377 C CA . ILE A 1 172 ? 6.499 47.111 25.453 1.00 11.10 171 ILE A CA 1
ATOM 1378 C C . ILE A 1 172 ? 6.372 46.753 23.989 1.00 17.80 171 ILE A C 1
ATOM 1379 O O . ILE A 1 172 ? 5.533 47.291 23.267 1.00 15.71 171 ILE A O 1
ATOM 1384 N N . VAL A 1 173 ? 7.247 45.860 23.550 1.00 15.43 172 VAL A N 1
ATOM 1385 C CA . VAL A 1 173 ? 7.269 45.435 22.154 1.00 8.70 172 VAL A CA 1
ATOM 1386 C C . VAL A 1 173 ? 7.062 43.941 22.094 1.00 11.88 172 VAL A C 1
ATOM 1387 O O . VAL A 1 173 ? 7.897 43.177 22.617 1.00 15.53 172 VAL A O 1
ATOM 1391 N N . PHE A 1 174 ? 5.980 43.513 21.444 1.00 11.11 173 PHE A N 1
ATOM 1392 C CA . PHE A 1 174 ? 5.735 42.090 21.227 1.00 7.95 173 PHE A CA 1
ATOM 1393 C C . PHE A 1 174 ? 6.404 41.638 19.925 1.00 14.04 173 PHE A C 1
ATOM 1394 O O . PHE A 1 174 ? 6.211 42.225 18.862 1.00 12.57 173 PHE A O 1
ATOM 1402 N N . ILE A 1 175 ? 7.220 40.599 20.031 1.00 12.08 174 ILE A N 1
ATOM 1403 C CA . ILE A 1 175 ? 7.917 40.061 18.873 1.00 12.20 174 ILE A CA 1
ATOM 1404 C C . ILE A 1 175 ? 7.097 38.885 18.332 1.00 9.77 174 ILE A C 1
ATOM 1405 O O . ILE A 1 175 ? 7.151 37.753 18.865 1.00 14.51 174 ILE A O 1
ATOM 1410 N N . GLY A 1 176 ? 6.315 39.180 17.295 1.00 9.14 175 GLY A N 1
ATOM 1411 C CA . GLY A 1 176 ? 5.447 38.203 16.620 1.00 11.78 175 GLY A CA 1
ATOM 1412 C C . GLY A 1 176 ? 6.294 37.473 15.606 1.00 15.82 175 GLY A C 1
ATOM 1413 O O . GLY A 1 176 ? 6.150 37.657 14.377 1.00 13.54 175 GLY A O 1
ATOM 1414 N N . ALA A 1 177 ? 7.212 36.655 16.125 1.00 18.28 176 ALA A N 1
ATOM 1415 C CA . ALA A 1 177 ? 8.168 35.910 15.309 1.00 14.33 176 ALA A CA 1
ATOM 1416 C C . ALA A 1 177 ? 7.577 34.655 14.656 1.00 12.26 176 ALA A C 1
ATOM 1417 O O . ALA A 1 177 ? 8.211 33.576 14.664 1.00 16.60 176 ALA A O 1
ATOM 1419 N N . LEU A 1 178 ? 6.366 34.804 14.103 1.00 13.22 177 LEU A N 1
ATOM 1420 C CA . LEU A 1 178 ? 5.675 33.758 13.342 1.00 14.08 177 LEU A CA 1
ATOM 1421 C C . LEU A 1 178 ? 5.500 34.278 11.932 1.00 14.27 177 LEU A C 1
ATOM 1422 O O . LEU A 1 178 ? 5.197 35.451 11.763 1.00 17.89 177 LEU A O 1
ATOM 1427 N N . PRO A 1 179 ? 5.630 33.405 10.921 1.00 16.27 178 PRO A N 1
ATOM 1428 C CA . PRO A 1 179 ? 5.229 33.827 9.578 1.00 13.72 178 PRO A CA 1
ATOM 1429 C C . PRO A 1 179 ? 3.699 33.948 9.523 1.00 14.61 178 PRO A C 1
ATOM 1430 O O . PRO A 1 179 ? 2.982 33.398 10.383 1.00 17.44 178 PRO A O 1
ATOM 1434 N N . ASN A 1 180 ? 3.219 34.689 8.531 1.00 15.53 179 ASN A N 1
ATOM 1435 C CA . ASN A 1 180 ? 1.781 34.838 8.228 1.00 24.70 179 ASN A CA 1
ATOM 1436 C C . ASN A 1 180 ? 0.901 35.265 9.403 1.00 25.56 179 ASN A C 1
ATOM 1437 O O . ASN A 1 180 ? -0.127 34.663 9.687 1.00 28.44 179 ASN A O 1
ATOM 1442 N N . VAL A 1 181 ? 1.326 36.306 10.094 1.00 24.23 180 VAL A N 1
ATOM 1443 C CA . VAL A 1 181 ? 0.460 36.977 11.035 1.00 18.59 180 VAL A CA 1
ATOM 1444 C C . VAL A 1 181 ? 0.545 38.446 10.679 1.00 17.81 180 VAL A C 1
ATOM 1445 O O . VAL A 1 181 ? 1.574 38.900 10.170 1.00 15.09 180 VAL A O 1
ATOM 1449 N N . SER A 1 182 ? -0.553 39.174 10.883 1.00 16.47 181 SER A N 1
ATOM 1450 C CA . SER A 1 182 ? -0.603 40.597 10.528 1.00 21.19 181 SER A CA 1
ATOM 1451 C C . SER A 1 182 ? -1.050 41.462 11.692 1.00 22.56 181 SER A C 1
ATOM 1452 O O . SER A 1 182 ? -1.081 42.710 11.594 1.00 19.50 181 SER A O 1
ATOM 1455 N N . LYS A 1 183 ? -1.442 40.804 12.769 1.00 15.11 182 LYS A N 1
ATOM 1456 C CA . LYS A 1 183 ? -1.989 41.465 13.968 1.00 12.57 182 LYS A CA 1
ATOM 1457 C C . LYS A 1 183 ? -1.436 40.871 15.254 1.00 16.79 182 LYS A C 1
ATOM 1458 O O . LYS A 1 183 ? -0.823 39.817 15.225 1.00 17.12 182 LYS A O 1
ATOM 1464 N N . PHE A 1 184 ? -1.619 41.595 16.355 1.00 13.50 183 PHE A N 1
ATOM 1465 C CA . PHE A 1 184 ? -1.312 41.110 17.689 1.00 9.53 183 PHE A CA 1
ATOM 1466 C C . PHE A 1 184 ? -2.482 41.314 18.637 1.00 15.24 183 PHE A C 1
ATOM 1467 O O . PHE A 1 184 ? -3.107 42.363 18.589 1.00 15.90 183 PHE A O 1
ATOM 1475 N N . LYS A 1 185 ? -2.762 40.350 19.527 1.00 8.96 184 LYS A N 1
ATOM 1476 C CA . LYS A 1 185 ? -3.593 40.604 20.711 1.00 13.35 184 LYS A CA 1
ATOM 1477 C C . LYS A 1 185 ? -3.156 39.743 21.890 1.00 14.67 184 LYS A C 1
ATOM 1478 O O . LYS A 1 185 ? -2.569 38.681 21.669 1.00 16.65 184 LYS A O 1
ATOM 1484 N N . PRO A 1 186 ? -3.427 40.195 23.131 1.00 15.19 185 PRO A N 1
ATOM 1485 C CA . PRO A 1 186 ? -3.185 39.319 24.290 1.00 12.59 185 PRO A CA 1
ATOM 1486 C C . PRO A 1 186 ? -4.069 38.071 24.240 1.00 18.35 185 PRO A C 1
ATOM 1487 O O . PRO A 1 186 ? -5.199 38.112 23.739 1.00 15.41 185 PRO A O 1
ATOM 1491 N N . TYR A 1 187 ? -3.497 36.957 24.676 1.00 17.62 186 TYR A N 1
ATOM 1492 C CA . TYR A 1 187 ? -4.239 35.716 24.814 1.00 16.23 186 TYR A CA 1
ATOM 1493 C C . TYR A 1 187 ? -4.794 35.743 26.228 1.00 15.02 186 TYR A C 1
ATOM 1494 O O . TYR A 1 187 ? -4.137 35.365 27.195 1.00 18.25 186 TYR A O 1
ATOM 1503 N N . LYS A 1 188 ? -6.033 36.234 26.318 1.00 19.07 187 LYS A N 1
ATOM 1504 C CA . LYS A 1 188 ? -6.715 36.490 27.596 1.00 15.54 187 LYS A CA 1
ATOM 1505 C C . LYS A 1 188 ? -6.758 35.229 28.444 1.00 30.40 187 LYS A C 1
ATOM 1506 O O . LYS A 1 188 ? -6.395 35.278 29.610 1.00 18.48 187 LYS A O 1
ATOM 1512 N N . LYS A 1 189 ? -7.182 34.111 27.849 1.00 24.98 188 LYS A N 1
ATOM 1513 C CA . LYS A 1 189 ? -7.239 32.814 28.554 1.00 29.04 188 LYS A CA 1
ATOM 1514 C C . LYS A 1 189 ? -5.888 32.417 29.151 1.00 29.14 188 LYS A C 1
ATOM 1515 O O . LYS A 1 189 ? -5.826 31.946 30.291 1.00 30.01 188 LYS A O 1
ATOM 1521 N N . GLY A 1 190 ? -4.808 32.629 28.395 1.00 24.26 189 GLY A N 1
ATOM 1522 C CA . GLY A 1 190 ? -3.444 32.330 28.869 1.00 17.79 189 GLY A CA 1
ATOM 1523 C C . GLY A 1 190 ? -3.068 33.031 30.151 1.00 27.79 189 GLY A C 1
ATOM 1524 O O . GLY A 1 190 ? -2.420 32.451 31.027 1.00 24.30 189 GLY A O 1
ATOM 1525 N N . ASP A 1 191 ? -3.443 34.302 30.255 1.00 26.38 190 ASP A N 1
ATOM 1526 C CA . ASP A 1 191 ? -3.210 35.054 31.472 1.00 22.17 190 ASP A CA 1
ATOM 1527 C C . ASP A 1 191 ? -4.132 36.284 31.569 1.00 29.74 190 ASP A C 1
ATOM 1528 O O . ASP A 1 191 ? -3.776 37.360 31.091 1.00 20.78 190 ASP A O 1
ATOM 1533 N N . PRO A 1 192 ? -5.311 36.127 32.200 1.00 22.15 191 PRO A N 1
ATOM 1534 C CA . PRO A 1 192 ? -6.310 37.204 32.276 1.00 23.74 191 PRO A CA 1
ATOM 1535 C C . PRO A 1 192 ? -5.785 38.438 33.017 1.00 22.78 191 PRO A C 1
ATOM 1536 O O . PRO A 1 192 ? -6.181 39.542 32.684 1.00 20.70 191 PRO A O 1
ATOM 1540 N N . LYS A 1 193 ? -4.901 38.255 33.997 1.00 17.85 192 LYS A N 1
ATOM 1541 C CA . LYS A 1 193 ? -4.292 39.389 34.727 1.00 21.99 192 LYS A CA 1
ATOM 1542 C C . LYS A 1 193 ? -3.431 40.253 33.773 1.00 20.55 192 LYS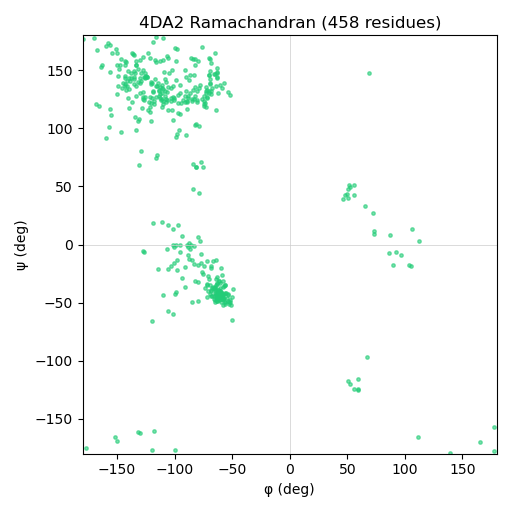 A C 1
ATOM 1543 O O . LYS A 1 193 ? -3.469 41.508 33.824 1.00 16.14 192 LYS A O 1
ATOM 1549 N N . ILE A 1 194 ? -2.687 39.570 32.904 1.00 21.51 193 ILE A N 1
ATOM 1550 C CA . ILE A 1 194 ? -1.849 40.253 31.917 1.00 17.75 193 ILE A CA 1
ATOM 1551 C C . ILE A 1 194 ? -2.701 41.019 30.915 1.00 14.01 193 ILE A C 1
ATOM 1552 O O . ILE A 1 194 ? -2.388 42.166 30.580 1.00 20.75 193 ILE A O 1
ATOM 1557 N N . ALA A 1 195 ? -3.771 40.405 30.429 1.00 15.18 194 ALA A N 1
ATOM 1558 C CA . ALA A 1 195 ? -4.669 41.133 29.511 1.00 19.26 194 ALA A CA 1
ATOM 1559 C C . ALA A 1 195 ? -5.227 42.414 30.182 1.00 21.95 194 ALA A C 1
ATOM 1560 O O . ALA A 1 195 ? -5.239 43.491 29.568 1.00 19.49 194 ALA A O 1
ATOM 1562 N N . GLU A 1 196 ? -5.639 42.300 31.449 1.00 16.63 195 GLU A N 1
ATOM 1563 C CA . GLU A 1 196 ? -6.121 43.466 32.218 1.00 16.45 195 GLU A CA 1
ATOM 1564 C C . GLU A 1 196 ? -5.018 44.515 32.411 1.00 23.00 195 GLU A C 1
ATOM 1565 O O . GLU A 1 196 ? -5.259 45.711 32.224 1.00 17.67 195 GLU A O 1
ATOM 1571 N N . LEU A 1 197 ? -3.824 44.060 32.794 1.00 19.26 196 LEU A N 1
ATOM 1572 C CA . LEU A 1 197 ? -2.661 44.924 32.981 1.00 20.38 196 LEU A CA 1
ATOM 1573 C C . LEU A 1 197 ? -2.248 45.658 31.687 1.00 15.71 196 LEU A C 1
ATOM 1574 O O . LEU A 1 197 ? -1.811 46.780 31.749 1.00 13.60 196 LEU A O 1
ATOM 1579 N N . LEU A 1 198 ? -2.347 45.000 30.533 1.00 16.24 197 LEU A N 1
ATOM 1580 C CA . LEU A 1 198 ? -1.993 45.667 29.251 1.00 16.01 197 LEU A CA 1
ATOM 1581 C C . LEU A 1 198 ? -2.934 46.845 28.913 1.00 11.82 197 LEU A C 1
ATOM 1582 O O . LEU A 1 198 ? -2.508 47.877 28.352 1.00 14.51 197 LEU A O 1
ATOM 1587 N N . LYS A 1 199 ? -4.213 46.679 29.251 1.00 18.25 198 LYS A N 1
ATOM 1588 C CA . LYS A 1 199 ? -5.206 47.760 29.127 1.00 17.81 198 LYS A CA 1
ATOM 1589 C C . LYS A 1 199 ? -4.829 48.923 30.017 1.00 27.09 198 LYS A C 1
ATOM 1590 O O . LYS A 1 199 ? -4.876 50.070 29.584 1.00 17.49 198 LYS A O 1
ATOM 1596 N N . GLU A 1 200 ? -4.444 48.614 31.259 1.00 18.59 199 GLU A N 1
ATOM 1597 C CA . GLU A 1 200 ? -4.012 49.608 32.228 1.00 21.03 199 GLU A CA 1
ATOM 1598 C C . GLU A 1 200 ? -2.753 50.325 31.746 1.00 19.56 199 GLU A C 1
ATOM 1599 O O . GLU A 1 200 ? -2.650 51.562 31.881 1.00 19.18 199 GLU A O 1
ATOM 1605 N N . ALA A 1 201 ? -1.822 49.564 31.168 1.00 14.71 200 ALA A N 1
ATOM 1606 C CA . ALA A 1 201 ? -0.606 50.132 30.559 1.00 18.10 200 ALA A CA 1
ATOM 1607 C C . ALA A 1 201 ? -0.906 51.170 29.479 1.00 14.16 200 ALA A C 1
ATOM 1608 O O . ALA A 1 201 ? -0.335 52.265 29.497 1.00 17.50 200 ALA A O 1
ATOM 1610 N N . LEU A 1 202 ? -1.769 50.810 28.530 1.00 13.78 201 LEU A N 1
ATOM 1611 C CA . LEU A 1 202 ? -2.201 51.730 27.466 1.00 13.70 201 LEU A CA 1
ATOM 1612 C C . LEU A 1 202 ? -2.713 53.038 28.059 1.00 19.40 201 LEU A C 1
ATOM 1613 O O . LEU A 1 202 ? -2.292 54.124 27.667 1.00 17.37 201 LEU A O 1
ATOM 1618 N N . GLU A 1 203 ? -3.598 52.919 29.046 1.00 24.25 202 GLU A N 1
ATOM 1619 C CA . GLU A 1 203 ? -4.174 54.079 29.716 1.00 21.57 202 GLU A CA 1
ATOM 1620 C C . GLU A 1 203 ? -3.160 54.923 30.459 1.00 15.64 202 GLU A C 1
ATOM 1621 O O . GLU A 1 203 ? -3.285 56.148 30.493 1.00 22.37 202 GLU A O 1
ATOM 1627 N N . ALA A 1 204 ? -2.124 54.279 31.007 1.00 16.64 203 ALA A N 1
ATOM 1628 C CA . ALA A 1 204 ? -1.124 54.941 31.817 1.00 16.15 203 ALA A CA 1
ATOM 1629 C C . ALA A 1 204 ? -0.078 55.681 30.991 1.00 23.37 203 ALA A C 1
ATOM 1630 O O . ALA A 1 204 ? 0.616 56.543 31.521 1.00 21.46 203 ALA A O 1
ATOM 1632 N N . GLY A 1 205 ? 0.027 55.351 29.700 1.00 15.60 204 GLY A N 1
ATOM 1633 C CA . GLY A 1 205 ? 1.028 55.978 28.832 1.00 17.81 204 GLY A CA 1
ATOM 1634 C C . GLY A 1 205 ? 2.132 55.040 28.361 1.00 11.99 204 GLY A C 1
ATOM 1635 O O . GLY A 1 205 ? 3.078 55.489 27.697 1.00 16.48 204 GLY A O 1
ATOM 1636 N N . VAL A 1 206 ? 2.050 53.751 28.715 1.00 14.05 205 VAL A N 1
ATOM 1637 C CA . VAL A 1 206 ? 3.051 52.790 28.200 1.00 16.52 205 VAL A CA 1
ATOM 1638 C C . VAL A 1 206 ? 2.778 52.570 26.712 1.00 17.23 205 VAL A C 1
ATOM 1639 O O . VAL A 1 206 ? 1.652 52.233 26.318 1.00 13.47 205 VAL A O 1
ATOM 1643 N N . GLU A 1 207 ? 3.802 52.771 25.883 1.00 12.34 206 GLU A N 1
ATOM 1644 C CA . GLU A 1 207 ? 3.615 52.574 24.428 1.00 12.41 206 GLU A CA 1
ATOM 1645 C C . GLU A 1 207 ? 3.655 51.078 24.131 1.00 12.43 206 GLU A C 1
ATOM 1646 O O . GLU A 1 207 ? 4.497 50.336 24.682 1.00 13.55 206 GLU A O 1
ATOM 1652 N N . ILE A 1 208 ? 2.711 50.621 23.317 1.00 12.95 207 ILE A N 1
ATOM 1653 C CA . ILE A 1 208 ? 2.670 49.194 22.953 1.00 8.98 207 ILE A CA 1
ATOM 1654 C C . ILE A 1 208 ? 2.895 49.026 21.433 1.00 16.89 207 ILE A C 1
ATOM 1655 O O . ILE A 1 208 ? 2.207 49.656 20.629 1.00 14.15 207 ILE A O 1
ATOM 1660 N N . ARG A 1 209 ? 3.865 48.184 21.057 1.00 13.59 208 ARG A N 1
ATOM 1661 C CA . ARG A 1 209 ? 4.140 47.909 19.626 1.00 9.09 208 ARG A CA 1
ATOM 1662 C C . ARG A 1 209 ? 4.191 46.392 19.468 1.00 20.41 208 ARG A C 1
ATOM 1663 O O . ARG A 1 209 ? 4.421 45.648 20.447 1.00 14.47 208 ARG A O 1
ATOM 1671 N N . ALA A 1 210 ? 3.987 45.944 18.238 1.00 16.75 209 ALA A N 1
ATOM 1672 C CA . ALA A 1 210 ? 4.166 44.538 17.884 1.00 11.35 209 ALA A CA 1
ATOM 1673 C C . ALA A 1 210 ? 4.803 44.439 16.494 1.00 17.32 209 ALA A C 1
ATOM 1674 O O . ALA A 1 210 ? 4.404 45.139 15.577 1.00 14.00 209 ALA A O 1
ATOM 1676 N N . LEU A 1 211 ? 5.773 43.544 16.356 1.00 11.60 210 LEU A N 1
ATOM 1677 C CA . LEU A 1 211 ? 6.528 43.400 15.121 1.00 11.82 210 LEU A CA 1
ATOM 1678 C C . LEU A 1 211 ? 6.402 42.006 14.545 1.00 16.13 210 LEU A C 1
ATOM 1679 O O . LEU A 1 211 ? 6.417 41.042 15.294 1.00 16.96 210 LEU A O 1
ATOM 1684 N N . GLY A 1 212 ? 6.273 41.906 13.220 1.00 10.57 211 GLY A N 1
ATOM 1685 C CA . GLY A 1 212 ? 6.230 40.598 12.559 1.00 13.68 211 GLY A CA 1
ATOM 1686 C C . GLY A 1 212 ? 7.611 40.212 12.072 1.00 17.38 211 GLY A C 1
ATOM 1687 O O . GLY A 1 212 ? 8.300 41.003 11.410 1.00 17.02 211 GLY A O 1
ATOM 1688 N N . LEU A 1 213 ? 8.026 38.985 12.413 1.00 11.30 212 LEU A N 1
ATOM 1689 C CA . LEU A 1 213 ? 9.326 38.473 12.048 1.00 12.21 212 LEU A CA 1
ATOM 1690 C C . LEU A 1 213 ? 9.190 36.995 11.735 1.00 12.72 212 LEU A C 1
ATOM 1691 O O . LEU A 1 213 ? 8.248 36.349 12.204 1.00 18.02 212 LEU A O 1
ATOM 1696 N N . HIS A 1 214 ? 10.095 36.496 10.910 1.00 17.88 213 HIS A N 1
ATOM 1697 C CA . HIS A 1 214 ? 10.269 35.060 10.709 1.00 12.30 213 HIS A CA 1
ATOM 1698 C C . HIS A 1 214 ? 11.692 34.818 10.223 1.00 12.21 213 HIS A C 1
ATOM 1699 O O . HIS A 1 214 ? 12.455 35.767 9.935 1.00 14.97 213 HIS A O 1
ATOM 1706 N N . MET A 1 215 ? 12.067 33.540 10.149 1.00 12.14 214 MET A N 1
ATOM 1707 C CA . MET A 1 215 ? 13.331 33.129 9.604 1.00 19.19 214 MET A CA 1
ATOM 1708 C C . MET A 1 215 ? 13.029 32.231 8.405 1.00 9.53 214 MET A C 1
ATOM 1709 O O . MET A 1 215 ? 12.052 31.454 8.433 1.00 11.94 214 MET A O 1
ATOM 1714 N N . GLU A 1 216 ? 13.800 32.416 7.340 1.00 15.38 215 GLU A N 1
ATOM 1715 C CA . GLU A 1 216 ? 13.697 31.581 6.154 1.00 19.28 215 GLU A CA 1
ATOM 1716 C C . GLU A 1 216 ? 14.569 30.362 6.377 1.00 15.03 215 GLU A C 1
ATOM 1717 O O . GLU A 1 216 ? 15.465 30.394 7.208 1.00 15.11 215 GLU A O 1
ATOM 1723 N N . LEU A 1 217 ? 14.319 29.306 5.610 1.00 18.95 216 LEU A N 1
ATOM 1724 C CA . LEU A 1 217 ? 15.107 28.076 5.722 1.00 16.51 216 LEU A CA 1
ATOM 1725 C C . LEU A 1 217 ? 16.587 28.317 5.463 1.00 19.75 216 LEU A C 1
ATOM 1726 O O . LEU A 1 217 ? 17.430 27.580 5.979 1.00 26.39 216 LEU A O 1
ATOM 1731 N N . SER A 1 218 ? 16.887 29.357 4.677 1.00 20.36 217 SER A N 1
ATOM 1732 C CA . SER A 1 218 ? 18.239 29.855 4.448 1.00 20.66 217 SER A CA 1
ATOM 1733 C C . SER A 1 218 ? 18.961 30.429 5.693 1.00 31.23 217 SER A C 1
ATOM 1734 O O . SER A 1 218 ? 20.159 30.670 5.665 1.00 23.99 217 SER A O 1
ATOM 1737 N N . GLY A 1 219 ? 18.235 30.672 6.776 1.00 17.60 218 GLY A N 1
ATOM 1738 C CA . GLY A 1 219 ? 18.831 31.310 7.948 1.00 16.71 218 GLY A CA 1
ATOM 1739 C C . GLY A 1 219 ? 18.592 32.812 7.996 1.00 29.83 218 GLY A C 1
ATOM 1740 O O . GLY A 1 219 ? 18.874 33.442 9.017 1.00 14.20 218 GLY A O 1
ATOM 1741 N N . GLU A 1 220 ? 18.050 33.384 6.919 1.00 18.47 219 GLU A N 1
ATOM 1742 C CA . GLU A 1 220 ? 17.800 34.836 6.878 1.00 23.25 219 GLU A CA 1
ATOM 1743 C C . GLU A 1 220 ? 16.633 35.217 7.768 1.00 16.51 219 GLU A C 1
ATOM 1744 O O . GLU A 1 220 ? 15.572 34.594 7.710 1.00 20.19 219 GLU A O 1
ATOM 1750 N N . ILE A 1 221 ? 16.832 36.249 8.579 1.00 17.70 220 ILE A N 1
ATOM 1751 C CA . ILE A 1 221 ? 15.776 36.708 9.478 1.00 18.88 220 ILE A CA 1
ATOM 1752 C C . ILE A 1 221 ? 15.119 37.931 8.842 1.00 21.41 220 ILE A C 1
ATOM 1753 O O . ILE A 1 221 ? 15.786 38.895 8.452 1.00 20.85 220 ILE A O 1
ATOM 1758 N N . ILE A 1 222 ? 13.807 37.845 8.708 1.00 13.91 221 ILE A N 1
ATOM 1759 C CA . ILE A 1 222 ? 13.032 38.808 7.923 1.00 20.42 221 ILE A CA 1
ATOM 1760 C C . ILE A 1 222 ? 12.120 39.634 8.840 1.00 15.08 221 ILE A C 1
ATOM 1761 O O . ILE A 1 222 ? 11.340 39.092 9.631 1.00 15.79 221 ILE A O 1
ATOM 1766 N N . TYR A 1 223 ? 12.182 40.956 8.691 1.00 13.45 222 TYR A N 1
ATOM 1767 C CA . TYR A 1 223 ? 11.323 41.833 9.456 1.00 17.11 222 TYR A CA 1
ATOM 1768 C C . TYR A 1 223 ? 10.211 42.260 8.513 1.00 16.02 222 TYR A C 1
ATOM 1769 O O . TYR A 1 223 ? 10.486 42.900 7.500 1.00 19.12 222 TYR A O 1
ATOM 1778 N N . ARG A 1 224 ? 8.969 41.875 8.831 1.00 15.87 223 ARG A N 1
ATOM 1779 C CA . ARG A 1 224 ? 7.828 42.119 7.961 1.00 18.06 223 ARG A CA 1
ATOM 1780 C C . ARG A 1 224 ? 7.177 43.499 8.206 1.00 17.10 223 ARG A C 1
ATOM 1781 O O . ARG A 1 224 ? 6.391 43.960 7.384 1.00 28.03 223 ARG A O 1
ATOM 1789 N N . GLY A 1 225 ? 7.553 44.156 9.297 1.00 20.31 224 GLY A N 1
ATOM 1790 C CA . GLY A 1 225 ? 6.974 45.437 9.688 1.00 21.76 224 GLY A CA 1
ATOM 1791 C C . GLY A 1 225 ? 6.138 45.287 10.951 1.00 21.80 224 GLY A C 1
ATOM 1792 O O . GLY A 1 225 ? 6.187 44.240 11.641 1.00 19.75 224 GLY A O 1
ATOM 1793 N N . GLU A 1 226 ? 5.330 46.302 11.247 1.00 13.68 225 GLU A N 1
ATOM 1794 C CA . GLU A 1 226 ? 4.510 46.228 12.457 1.00 17.78 225 GLU A CA 1
ATOM 1795 C C . GLU A 1 226 ? 3.223 45.434 12.264 1.00 16.53 225 GLU A C 1
ATOM 1796 O O . GLU A 1 226 ? 2.676 45.343 11.157 1.00 18.71 225 GLU A O 1
ATOM 1802 N N . LEU A 1 227 ? 2.719 44.885 13.361 1.00 16.40 226 LEU A N 1
ATOM 1803 C CA . LEU A 1 227 ? 1.454 44.174 13.370 1.00 17.03 226 LEU A CA 1
ATOM 1804 C C . LEU A 1 227 ? 0.407 45.113 13.972 1.00 13.20 226 LEU A C 1
ATOM 1805 O O . LEU A 1 227 ? 0.741 45.961 14.827 1.00 14.25 226 LEU A O 1
ATOM 1810 N N . GLY A 1 228 ? -0.841 44.954 13.539 1.00 18.74 227 GLY A N 1
ATOM 1811 C CA . GLY A 1 228 ? -1.935 45.754 14.074 1.00 22.04 227 GLY A CA 1
ATOM 1812 C C . GLY A 1 228 ? -2.260 45.306 15.487 1.00 16.44 227 GLY A C 1
ATOM 1813 O O . GLY A 1 228 ? -2.646 44.178 15.699 1.00 19.65 227 GLY A O 1
ATOM 1814 N N . VAL A 1 229 ? -2.095 46.227 16.435 1.00 13.58 228 VAL A N 1
ATOM 1815 C CA . VAL A 1 229 ? -2.277 45.980 17.849 1.00 12.08 228 VAL A CA 1
ATOM 1816 C C . VAL A 1 229 ? -3.726 46.125 18.297 1.00 23.92 228 VAL A C 1
ATOM 1817 O O . VAL A 1 229 ? -4.353 47.172 18.078 1.00 18.63 228 VAL A O 1
ATOM 1821 N N . GLU A 1 230 ? -4.242 45.073 18.923 1.00 14.56 229 GLU A N 1
ATOM 1822 C CA . GLU A 1 230 ? -5.532 45.123 19.644 1.00 19.70 229 GLU A CA 1
ATOM 1823 C C . GLU A 1 230 ? -5.306 44.809 21.123 1.00 21.75 229 GLU A C 1
ATOM 1824 O O . GLU A 1 230 ? -4.611 43.837 21.471 1.00 27.28 229 GLU A O 1
ATOM 1830 N N . ILE A 1 231 ? -5.876 45.629 21.995 1.00 15.94 230 ILE A N 1
ATOM 1831 C CA . ILE A 1 231 ? -5.722 45.434 23.450 1.00 19.72 230 ILE A CA 1
ATOM 1832 C C . ILE A 1 231 ? -7.100 45.515 24.102 1.00 33.55 230 ILE A C 1
ATOM 1833 O O . ILE A 1 231 ? -7.389 44.820 25.070 1.00 25.21 230 ILE A O 1
ATOM 1839 N N . ALA B 1 1 ? -3.686 33.121 44.802 1.00 35.60 0 ALA B N 1
ATOM 1840 C CA . ALA B 1 1 ? -3.690 33.973 43.589 1.00 39.65 0 ALA B CA 1
ATOM 1841 C C . ALA B 1 1 ? -3.041 33.314 42.379 1.00 27.13 0 ALA B C 1
ATOM 1842 O O . ALA B 1 1 ? -3.085 33.872 41.290 1.00 31.65 0 ALA B O 1
ATOM 1844 N N . MET B 1 2 ? -2.439 32.137 42.556 1.00 23.72 1 MET B N 1
ATOM 1845 C CA . MET B 1 2 ? -1.874 31.407 41.416 1.00 18.26 1 MET B CA 1
ATOM 1846 C C . MET B 1 2 ? -1.904 29.895 41.616 1.00 28.95 1 MET B C 1
ATOM 1847 O O . MET B 1 2 ? -1.468 29.393 42.661 1.00 26.61 1 MET B O 1
ATOM 1852 N N . LYS B 1 3 ? -2.422 29.179 40.618 1.00 18.37 2 LYS B N 1
ATOM 1853 C CA . LYS B 1 3 ? -2.398 27.697 40.624 1.00 17.04 2 LYS B CA 1
ATOM 1854 C C . LYS B 1 3 ? -1.010 27.182 40.289 1.00 19.42 2 LYS B C 1
ATOM 1855 O O . LYS B 1 3 ? -0.446 27.557 39.272 1.00 20.13 2 LYS B O 1
ATOM 1861 N N . LEU B 1 4 ? -0.457 26.349 41.167 1.00 17.06 3 LEU B N 1
ATOM 1862 C CA . LEU B 1 4 ? 0.878 25.766 40.987 1.00 22.11 3 LEU B CA 1
ATOM 1863 C C . LEU B 1 4 ? 0.856 24.438 40.274 1.00 19.21 3 LEU B C 1
ATOM 1864 O O . LEU B 1 4 ? 1.765 24.136 39.489 1.00 20.83 3 LEU B O 1
ATOM 1869 N N . MET B 1 5 ? -0.172 23.633 40.554 1.00 15.26 4 MET B N 1
ATOM 1870 C CA . MET B 1 5 ? -0.203 22.230 40.095 1.00 15.17 4 MET B CA 1
ATOM 1871 C C . MET B 1 5 ? -1.520 21.596 40.572 1.00 21.06 4 MET B C 1
ATOM 1872 O O . MET B 1 5 ? -2.294 22.251 41.241 1.00 20.02 4 MET B O 1
ATOM 1877 N N . GLU B 1 6 ? -1.782 20.351 40.210 1.00 24.06 5 GLU B N 1
ATOM 1878 C CA . GLU B 1 6 ? -2.964 19.670 40.736 1.00 25.36 5 GLU B CA 1
ATOM 1879 C C . GLU B 1 6 ? -2.655 18.234 41.123 1.00 25.48 5 GLU B C 1
ATOM 1880 O O . GLU B 1 6 ? -1.790 17.586 40.524 1.00 28.47 5 GLU B O 1
ATOM 1886 N N . VAL B 1 7 ? -3.349 17.752 42.143 1.00 16.86 6 VAL B N 1
ATOM 1887 C CA . VAL B 1 7 ? -3.264 16.357 42.581 1.00 16.08 6 VAL B CA 1
ATOM 1888 C C . VAL B 1 7 ? -4.558 15.602 42.296 1.00 21.69 6 VAL B C 1
ATOM 1889 O O . VAL B 1 7 ? -5.671 16.115 42.579 1.00 18.67 6 VAL B O 1
ATOM 1893 N N . SER B 1 8 ? -4.415 14.386 41.746 1.00 20.79 7 SER B N 1
ATOM 1894 C CA . SER B 1 8 ? -5.548 13.477 41.533 1.00 18.71 7 SER B CA 1
ATOM 1895 C C . SER B 1 8 ? -5.101 12.008 41.462 1.00 20.96 7 SER B C 1
ATOM 1896 O O . SER B 1 8 ? -3.988 11.703 41.010 1.00 18.89 7 SER B O 1
ATOM 1899 N N . PRO B 1 9 ? -5.959 11.083 41.918 1.00 18.88 8 PRO B N 1
ATOM 1900 C CA . PRO B 1 9 ? -7.231 11.310 42.574 1.00 19.75 8 PRO B CA 1
ATOM 1901 C C . PRO B 1 9 ? -7.042 11.664 44.050 1.00 22.25 8 PRO B C 1
ATOM 1902 O O . PRO B 1 9 ? -6.027 11.291 44.640 1.00 22.36 8 PRO B O 1
ATOM 1906 N N . LEU B 1 10 ? -8.042 12.323 44.633 1.00 16.00 9 LEU B N 1
ATOM 1907 C CA . LEU B 1 10 ? -8.092 12.563 46.072 1.00 14.21 9 LEU B CA 1
ATOM 1908 C C . LEU B 1 10 ? -9.248 11.772 46.643 1.00 23.05 9 LEU B C 1
ATOM 1909 O O . LEU B 1 10 ? -10.393 11.927 46.195 1.00 20.36 9 LEU B O 1
ATOM 1914 N N . PHE B 1 11 ? -8.955 10.954 47.643 1.00 14.47 10 PHE B N 1
ATOM 1915 C CA . PHE B 1 11 ? -9.984 10.181 48.351 1.00 16.92 10 PHE B CA 1
ATOM 1916 C C . PHE B 1 11 ? -10.253 10.766 49.725 1.00 18.82 10 PHE B C 1
ATOM 1917 O O . PHE B 1 11 ? -9.350 10.773 50.584 1.00 20.63 10 PHE B O 1
ATOM 1925 N N . PRO B 1 12 ? -11.479 11.269 49.949 1.00 15.27 11 PRO B N 1
ATOM 1926 C CA . PRO B 1 12 ? -11.857 11.749 51.279 1.00 17.34 11 PRO B CA 1
ATOM 1927 C C . PRO B 1 12 ? -11.819 10.559 52.216 1.00 15.15 11 PRO B C 1
ATOM 1928 O O . PRO B 1 12 ? -12.086 9.420 51.807 1.00 16.93 11 PRO B O 1
ATOM 1932 N N . CYS B 1 13 ? -11.485 10.816 53.471 1.00 15.61 12 CYS B N 1
ATOM 1933 C CA . CYS B 1 13 ? -11.357 9.736 54.441 1.00 20.19 12 CYS B CA 1
ATOM 1934 C C . CYS B 1 13 ? -11.611 10.285 55.837 1.00 16.04 12 CYS B C 1
ATOM 1935 O O . CYS B 1 13 ? -11.587 11.515 56.058 1.00 20.21 12 CYS B O 1
ATOM 1938 N N . ILE B 1 14 ? -11.846 9.386 56.782 1.00 18.85 13 ILE B N 1
ATOM 1939 C CA . ILE B 1 14 ? -11.990 9.782 58.175 1.00 18.70 13 ILE B CA 1
ATOM 1940 C C . ILE B 1 14 ? -10.735 9.335 58.896 1.00 22.26 13 ILE B C 1
ATOM 1941 O O . ILE B 1 14 ? -10.365 8.170 58.800 1.00 16.91 13 ILE B O 1
ATOM 1946 N N . PHE B 1 15 ? -10.041 10.259 59.576 1.00 14.66 14 PHE B N 1
ATOM 1947 C CA . PHE B 1 15 ? -8.856 9.902 60.321 1.00 18.08 14 PHE B CA 1
ATOM 1948 C C . PHE B 1 15 ? -9.277 9.067 61.536 1.00 19.25 14 PHE B C 1
ATOM 1949 O O . PHE B 1 15 ? -10.215 9.440 62.238 1.00 19.93 14 PHE B O 1
ATOM 1957 N N . LEU B 1 16 ? -8.612 7.931 61.765 1.00 19.11 15 LEU B N 1
ATOM 1958 C CA . LEU B 1 16 ? -8.970 7.087 62.911 1.00 18.22 15 LEU B CA 1
ATOM 1959 C C . LEU B 1 16 ? -7.938 7.187 64.017 1.00 21.60 15 LEU B C 1
ATOM 1960 O O . LEU B 1 16 ? -8.276 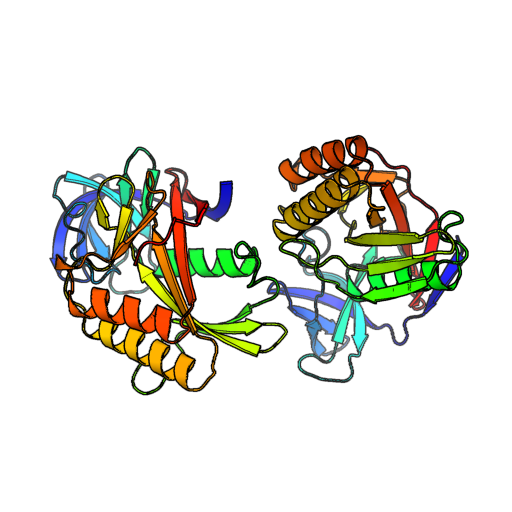7.558 65.144 1.00 24.34 15 LEU B O 1
ATOM 1965 N N . ARG B 1 17 ? -6.684 6.872 63.700 1.00 23.09 16 ARG B N 1
ATOM 1966 C CA . ARG B 1 17 ? -5.617 7.009 64.669 1.00 20.94 16 ARG B CA 1
ATOM 1967 C C . ARG B 1 17 ? -4.225 7.004 64.042 1.00 21.57 16 ARG B C 1
ATOM 1968 O O . ARG B 1 17 ? -3.980 6.469 62.953 1.00 22.26 16 ARG B O 1
ATOM 1976 N N . ARG B 1 18 ? -3.297 7.628 64.743 1.00 18.02 17 ARG B N 1
ATOM 1977 C CA . ARG B 1 18 ? -1.934 7.584 64.296 1.00 21.35 17 ARG B CA 1
ATOM 1978 C C . ARG B 1 18 ? -1.270 6.427 65.031 1.00 31.69 17 ARG B C 1
ATOM 1979 O O . ARG B 1 18 ? -1.274 6.375 66.271 1.00 31.60 17 ARG B O 1
ATOM 1987 N N . VAL B 1 19 ? -0.741 5.489 64.249 1.00 20.57 18 VAL B N 1
ATOM 1988 C CA . VAL B 1 19 ? -0.076 4.298 64.764 1.00 14.58 18 VAL B CA 1
ATOM 1989 C C . VAL B 1 19 ? 1.354 4.597 65.197 1.00 34.86 18 VAL B C 1
ATOM 1990 O O . VAL B 1 19 ? 1.776 4.215 66.292 1.00 22.10 18 VAL B O 1
ATOM 1994 N N . ASN B 1 20 ? 2.095 5.268 64.325 1.00 38.11 19 ASN B N 1
ATOM 1995 C CA . ASN B 1 20 ? 3.417 5.772 64.671 1.00 27.17 19 ASN B CA 1
ATOM 1996 C C . ASN B 1 20 ? 3.721 7.042 63.863 1.00 28.02 19 ASN B C 1
ATOM 1997 O O . ASN B 1 20 ? 2.814 7.615 63.229 1.00 24.14 19 ASN B O 1
ATOM 2002 N N . ARG B 1 21 ? 4.971 7.507 63.896 1.00 24.29 20 ARG B N 1
ATOM 2003 C CA . ARG B 1 21 ? 5.298 8.759 63.221 1.00 24.35 20 ARG B CA 1
ATOM 2004 C C . ARG B 1 21 ? 4.980 8.735 61.741 1.00 29.77 20 ARG B C 1
ATOM 2005 O O . ARG B 1 21 ? 4.620 9.777 61.154 1.00 30.39 20 ARG B O 1
ATOM 2013 N N . PHE B 1 22 ? 5.085 7.547 61.147 1.00 22.09 21 PHE B N 1
ATOM 2014 C CA . PHE B 1 22 ? 5.009 7.413 59.698 1.00 23.73 21 PHE B CA 1
ATOM 2015 C C . PHE B 1 22 ? 3.710 6.805 59.199 1.00 19.47 21 PHE B C 1
ATOM 2016 O O . PHE B 1 22 ? 3.522 6.678 57.985 1.00 21.65 21 PHE B O 1
ATOM 2024 N N . VAL B 1 23 ? 2.831 6.400 60.113 1.00 15.78 22 VAL B N 1
ATOM 2025 C CA . VAL B 1 23 ? 1.697 5.537 59.723 1.00 18.13 22 VAL B CA 1
ATOM 2026 C C . VAL B 1 23 ? 0.428 5.918 60.433 1.00 8.21 22 VAL B C 1
ATOM 2027 O O . VAL B 1 23 ? 0.381 6.046 61.672 1.00 16.67 22 VAL B O 1
ATOM 2031 N N . GLY B 1 24 ? -0.631 6.154 59.659 1.00 14.85 23 GLY B N 1
ATOM 2032 C CA . GLY B 1 24 ? -1.955 6.398 60.222 1.00 13.79 23 GLY B CA 1
ATOM 2033 C C . GLY B 1 24 ? -2.972 5.386 59.717 1.00 11.54 23 GLY B C 1
ATOM 2034 O O . GLY B 1 24 ? -2.740 4.730 58.711 1.00 16.35 23 GLY B O 1
ATOM 2035 N N . LEU B 1 25 ? -4.077 5.244 60.439 1.00 14.36 24 LEU B N 1
ATOM 2036 C CA . LEU B 1 25 ? -5.196 4.433 59.948 1.00 13.85 24 LEU B CA 1
ATOM 2037 C C . LEU B 1 25 ? -6.355 5.361 59.678 1.00 15.96 24 LEU B C 1
ATOM 2038 O O . LEU B 1 25 ? -6.658 6.233 60.501 1.00 20.50 24 LEU B O 1
ATOM 2043 N N . VAL B 1 26 ? -7.010 5.158 58.538 1.00 14.63 25 VAL B N 1
ATOM 2044 C CA . VAL B 1 26 ? -8.108 5.997 58.102 1.00 12.16 25 VAL B CA 1
ATOM 2045 C C . VAL B 1 26 ? -9.253 5.119 57.590 1.00 16.59 25 VAL B C 1
ATOM 2046 O O . VAL B 1 26 ? -9.048 3.948 57.256 1.00 19.38 25 VAL B O 1
ATOM 2050 N N . ARG B 1 27 ? -10.435 5.707 57.489 1.00 13.71 26 ARG B N 1
ATOM 2051 C CA . ARG B 1 27 ? -11.566 5.011 56.886 1.00 12.71 26 ARG B CA 1
ATOM 2052 C C . ARG B 1 27 ? -11.850 5.607 55.518 1.00 19.69 26 ARG B C 1
ATOM 2053 O O . ARG B 1 27 ? -12.121 6.818 55.392 1.00 18.33 26 ARG B O 1
ATOM 2061 N N . ILE B 1 28 ? -11.820 4.749 54.507 1.00 19.27 27 ILE B N 1
ATOM 2062 C CA . ILE B 1 28 ? -12.201 5.125 53.133 1.00 17.90 27 ILE B CA 1
ATOM 2063 C C . ILE B 1 28 ? -13.355 4.213 52.710 1.00 21.92 27 ILE B C 1
ATOM 2064 O O . ILE B 1 28 ? -13.195 3.002 52.609 1.00 22.19 27 ILE B O 1
ATOM 2069 N N . LYS B 1 29 ? -14.520 4.808 52.507 1.00 21.33 28 LYS B N 1
ATOM 2070 C CA . LYS B 1 29 ? -15.764 4.052 52.293 1.00 27.44 28 LYS B CA 1
ATOM 2071 C C . LYS B 1 29 ? -15.975 3.018 53.405 1.00 19.34 28 LYS B C 1
ATOM 2072 O O . LYS B 1 29 ? -16.031 3.358 54.599 1.00 18.73 28 LYS B O 1
ATOM 2078 N N . GLU B 1 30 ? -16.047 1.747 53.035 1.00 17.20 29 GLU B N 1
ATOM 2079 C CA . GLU B 1 30 ? -16.389 0.729 54.040 1.00 26.36 29 GLU B CA 1
ATOM 2080 C C . GLU B 1 30 ? -15.187 0.229 54.844 1.00 23.30 29 GLU B C 1
ATOM 2081 O O . GLU B 1 30 ? -15.348 -0.440 55.870 1.00 23.33 29 GLU B O 1
ATOM 2087 N N . ARG B 1 31 ? -13.984 0.542 54.386 1.00 18.03 30 ARG B N 1
ATOM 2088 C CA . ARG B 1 31 ? -12.812 -0.141 54.936 1.00 14.84 30 ARG B CA 1
ATOM 2089 C C . ARG B 1 31 ? -11.877 0.752 55.761 1.00 17.70 30 ARG B C 1
ATOM 2090 O O . ARG B 1 31 ? -11.893 1.970 55.663 1.00 20.58 30 ARG B O 1
ATOM 2098 N N . ILE B 1 32 ? -11.106 0.118 56.623 1.00 15.03 31 ILE B N 1
ATOM 2099 C CA . ILE B 1 32 ? -10.063 0.810 57.327 1.00 14.11 31 ILE B CA 1
ATOM 2100 C C . ILE B 1 32 ? -8.782 0.536 56.562 1.00 26.01 31 ILE B C 1
ATOM 2101 O O . ILE B 1 32 ? -8.473 -0.617 56.265 1.00 23.67 31 ILE B O 1
ATOM 2106 N N . GLU B 1 33 ? -8.042 1.596 56.235 1.00 15.50 32 GLU B N 1
ATOM 2107 C CA . GLU B 1 33 ? -6.856 1.472 55.403 1.00 10.56 32 GLU B CA 1
ATOM 2108 C C . GLU B 1 33 ? -5.672 2.105 56.134 1.00 23.26 32 GLU B C 1
ATOM 2109 O O . GLU B 1 33 ? -5.837 3.055 56.876 1.00 18.64 32 GLU B O 1
ATOM 2115 N N . ARG B 1 34 ? -4.492 1.557 55.911 1.00 14.87 33 ARG B N 1
ATOM 2116 C CA . ARG B 1 34 ? -3.255 2.140 56.392 1.00 13.22 33 ARG B CA 1
ATOM 2117 C C . ARG B 1 34 ? -2.774 3.209 55.395 1.00 21.25 33 ARG B C 1
ATOM 2118 O O . ARG B 1 34 ? -2.788 2.988 54.178 1.00 22.44 33 ARG B O 1
ATOM 2126 N N . ALA B 1 35 ? -2.397 4.379 55.915 1.00 19.62 34 ALA B N 1
ATOM 2127 C CA . ALA B 1 35 ? -1.902 5.483 55.079 1.00 14.53 34 ALA B CA 1
ATOM 2128 C C . ALA B 1 35 ? -0.598 6.046 55.603 1.00 16.63 34 ALA B C 1
ATOM 2129 O O . ALA B 1 35 ? -0.406 6.183 56.822 1.00 18.42 34 ALA B O 1
ATOM 2131 N N . LEU B 1 36 ? 0.306 6.348 54.679 1.00 16.76 35 LEU B N 1
ATOM 2132 C CA . LEU B 1 36 ? 1.570 6.995 55.024 1.00 16.86 35 LEU B CA 1
ATOM 2133 C C . LEU B 1 36 ? 1.397 8.429 55.482 1.00 15.69 35 LEU B C 1
ATOM 2134 O O . LEU B 1 36 ? 0.630 9.213 54.914 1.00 16.97 35 LEU B O 1
ATOM 2139 N N . ILE B 1 37 ? 2.138 8.769 56.525 1.00 16.04 36 ILE B N 1
ATOM 2140 C CA . ILE B 1 37 ? 2.218 10.157 56.976 1.00 11.22 36 ILE B CA 1
ATOM 2141 C C . ILE B 1 37 ? 3.671 10.518 56.805 1.00 17.78 36 ILE B C 1
ATOM 2142 O O . ILE B 1 37 ? 4.547 9.810 57.300 1.00 19.70 36 ILE B O 1
ATOM 2147 N N . THR B 1 38 ? 3.926 11.580 56.044 1.00 14.13 37 THR B N 1
ATOM 2148 C CA . THR B 1 38 ? 5.274 12.032 55.812 1.00 12.26 37 THR B CA 1
ATOM 2149 C C . THR B 1 38 ? 5.345 13.419 56.436 1.00 14.57 37 THR B C 1
ATOM 2150 O O . THR B 1 38 ? 5.238 14.449 55.749 1.00 18.57 37 THR B O 1
ATOM 2154 N N . ASN B 1 39 ? 5.397 13.441 57.751 1.00 16.05 38 ASN B N 1
ATOM 2155 C CA . ASN B 1 39 ? 5.544 14.677 58.511 1.00 12.06 38 ASN B CA 1
ATOM 2156 C C . ASN B 1 39 ? 5.919 14.280 59.932 1.00 22.22 38 ASN B C 1
ATOM 2157 O O . ASN B 1 39 ? 5.152 13.593 60.619 1.00 20.59 38 ASN B O 1
ATOM 2162 N N . THR B 1 40 ? 7.090 14.732 60.369 1.00 25.82 39 THR B N 1
ATOM 2163 C CA . THR B 1 40 ? 7.629 14.362 61.692 1.00 22.88 39 THR B CA 1
ATOM 2164 C C . THR B 1 40 ? 6.972 15.120 62.842 1.00 23.01 39 THR B C 1
ATOM 2165 O O . THR B 1 40 ? 7.197 14.788 64.019 1.00 24.77 39 THR B O 1
ATOM 2169 N N . GLY B 1 41 ? 6.142 16.104 62.497 1.00 21.81 40 GLY B N 1
ATOM 2170 C CA . GLY B 1 41 ? 5.382 16.907 63.462 1.00 17.27 40 GLY B CA 1
ATOM 2171 C C . GLY B 1 41 ? 4.282 16.147 64.184 1.00 16.02 40 GLY B C 1
ATOM 2172 O O . GLY B 1 41 ? 3.840 15.072 63.737 1.00 21.11 40 GLY B O 1
ATOM 2173 N N . ARG B 1 42 ? 3.869 16.679 65.326 1.00 18.79 41 ARG B N 1
ATOM 2174 C CA . ARG B 1 42 ? 2.782 16.077 66.107 1.00 14.58 41 ARG B CA 1
ATOM 2175 C C . ARG B 1 42 ? 1.438 16.294 65.421 1.00 21.16 41 ARG B C 1
ATOM 2176 O O . ARG B 1 42 ? 0.550 15.442 65.502 1.00 23.08 41 ARG B O 1
ATOM 2184 N N . LEU B 1 43 ? 1.292 17.451 64.780 1.00 18.35 42 LEU B N 1
ATOM 2185 C CA . LEU B 1 43 ? 0.063 17.819 64.049 1.00 21.29 42 LEU B CA 1
ATOM 2186 C C . LEU B 1 43 ? -1.185 17.623 64.943 1.00 28.16 42 LEU B C 1
ATOM 2187 O O . LEU B 1 43 ? -2.178 17.051 64.514 1.00 17.75 42 LEU B O 1
ATOM 2192 N N . ASN B 1 44 ? -1.130 18.132 66.177 1.00 19.86 43 ASN B N 1
ATOM 2193 C CA . ASN B 1 44 ? -2.131 17.810 67.197 1.00 34.78 43 ASN B CA 1
ATOM 2194 C C . ASN B 1 44 ? -3.516 18.303 66.833 1.00 23.33 43 ASN B C 1
ATOM 2195 O O . ASN B 1 44 ? -4.497 17.612 67.092 1.00 25.93 43 ASN B O 1
ATOM 2200 N N . GLU B 1 45 ? -3.577 19.456 66.160 1.00 14.17 44 GLU B N 1
ATOM 2201 C CA . GLU B 1 45 ? -4.835 20.082 65.796 1.00 21.30 44 GLU B CA 1
ATOM 2202 C C . GLU B 1 45 ? -5.564 19.333 64.672 1.00 25.79 44 GLU B C 1
ATOM 2203 O O . GLU B 1 45 ? -6.762 19.562 64.475 1.00 23.71 44 GLU B O 1
ATOM 2209 N N . PHE B 1 46 ? -4.851 18.421 63.990 1.00 21.74 45 PHE B N 1
ATOM 2210 C CA . PHE B 1 46 ? -5.350 17.673 62.816 1.00 19.30 45 PHE B CA 1
ATOM 2211 C C . PHE B 1 46 ? -5.591 16.194 63.067 1.00 22.20 45 PHE B C 1
ATOM 2212 O O . PHE B 1 46 ? -6.595 15.639 62.600 1.00 19.05 45 PHE B O 1
ATOM 2220 N N . MET B 1 47 ? -4.645 15.570 63.767 1.00 18.95 46 MET B N 1
ATOM 2221 C CA . MET B 1 47 ? -4.650 14.151 64.113 1.00 17.71 46 MET B CA 1
ATOM 2222 C C . MET B 1 47 ? -5.641 13.857 65.246 1.00 23.59 46 MET B C 1
ATOM 2223 O O . MET B 1 47 ? -5.259 13.484 66.349 1.00 27.47 46 MET B O 1
ATOM 2228 N N . ILE B 1 48 ? -6.919 14.019 64.943 1.00 22.08 47 ILE B N 1
ATOM 2229 C CA . ILE B 1 48 ? -7.987 13.789 65.907 1.00 25.15 47 ILE B CA 1
ATOM 2230 C C . ILE B 1 48 ? -8.972 12.789 65.281 1.00 33.48 47 ILE B C 1
ATOM 2231 O O . ILE B 1 48 ? -9.457 13.014 64.160 1.00 25.08 47 ILE B O 1
ATOM 2236 N N . PRO B 1 49 ? -9.272 11.686 65.995 1.00 27.37 48 PRO B N 1
ATOM 2237 C CA . PRO B 1 49 ? -10.192 10.715 65.385 1.00 22.87 48 PRO B CA 1
ATOM 2238 C C . PRO B 1 49 ? -11.496 11.399 64.945 1.00 14.73 48 PRO B C 1
ATOM 2239 O O . PRO B 1 49 ? -12.101 12.156 65.726 1.00 18.80 48 PRO B O 1
ATOM 2243 N N . GLY B 1 50 ? -11.923 11.146 63.707 1.00 14.81 49 GLY B N 1
ATOM 2244 C CA . GLY B 1 50 ? -13.168 11.698 63.196 1.00 23.75 49 GLY B CA 1
ATOM 2245 C C . GLY B 1 50 ? -13.026 12.835 62.211 1.00 17.45 49 GLY B C 1
ATOM 2246 O O . GLY B 1 50 ? -13.965 13.143 61.473 1.00 21.66 49 GLY B O 1
ATOM 2247 N N . ARG B 1 51 ? -11.856 13.463 62.198 1.00 23.16 50 ARG B N 1
ATOM 2248 C CA . ARG B 1 51 ? -11.598 14.538 61.242 1.00 26.86 50 ARG B CA 1
ATOM 2249 C C . ARG B 1 51 ? -11.469 14.011 59.818 1.00 15.26 50 ARG B C 1
ATOM 2250 O O . ARG B 1 51 ? -10.949 12.909 59.598 1.00 21.55 50 ARG B O 1
ATOM 2258 N N . ILE B 1 52 ? -11.931 14.819 58.870 1.00 13.35 51 ILE B N 1
ATOM 2259 C CA . ILE B 1 52 ? -11.887 14.464 57.467 1.00 14.00 51 ILE B CA 1
ATOM 2260 C C . ILE B 1 52 ? -10.507 14.791 56.923 1.00 19.46 51 ILE B C 1
ATOM 2261 O O . ILE B 1 52 ? -10.031 15.907 57.082 1.00 17.09 51 ILE B O 1
ATOM 2266 N N . GLY B 1 53 ? -9.875 13.785 56.331 1.00 14.86 52 GLY B N 1
ATOM 2267 C CA . GLY B 1 53 ? -8.609 13.968 55.601 1.00 11.47 52 GLY B CA 1
ATOM 2268 C C . GLY B 1 53 ? -8.738 13.574 54.146 1.00 18.90 52 GLY B C 1
ATOM 2269 O O . GLY B 1 53 ? -9.832 13.272 53.646 1.00 15.17 52 GLY B O 1
ATOM 2270 N N . TYR B 1 54 ? -7.620 13.645 53.432 1.00 10.96 53 TYR B N 1
ATOM 2271 C CA . TYR B 1 54 ? -7.594 13.331 52.012 1.00 16.28 53 TYR B CA 1
ATOM 2272 C C . TYR B 1 54 ? -6.386 12.514 51.708 1.00 15.02 53 TYR B C 1
ATOM 2273 O O . TYR B 1 54 ? -5.259 12.932 51.971 1.00 14.23 53 TYR B O 1
ATOM 2282 N N . CYS B 1 55 ? -6.636 11.339 51.146 1.00 13.40 54 CYS B N 1
ATOM 2283 C CA . CYS B 1 55 ? -5.566 10.448 50.734 1.00 12.28 54 CYS B CA 1
ATOM 2284 C C . CYS B 1 55 ? -5.408 10.412 49.221 1.00 14.78 54 CYS B C 1
ATOM 2285 O O . CYS B 1 55 ? -6.308 10.786 48.475 1.00 18.56 54 CYS B O 1
ATOM 2288 N N . THR B 1 56 ? -4.247 9.939 48.792 1.00 14.45 55 THR B N 1
ATOM 2289 C CA . THR B 1 56 ? -4.006 9.654 47.370 1.00 17.45 55 THR B CA 1
ATOM 2290 C C . THR B 1 56 ? -3.309 8.310 47.259 1.00 16.64 55 THR B C 1
ATOM 2291 O O . THR B 1 56 ? -2.552 7.926 48.164 1.00 15.07 55 THR B O 1
ATOM 2295 N N . PRO B 1 57 ? -3.552 7.574 46.151 1.00 21.62 56 PRO B N 1
ATOM 2296 C CA . PRO B 1 57 ? -2.859 6.294 45.984 1.00 26.87 56 PRO B CA 1
ATOM 2297 C C . PRO B 1 57 ? -1.334 6.414 45.825 1.00 21.91 56 PRO B C 1
ATOM 2298 O O . PRO B 1 57 ? -0.825 7.391 45.280 1.00 32.10 56 PRO B O 1
ATOM 2302 N N . LYS B 1 58 ? -0.621 5.411 46.335 1.00 31.31 57 LYS B N 1
ATOM 2303 C CA . LYS B 1 58 ? 0.814 5.272 46.133 1.00 38.66 57 LYS B CA 1
ATOM 2304 C C . LYS B 1 58 ? 1.066 3.889 45.527 1.00 45.43 57 LYS B C 1
ATOM 2305 O O . LYS B 1 58 ? 0.366 2.923 45.850 1.00 40.58 57 LYS B O 1
ATOM 2311 N N . ALA B 1 59 ? 2.048 3.813 44.633 1.00 75.92 58 ALA B N 1
ATOM 2312 C CA . ALA B 1 59 ? 2.404 2.563 43.968 1.00 71.01 58 ALA B CA 1
ATOM 2313 C C . ALA B 1 59 ? 3.606 1.866 44.622 1.00 48.36 58 ALA B C 1
ATOM 2314 O O . ALA B 1 59 ? 3.859 0.689 44.358 1.00 46.51 58 ALA B O 1
ATOM 2316 N N . GLY B 1 60 ? 4.316 2.587 45.492 1.00 69.52 59 GLY B N 1
ATOM 2317 C CA . GLY B 1 60 ? 5.586 2.124 46.061 1.00 60.64 59 GLY B CA 1
ATOM 2318 C C . GLY B 1 60 ? 5.557 1.160 47.240 1.00 162.04 59 GLY B C 1
ATOM 2319 O O . GLY B 1 60 ? 5.979 1.511 48.348 1.00 43.42 59 GLY B O 1
ATOM 2320 N N . GLY B 1 61 ? 5.070 -0.057 47.000 1.00 55.31 60 GLY B N 1
ATOM 2321 C CA . GLY B 1 61 ? 5.195 -1.165 47.958 1.00 60.97 60 GLY B CA 1
ATOM 2322 C C . GLY B 1 61 ? 4.451 -1.085 49.283 1.00 63.51 60 GLY B C 1
ATOM 2323 O O . GLY B 1 61 ? 3.263 -1.414 49.355 1.00 61.62 60 GLY B O 1
ATOM 2324 N N . LYS B 1 62 ? 5.156 -0.644 50.328 1.00 50.63 61 LYS B N 1
ATOM 2325 C CA . LYS B 1 62 ? 4.706 -0.798 51.723 1.00 47.17 61 LYS B CA 1
ATOM 2326 C C . LYS B 1 62 ? 3.268 -0.332 52.013 1.00 164.66 61 LYS B C 1
ATOM 2327 O O . LYS B 1 62 ? 2.419 -1.153 52.364 1.00 66.80 61 LYS B O 1
ATOM 2333 N N . THR B 1 63 ? 3.001 0.968 51.882 1.00 33.05 62 THR B N 1
ATOM 2334 C CA . THR B 1 63 ? 1.617 1.476 51.987 1.00 24.43 62 THR B CA 1
ATOM 2335 C C . THR B 1 63 ? 1.076 1.828 50.598 1.00 29.55 62 THR B C 1
ATOM 2336 O O . THR B 1 63 ? 1.839 2.236 49.715 1.00 33.27 62 THR B O 1
ATOM 2340 N N . ARG B 1 64 ? -0.231 1.651 50.415 1.00 21.57 63 ARG B N 1
ATOM 2341 C CA . ARG B 1 64 ? -0.900 1.926 49.140 1.00 24.99 63 ARG B CA 1
ATOM 2342 C C . ARG B 1 64 ? -1.656 3.267 49.141 1.00 27.41 63 ARG B C 1
ATOM 2343 O O . ARG B 1 64 ? -2.282 3.619 48.146 1.00 24.14 63 ARG B O 1
ATOM 2351 N N . TYR B 1 65 ? -1.618 3.986 50.265 1.00 20.16 64 TYR B N 1
ATOM 2352 C CA . TYR B 1 65 ? -2.218 5.340 50.345 1.00 17.80 64 TYR B CA 1
ATOM 2353 C C . TYR B 1 65 ? -1.278 6.299 51.049 1.00 19.02 64 TYR B C 1
ATOM 2354 O O . TYR B 1 65 ? -0.555 5.901 51.963 1.00 17.08 64 TYR B O 1
ATOM 2363 N N . ILE B 1 66 ? -1.274 7.552 50.597 1.00 21.50 65 ILE B N 1
ATOM 2364 C CA . ILE B 1 66 ? -0.621 8.630 51.332 1.00 14.46 65 ILE B CA 1
ATOM 2365 C C . ILE B 1 66 ? -1.681 9.572 51.872 1.00 13.50 65 ILE B C 1
ATOM 2366 O O . ILE B 1 66 ? -2.554 9.995 51.133 1.00 15.68 65 ILE B O 1
ATOM 2371 N N . LEU B 1 67 ? -1.597 9.901 53.162 1.00 13.90 66 LEU B N 1
ATOM 2372 C CA . LEU B 1 67 ? -2.454 10.914 53.771 1.00 12.69 66 LEU B CA 1
ATOM 2373 C C . LEU B 1 67 ? -1.828 12.291 53.464 1.00 16.41 66 LEU B C 1
ATOM 2374 O O . LEU B 1 67 ? -0.825 12.673 54.053 1.00 14.32 66 LEU B O 1
ATOM 2379 N N . LEU B 1 68 ? -2.401 12.996 52.494 1.00 9.85 67 LEU B N 1
ATOM 2380 C CA . LEU B 1 68 ? -1.843 14.266 52.015 1.00 14.29 67 LEU B CA 1
ATOM 2381 C C . LEU B 1 68 ? -2.173 15.443 52.909 1.00 12.88 67 LEU B C 1
ATOM 2382 O O . LEU B 1 68 ? -1.397 16.393 53.021 1.00 10.95 67 LEU B O 1
ATOM 2387 N N . GLY B 1 69 ? -3.339 15.408 53.532 1.00 7.51 68 GLY B N 1
ATOM 2388 C CA . GLY B 1 69 ? -3.784 16.560 54.302 1.00 11.34 68 GLY B CA 1
ATOM 2389 C C . GLY B 1 69 ? -5.160 16.409 54.918 1.00 13.34 68 GLY B C 1
ATOM 2390 O O . GLY B 1 69 ? -5.766 15.346 54.809 1.00 16.02 68 GLY B O 1
ATOM 2391 N N . PHE B 1 70 ? -5.616 17.470 55.586 1.00 10.93 69 PHE B N 1
ATOM 2392 C CA . PHE B 1 70 ? -6.883 17.486 56.343 1.00 8.79 69 PHE B CA 1
ATOM 2393 C C . PHE B 1 70 ? -7.760 18.624 55.852 1.00 13.99 69 PHE B C 1
ATOM 2394 O O . PHE B 1 70 ? -7.258 19.697 55.477 1.00 11.21 69 PHE B O 1
ATOM 2402 N N . GLU B 1 71 ? -9.067 18.386 55.850 1.00 14.89 70 GLU B N 1
ATOM 2403 C CA . GLU B 1 71 ? -9.989 19.474 55.597 1.00 10.83 70 GLU B CA 1
ATOM 2404 C C . GLU B 1 71 ? -9.843 20.617 56.607 1.00 13.76 70 GLU B C 1
ATOM 2405 O O . GLU B 1 71 ? -9.766 20.390 57.808 1.00 12.17 70 GLU B O 1
ATOM 2411 N N . ASP B 1 72 ? -9.822 21.849 56.092 1.00 16.07 71 ASP B N 1
ATOM 2412 C CA . ASP B 1 72 ? -9.570 23.019 56.897 1.00 16.55 71 ASP B CA 1
ATOM 2413 C C . ASP B 1 72 ? -10.176 24.246 56.196 1.00 14.98 71 ASP B C 1
ATOM 2414 O O . ASP B 1 72 ? -9.807 24.553 55.072 1.00 14.30 71 ASP B O 1
ATOM 2419 N N . HIS B 1 73 ? -11.165 24.891 56.830 1.00 17.65 72 HIS B N 1
ATOM 2420 C CA . HIS B 1 73 ? -11.849 26.074 56.237 1.00 16.70 72 HIS B CA 1
ATOM 2421 C C . HIS B 1 73 ? -12.286 25.865 54.784 1.00 19.39 72 HIS B C 1
ATOM 2422 O O . HIS B 1 73 ? -12.112 26.744 53.939 1.00 20.95 72 HIS B O 1
ATOM 2429 N N . GLY B 1 74 ? -12.837 24.686 54.497 1.00 12.74 73 GLY B N 1
ATOM 2430 C CA . GLY B 1 74 ? -13.337 24.353 53.160 1.00 24.53 73 GLY B CA 1
ATOM 2431 C C . GLY B 1 74 ? -12.275 24.087 52.116 1.00 17.53 73 GLY B C 1
ATOM 2432 O O . GLY B 1 74 ? -12.576 23.969 50.924 1.00 16.35 73 GLY B O 1
ATOM 2433 N N . LYS B 1 75 ? -11.020 23.993 52.550 1.00 14.08 74 LYS B N 1
ATOM 2434 C CA . LYS B 1 75 ? -9.896 23.681 51.650 1.00 11.76 74 LYS B CA 1
ATOM 2435 C C . LYS B 1 75 ? -9.125 22.560 52.313 1.00 14.27 74 LYS B C 1
ATOM 2436 O O . LYS B 1 75 ? -9.650 21.889 53.203 1.00 13.83 74 LYS B O 1
ATOM 2442 N N . ILE B 1 76 ? -7.882 22.334 51.901 1.00 14.31 75 ILE B N 1
ATOM 2443 C CA . ILE B 1 76 ? -7.092 21.266 52.509 1.00 11.66 75 ILE B CA 1
ATOM 2444 C C . ILE B 1 76 ? -5.761 21.815 52.978 1.00 13.77 75 ILE B C 1
ATOM 2445 O O . ILE B 1 76 ? -5.059 22.457 52.191 1.00 12.62 75 ILE B O 1
ATOM 2450 N N . ALA B 1 77 ? -5.439 21.578 54.254 1.00 12.13 76 ALA B N 1
ATOM 2451 C CA . ALA B 1 77 ? -4.105 21.845 54.799 1.00 15.80 76 ALA B CA 1
ATOM 2452 C C . ALA B 1 77 ? -3.215 20.675 54.405 1.00 13.57 76 ALA B C 1
ATOM 2453 O O . ALA B 1 77 ? -3.522 19.524 54.739 1.00 15.81 76 ALA B O 1
ATOM 2455 N N . ILE B 1 78 ? -2.105 20.971 53.735 1.00 11.14 77 ILE B N 1
ATOM 2456 C CA . ILE B 1 78 ? -1.235 19.914 53.215 1.00 12.66 77 ILE B CA 1
ATOM 2457 C C . ILE B 1 78 ? -0.202 19.559 54.286 1.00 11.45 77 ILE B C 1
ATOM 2458 O O . ILE B 1 78 ? 0.654 20.361 54.596 1.00 16.01 77 ILE B O 1
ATOM 2463 N N . ILE B 1 79 ? -0.246 18.319 54.763 1.00 13.88 78 ILE B N 1
ATOM 2464 C CA . ILE B 1 79 ? 0.647 17.876 55.821 1.00 9.97 78 ILE B CA 1
ATOM 2465 C C . ILE B 1 79 ? 1.847 17.117 55.222 1.00 8.75 78 ILE B C 1
ATOM 2466 O O . ILE B 1 79 ? 2.880 16.974 55.880 1.00 11.45 78 ILE B O 1
ATOM 2471 N N . ASP B 1 80 ? 1.679 16.592 54.003 1.00 13.84 79 ASP B N 1
ATOM 2472 C CA . ASP B 1 80 ? 2.681 15.710 53.393 1.00 16.75 79 ASP B CA 1
ATOM 2473 C C . ASP B 1 80 ? 3.842 16.568 52.950 1.00 15.64 79 ASP B C 1
ATOM 2474 O O . ASP B 1 80 ? 3.679 17.460 52.102 1.00 11.22 79 ASP B O 1
ATOM 2479 N N . THR B 1 81 ? 5.025 16.281 53.478 1.00 12.23 80 THR B N 1
ATOM 2480 C CA . THR B 1 81 ? 6.137 17.172 53.169 1.00 15.50 80 THR B CA 1
ATOM 2481 C C . THR B 1 81 ? 6.683 16.971 51.734 1.00 9.45 80 THR B C 1
ATOM 2482 O O . THR B 1 81 ? 7.315 17.883 51.164 1.00 14.43 80 THR B O 1
ATOM 2486 N N . ARG B 1 82 ? 6.508 15.776 51.161 1.00 14.07 81 ARG B N 1
ATOM 2487 C CA . ARG B 1 82 ? 6.905 15.579 49.770 1.00 16.17 81 ARG B CA 1
ATOM 2488 C C . ARG B 1 82 ? 6.009 16.427 48.851 1.00 16.37 81 ARG B C 1
ATOM 2489 O O . ARG B 1 82 ? 6.491 16.982 47.855 1.00 15.49 81 ARG B O 1
ATOM 2497 N N . LEU B 1 83 ? 4.725 16.558 49.194 1.00 10.36 82 LEU B N 1
ATOM 2498 C CA . LEU B 1 83 ? 3.849 17.381 48.356 1.00 11.51 82 LEU B CA 1
ATOM 2499 C C . LEU B 1 83 ? 4.176 18.851 48.568 1.00 9.38 82 LEU B C 1
ATOM 2500 O O . LEU B 1 83 ? 4.167 19.628 47.606 1.00 11.85 82 LEU B O 1
ATOM 2505 N N . GLN B 1 84 ? 4.492 19.234 49.809 1.00 13.91 83 GLN B N 1
ATOM 2506 C CA . GLN B 1 84 ? 4.853 20.628 50.094 1.00 11.09 83 GLN B CA 1
ATOM 2507 C C . GLN B 1 84 ? 6.131 20.916 49.278 1.00 13.07 83 GLN B C 1
ATOM 2508 O O . GLN B 1 84 ? 6.274 22.001 48.692 1.00 17.17 83 GLN B O 1
ATOM 2514 N N . GLY B 1 85 ? 7.055 19.942 49.250 1.00 12.64 84 GLY B N 1
ATOM 2515 C CA . GLY B 1 85 ? 8.263 20.013 48.387 1.00 13.21 84 GLY B CA 1
ATOM 2516 C C . GLY B 1 85 ? 7.936 20.211 46.901 1.00 16.51 84 GLY B C 1
ATOM 2517 O O . GLY B 1 85 ? 8.488 21.107 46.244 1.00 14.57 84 GLY B O 1
ATOM 2518 N N . LYS B 1 86 ? 7.027 19.402 46.361 1.00 14.38 85 LYS B N 1
ATOM 2519 C CA . LYS B 1 86 ? 6.638 19.538 44.958 1.00 15.51 85 LYS B CA 1
ATOM 2520 C C . LYS B 1 86 ? 6.063 20.931 44.702 1.00 21.76 85 LYS B C 1
ATOM 2521 O O . LYS B 1 86 ? 6.385 21.555 43.675 1.00 14.69 85 LYS B O 1
ATOM 2527 N N . ALA B 1 87 ? 5.259 21.427 45.652 1.00 15.96 86 ALA B N 1
ATOM 2528 C CA . ALA B 1 87 ? 4.699 22.788 45.546 1.00 11.74 86 ALA B CA 1
ATOM 2529 C C . ALA B 1 87 ? 5.817 23.830 45.494 1.00 16.48 86 ALA B C 1
ATOM 2530 O O . ALA B 1 87 ? 5.778 24.781 44.698 1.00 13.34 86 ALA B O 1
ATOM 2532 N N . PHE B 1 88 ? 6.826 23.658 46.338 1.00 14.49 87 PHE B N 1
ATOM 2533 C CA . PHE B 1 88 ? 7.958 24.576 46.324 1.00 5.81 87 PHE B CA 1
ATOM 2534 C C . PHE B 1 88 ? 8.689 24.552 44.983 1.00 16.52 87 PHE B C 1
ATOM 2535 O O . PHE B 1 88 ? 9.071 25.583 44.462 1.00 17.25 87 PHE B O 1
ATOM 2543 N N . GLU B 1 89 ? 8.881 23.360 44.426 1.00 16.61 88 GLU B N 1
ATOM 2544 C CA . GLU B 1 89 ? 9.493 23.262 43.129 1.00 13.32 88 GLU B CA 1
ATOM 2545 C C . GLU B 1 89 ? 8.699 24.056 42.068 1.00 17.42 88 GLU B C 1
ATOM 2546 O O . GLU B 1 89 ? 9.306 24.636 41.182 1.00 14.41 88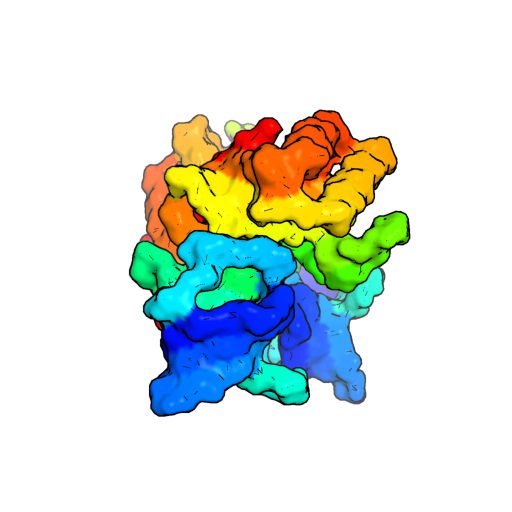 GLU B O 1
ATOM 2552 N N . LYS B 1 90 ? 7.373 24.066 42.160 1.00 18.12 89 LYS B N 1
ATOM 2553 C CA . LYS B 1 90 ? 6.554 24.849 41.233 1.00 18.09 89 LYS B CA 1
ATOM 2554 C C . LYS B 1 90 ? 6.744 26.345 41.463 1.00 16.19 89 LYS B C 1
ATOM 2555 O O . LYS B 1 90 ? 6.805 27.102 40.497 1.00 19.57 89 LYS B O 1
ATOM 2561 N N . ILE B 1 91 ? 6.843 26.763 42.741 1.00 14.51 90 ILE B N 1
ATOM 2562 C CA . ILE B 1 91 ? 7.161 28.160 43.103 1.00 12.82 90 ILE B CA 1
ATOM 2563 C C . ILE B 1 91 ? 8.448 28.645 42.417 1.00 23.31 90 ILE B C 1
ATOM 2564 O O . ILE B 1 91 ? 8.492 29.776 41.908 1.00 17.18 90 ILE B O 1
ATOM 2569 N N . ILE B 1 92 ? 9.478 27.791 42.416 1.00 16.73 91 ILE B N 1
ATOM 2570 C CA . ILE B 1 92 ? 10.754 28.053 41.716 1.00 15.58 91 ILE B CA 1
ATOM 2571 C C . ILE B 1 92 ? 10.518 28.114 40.200 1.00 15.55 91 ILE B C 1
ATOM 2572 O O . ILE B 1 92 ? 10.960 29.068 39.541 1.00 21.05 91 ILE B O 1
ATOM 2577 N N . GLU B 1 93 ? 9.818 27.109 39.669 1.00 16.93 92 GLU B N 1
ATOM 2578 C CA . GLU B 1 93 ? 9.511 27.035 38.220 1.00 16.76 92 GLU B CA 1
ATOM 2579 C C . GLU B 1 93 ? 8.729 28.258 37.737 1.00 25.68 92 GLU B C 1
ATOM 2580 O O . GLU B 1 93 ? 9.020 28.822 36.689 1.00 24.59 92 GLU B O 1
ATOM 2586 N N . LYS B 1 94 ? 7.758 28.677 38.529 1.00 20.80 93 LYS B N 1
ATOM 2587 C CA . LYS B 1 94 ? 6.877 29.765 38.126 1.00 24.46 93 LYS B CA 1
ATOM 2588 C C . LYS B 1 94 ? 7.356 31.140 38.620 1.00 25.31 93 LYS B C 1
ATOM 2589 O O . LYS B 1 94 ? 6.656 32.135 38.448 1.00 21.57 93 LYS B O 1
ATOM 2595 N N . GLU B 1 95 ? 8.562 31.182 39.197 1.00 21.82 94 GLU B N 1
ATOM 2596 C CA . GLU B 1 95 ? 9.266 32.438 39.540 1.00 26.25 94 GLU B CA 1
ATOM 2597 C C . GLU B 1 95 ? 8.472 33.385 40.435 1.00 32.56 94 GLU B C 1
ATOM 2598 O O . GLU B 1 95 ? 8.462 34.614 40.243 1.00 25.03 94 GLU B O 1
ATOM 2604 N N . LEU B 1 96 ? 7.828 32.811 41.439 1.00 22.21 95 LEU B N 1
ATOM 2605 C CA . LEU B 1 96 ? 6.929 33.582 42.276 1.00 15.83 95 LEU B CA 1
ATOM 2606 C C . LEU B 1 96 ? 7.669 34.475 43.269 1.00 24.65 95 LEU B C 1
ATOM 2607 O O . LEU B 1 96 ? 7.122 35.471 43.732 1.00 32.56 95 LEU B O 1
ATOM 2612 N N . LEU B 1 97 ? 8.908 34.104 43.582 1.00 21.68 96 LEU B N 1
ATOM 2613 C CA . LEU B 1 97 ? 9.795 34.936 44.398 1.00 21.80 96 LEU B CA 1
ATOM 2614 C C . LEU B 1 97 ? 10.687 35.721 43.437 1.00 26.70 96 LEU B C 1
ATOM 2615 O O . LEU B 1 97 ? 11.494 35.125 42.723 1.00 22.36 96 LEU B O 1
ATOM 2620 N N . PRO B 1 98 ? 10.524 37.059 43.392 1.00 19.04 97 PRO B N 1
ATOM 2621 C CA . PRO B 1 98 ? 11.174 37.834 42.322 1.00 20.84 97 PRO B CA 1
ATOM 2622 C C . PRO B 1 98 ? 12.694 37.671 42.340 1.00 29.01 97 PRO B C 1
ATOM 2623 O O . PRO B 1 98 ? 13.327 37.511 41.281 1.00 20.64 97 PRO B O 1
ATOM 2627 N N . GLU B 1 99 ? 13.272 37.665 43.539 1.00 21.91 98 GLU B N 1
ATOM 2628 C CA . GLU B 1 99 ? 14.726 37.519 43.669 1.00 35.95 98 GLU B CA 1
ATOM 2629 C C . GLU B 1 99 ? 15.268 36.152 43.222 1.00 59.68 98 GLU B C 1
ATOM 2630 O O . GLU B 1 99 ? 16.478 36.003 43.019 1.00 37.34 98 GLU B O 1
ATOM 2636 N N . LEU B 1 100 ? 14.380 35.169 43.060 1.00 23.64 99 LEU B N 1
ATOM 2637 C CA . LEU B 1 100 ? 14.773 33.854 42.517 1.00 26.54 99 LEU B CA 1
ATOM 2638 C C . LEU B 1 100 ? 14.426 33.597 41.026 1.00 25.50 99 LEU B C 1
ATOM 2639 O O . LEU B 1 100 ? 14.502 32.465 40.552 1.00 29.76 99 LEU B O 1
ATOM 2644 N N . GLU B 1 101 ? 14.059 34.648 40.300 1.00 29.16 100 GLU B N 1
ATOM 2645 C CA . GLU B 1 101 ? 13.687 34.536 38.878 1.00 19.55 100 GLU B CA 1
ATOM 2646 C C . GLU B 1 101 ? 14.855 34.026 38.027 1.00 22.90 100 GLU B C 1
ATOM 2647 O O . GLU B 1 101 ? 15.975 34.516 38.133 1.00 33.09 100 GLU B O 1
ATOM 2653 N N . GLY B 1 102 ? 14.576 33.012 37.212 1.00 30.70 101 GLY B N 1
ATOM 2654 C CA . GLY B 1 102 ? 15.583 32.390 36.350 1.00 33.97 101 GLY B CA 1
ATOM 2655 C C . GLY B 1 102 ? 16.331 31.236 37.007 1.00 49.87 101 GLY B C 1
ATOM 2656 O O . GLY B 1 102 ? 16.959 30.424 36.322 1.00 34.34 101 GLY B O 1
ATOM 2657 N N . CYS B 1 103 ? 16.263 31.170 38.336 1.00 36.43 102 CYS B N 1
ATOM 2658 C CA . CYS B 1 103 ? 16.927 30.120 39.126 1.00 21.94 102 CYS B CA 1
ATOM 2659 C C . CYS B 1 103 ? 16.262 28.769 38.906 1.00 22.81 102 CYS B C 1
ATOM 2660 O O . CYS B 1 103 ? 15.074 28.686 38.587 1.00 39.12 102 CYS B O 1
ATOM 2663 N N . ARG B 1 104 ? 17.059 27.712 39.008 1.00 17.90 103 ARG B N 1
ATOM 2664 C CA . ARG B 1 104 ? 16.582 26.349 38.799 1.00 16.02 103 ARG B CA 1
ATOM 2665 C C . ARG B 1 104 ? 17.238 25.435 39.824 1.00 16.95 103 ARG B C 1
ATOM 2666 O O . ARG B 1 104 ? 18.359 25.698 40.268 1.00 23.95 103 ARG B O 1
ATOM 2674 N N . ILE B 1 105 ? 16.511 24.390 40.211 1.00 21.01 104 ILE B N 1
ATOM 2675 C CA . ILE B 1 105 ? 17.037 23.379 41.129 1.00 21.40 104 ILE B CA 1
ATOM 2676 C C . ILE B 1 105 ? 18.035 22.493 40.383 1.00 22.73 104 ILE B C 1
ATOM 2677 O O . ILE B 1 105 ? 17.713 21.910 39.349 1.00 33.94 104 ILE B O 1
ATOM 2682 N N . ILE B 1 106 ? 19.257 22.426 40.903 1.00 19.56 105 ILE B N 1
ATOM 2683 C CA . ILE B 1 106 ? 20.288 21.576 40.316 1.00 26.64 105 ILE B CA 1
ATOM 2684 C C . ILE B 1 106 ? 20.590 20.302 41.120 1.00 32.43 105 ILE B C 1
ATOM 2685 O O . ILE B 1 106 ? 21.098 19.330 40.569 1.00 29.05 105 ILE B O 1
ATOM 2690 N N . LYS B 1 107 ? 20.256 20.297 42.414 1.00 17.37 106 LYS B N 1
ATOM 2691 C CA . LYS B 1 107 ? 20.445 19.122 43.269 1.00 23.93 106 LYS B CA 1
ATOM 2692 C C . LYS B 1 107 ? 19.338 19.036 44.304 1.00 28.49 106 LYS B C 1
ATOM 2693 O O . LYS B 1 107 ? 18.980 20.044 44.910 1.00 20.88 106 LYS B O 1
ATOM 2699 N N . ARG B 1 108 ? 18.790 17.836 44.481 1.00 23.94 107 ARG B N 1
ATOM 2700 C CA . ARG B 1 108 ? 17.870 17.571 45.570 1.00 21.62 107 ARG B CA 1
ATOM 2701 C C . ARG B 1 108 ? 18.624 16.854 46.658 1.00 30.92 107 ARG B C 1
ATOM 2702 O O . ARG B 1 108 ? 19.423 15.954 46.397 1.00 26.69 107 ARG B O 1
ATOM 2710 N N . GLU B 1 109 ? 18.381 17.270 47.890 1.00 18.25 108 GLU B N 1
ATOM 2711 C CA . GLU B 1 109 ? 19.051 16.677 49.046 1.00 19.45 108 GLU B CA 1
ATOM 2712 C C . GLU B 1 109 ? 20.582 16.706 48.976 1.00 27.28 108 GLU B C 1
ATOM 2713 O O . GLU B 1 109 ? 21.215 15.670 49.193 1.00 21.18 108 GLU B O 1
ATOM 2719 N N . PRO B 1 110 ? 21.184 17.889 48.706 1.00 17.35 109 PRO B N 1
ATOM 2720 C CA . PRO B 1 110 ? 22.649 17.924 48.726 1.00 21.60 109 PRO B CA 1
ATOM 2721 C C . PRO B 1 110 ? 23.181 17.779 50.146 1.00 28.15 109 PRO B C 1
ATOM 2722 O O . PRO B 1 110 ? 22.545 18.242 51.094 1.00 20.38 109 PRO B O 1
ATOM 2726 N N . ARG B 1 111 ? 24.326 17.125 50.306 1.00 21.28 110 ARG B N 1
ATOM 2727 C CA . ARG B 1 111 ? 25.000 17.119 51.611 1.00 20.62 110 ARG B CA 1
ATOM 2728 C C . ARG B 1 111 ? 25.622 18.474 51.906 1.00 24.11 110 ARG B C 1
ATOM 2729 O O . ARG B 1 111 ? 26.214 19.092 51.017 1.00 28.93 110 ARG B O 1
ATOM 2737 N N . VAL B 1 112 ? 25.438 18.949 53.139 1.00 19.34 111 VAL B N 1
ATOM 2738 C CA . VAL B 1 112 ? 26.079 20.167 53.624 1.00 19.60 111 VAL B CA 1
ATOM 2739 C C . VAL B 1 112 ? 26.640 19.884 55.017 1.00 22.13 111 VAL B C 1
ATOM 2740 O O . VAL B 1 112 ? 25.896 19.689 56.005 1.00 21.86 111 VAL B O 1
ATOM 2744 N N . GLY B 1 113 ? 27.971 19.824 55.095 1.00 25.02 112 GLY B N 1
ATOM 2745 C CA . GLY B 1 113 ? 28.612 19.446 56.346 1.00 24.62 112 GLY B CA 1
ATOM 2746 C C . GLY B 1 113 ? 28.119 18.064 56.711 1.00 28.79 112 GLY B C 1
ATOM 2747 O O . GLY B 1 113 ? 28.182 17.135 55.902 1.00 22.24 112 GLY B O 1
ATOM 2748 N N . GLU B 1 114 ? 27.566 17.935 57.911 1.00 23.91 113 GLU B N 1
ATOM 2749 C CA . GLU B 1 114 ? 27.066 16.646 58.361 1.00 26.39 113 GLU B CA 1
ATOM 2750 C C . GLU B 1 114 ? 25.552 16.476 58.162 1.00 29.21 113 GLU B C 1
ATOM 2751 O O . GLU B 1 114 ? 24.943 15.572 58.715 1.00 30.12 113 GLU B O 1
ATOM 2757 N N . SER B 1 115 ? 24.967 17.325 57.323 1.00 20.51 114 SER B N 1
ATOM 2758 C CA . SER B 1 115 ? 23.526 17.309 57.083 1.00 21.81 114 SER B CA 1
ATOM 2759 C C . SER B 1 115 ? 23.177 17.130 55.619 1.00 15.32 114 SER B C 1
ATOM 2760 O O . SER B 1 115 ? 24.039 17.256 54.738 1.00 22.90 114 SER B O 1
ATOM 2763 N N . ARG B 1 116 ? 21.914 16.796 55.358 1.00 21.19 115 ARG B N 1
ATOM 2764 C CA . ARG B 1 116 ? 21.339 16.889 54.018 1.00 16.28 115 ARG B CA 1
ATOM 2765 C C . ARG B 1 116 ? 20.313 18.041 54.034 1.00 18.00 115 ARG B C 1
ATOM 2766 O O . ARG B 1 116 ? 19.365 18.001 54.809 1.00 26.66 115 ARG B O 1
ATOM 2774 N N . LEU B 1 117 ? 20.514 19.055 53.192 1.00 14.89 116 LEU B N 1
ATOM 2775 C CA . LEU B 1 117 ? 19.521 20.154 53.051 1.00 14.82 116 LEU B CA 1
ATOM 2776 C C . LEU B 1 117 ? 18.659 19.870 51.828 1.00 19.09 116 LEU B C 1
ATOM 2777 O O . LEU B 1 117 ? 18.985 18.985 51.041 1.00 24.16 116 LEU B O 1
ATOM 2782 N N . ASP B 1 118 ? 17.554 20.594 51.652 1.00 13.76 117 ASP B N 1
ATOM 2783 C CA . ASP B 1 118 ? 16.596 20.165 50.644 1.00 10.65 117 ASP B CA 1
ATOM 2784 C C . ASP B 1 118 ? 17.016 20.350 49.194 1.00 15.88 117 ASP B C 1
ATOM 2785 O O . ASP B 1 118 ? 16.820 19.455 48.368 1.00 14.28 117 ASP B O 1
ATOM 2790 N N . TYR B 1 119 ? 17.562 21.519 48.896 1.00 14.00 118 TYR B N 1
ATOM 2791 C CA . TYR B 1 119 ? 17.849 21.910 47.518 1.00 15.23 118 TYR B CA 1
ATOM 2792 C C . TYR B 1 119 ? 19.138 22.699 47.412 1.00 16.94 118 TYR B C 1
ATOM 2793 O O . TYR B 1 119 ? 19.485 23.473 48.304 1.00 16.49 118 TYR B O 1
ATOM 2802 N N . LEU B 1 120 ? 19.829 22.480 46.300 1.00 17.82 119 LEU B N 1
ATOM 2803 C CA . LEU B 1 120 ? 20.824 23.418 45.780 1.00 16.01 119 LEU B CA 1
ATOM 2804 C C . LEU B 1 120 ? 20.235 24.028 44.516 1.00 16.97 119 LEU B C 1
ATOM 2805 O O . LEU B 1 120 ? 19.842 23.316 43.580 1.00 15.38 119 LEU B O 1
ATOM 2810 N N . ILE B 1 121 ? 20.152 25.351 44.522 1.00 15.80 120 ILE B N 1
ATOM 2811 C CA . ILE B 1 121 ? 19.542 26.084 43.427 1.00 17.83 120 ILE B CA 1
ATOM 2812 C C . ILE B 1 121 ? 20.597 26.952 42.759 1.00 16.72 120 ILE B C 1
ATOM 2813 O O . ILE B 1 121 ? 21.397 27.586 43.430 1.00 18.10 120 ILE B O 1
ATOM 2818 N N . GLU B 1 122 ? 20.600 26.956 41.431 1.00 21.17 121 GLU B N 1
ATOM 2819 C CA . GLU B 1 122 ? 21.529 27.799 40.687 1.00 30.26 121 GLU B CA 1
ATOM 2820 C C . GLU B 1 122 ? 20.821 28.997 40.050 1.00 24.43 121 GLU B C 1
ATOM 2821 O O . GLU B 1 122 ? 19.795 28.835 39.370 1.00 24.02 121 GLU B O 1
ATOM 2827 N N . CYS B 1 123 ? 21.399 30.182 40.262 1.00 23.38 122 CYS B N 1
ATOM 2828 C CA . CYS B 1 123 ? 20.884 31.452 39.742 1.00 32.76 122 CYS B CA 1
ATOM 2829 C C . CYS B 1 123 ? 21.915 32.095 38.816 1.00 28.58 122 CYS B C 1
ATOM 2830 O O . CYS B 1 123 ? 23.048 31.612 38.696 1.00 24.89 122 CYS B O 1
ATOM 2833 N N . SER B 1 124 ? 21.529 33.197 38.182 1.00 38.04 123 SER B N 1
ATOM 2834 C CA . SER B 1 124 ? 22.419 33.871 37.249 1.00 65.52 123 SER B CA 1
ATOM 2835 C C . SER B 1 124 ? 23.802 34.117 37.867 1.00 31.26 123 SER B C 1
ATOM 2836 O O . SER B 1 124 ? 24.830 33.824 37.245 1.00 40.38 123 SER B O 1
ATOM 2839 N N . LYS B 1 125 ? 23.819 34.598 39.107 1.00 40.14 124 LYS B N 1
ATOM 2840 C CA . LYS B 1 125 ? 25.043 35.128 39.695 1.00 36.03 124 LYS B CA 1
ATOM 2841 C C . LYS B 1 125 ? 25.752 34.158 40.641 1.00 48.53 124 LYS B C 1
ATOM 2842 O O . LYS B 1 125 ? 26.925 34.344 40.970 1.00 44.51 124 LYS B O 1
ATOM 2848 N N . GLY B 1 126 ? 25.046 33.121 41.069 1.00 34.53 125 GLY B N 1
ATOM 2849 C CA . GLY B 1 126 ? 25.656 32.092 41.890 1.00 24.40 125 GLY B CA 1
ATOM 2850 C C . GLY B 1 126 ? 24.636 31.056 42.306 1.00 25.17 125 GLY B C 1
ATOM 2851 O O . GLY B 1 126 ? 23.588 30.912 41.670 1.00 24.03 125 GLY B O 1
ATOM 2852 N N . GLU B 1 127 ? 24.935 30.362 43.398 1.00 17.60 126 GLU B N 1
ATOM 2853 C CA . GLU B 1 127 ? 24.102 29.256 43.873 1.00 24.11 126 GLU B CA 1
ATOM 2854 C C . GLU B 1 127 ? 23.535 29.589 45.232 1.00 19.42 126 GLU B C 1
ATOM 2855 O O . GLU B 1 127 ? 24.068 30.443 45.948 1.00 22.11 126 GLU B O 1
ATOM 2861 N N . ILE B 1 128 ? 22.448 28.907 45.593 1.00 17.63 127 ILE B N 1
ATOM 2862 C CA . ILE B 1 128 ? 21.835 29.105 46.922 1.00 14.84 127 ILE B CA 1
ATOM 2863 C C . ILE B 1 128 ? 21.398 27.749 47.477 1.00 9.93 127 ILE B C 1
ATOM 2864 O O . ILE B 1 128 ? 20.797 26.924 46.761 1.00 14.23 127 ILE B O 1
ATOM 2869 N N . PHE B 1 129 ? 21.723 27.510 48.744 1.00 13.41 128 PHE B N 1
ATOM 2870 C CA . PHE B 1 129 ? 21.254 26.329 49.469 1.00 23.18 128 PHE B CA 1
ATOM 2871 C C . PHE B 1 129 ? 19.932 26.662 50.144 1.00 9.77 128 PHE B C 1
ATOM 2872 O O . PHE B 1 129 ? 19.768 27.735 50.743 1.00 15.59 128 PHE B O 1
ATOM 2880 N N . VAL B 1 130 ? 18.967 25.775 49.969 1.00 13.06 129 VAL B N 1
ATOM 2881 C CA . VAL B 1 130 ? 17.604 26.047 50.450 1.00 17.02 129 VAL B CA 1
ATOM 2882 C C . VAL B 1 130 ? 17.076 24.882 51.268 1.00 13.21 129 VAL B C 1
ATOM 2883 O O . VAL B 1 130 ? 17.129 23.709 50.843 1.00 15.44 129 VAL B O 1
ATOM 2887 N N . GLU B 1 131 ? 16.558 25.209 52.449 1.00 11.04 130 GLU B N 1
ATOM 2888 C CA . GLU B 1 131 ? 15.839 24.197 53.261 1.00 11.58 130 GLU B CA 1
ATOM 2889 C C . GLU B 1 131 ? 14.429 24.679 53.439 1.00 13.55 130 GLU B C 1
ATOM 2890 O O . GLU B 1 131 ? 14.210 25.830 53.817 1.00 12.59 130 GLU B O 1
ATOM 2896 N N . THR B 1 132 ? 13.471 23.800 53.177 1.00 12.32 131 THR B N 1
ATOM 2897 C CA . THR B 1 132 ? 12.066 24.115 53.392 1.00 14.01 131 THR B CA 1
ATOM 2898 C C . THR B 1 132 ? 11.555 23.331 54.601 1.00 11.72 131 THR B C 1
ATOM 2899 O O . THR B 1 132 ? 11.999 22.181 54.874 1.00 14.72 131 THR B O 1
ATOM 2903 N N . LYS B 1 133 ? 10.689 23.983 55.367 1.00 11.30 132 LYS B N 1
ATOM 2904 C CA . LYS B 1 133 ? 10.113 23.380 56.566 1.00 9.27 132 LYS B CA 1
ATOM 2905 C C . LYS B 1 133 ? 8.618 23.535 56.534 1.00 7.86 132 LYS B C 1
ATOM 2906 O O . LYS B 1 133 ? 8.079 24.597 56.160 1.00 11.12 132 LYS B O 1
ATOM 2912 N N . SER B 1 134 ? 7.950 22.499 57.020 1.00 10.32 133 SER B N 1
ATOM 2913 C CA . SER B 1 134 ? 6.500 22.546 57.172 1.00 12.42 133 SER B CA 1
ATOM 2914 C C . SER B 1 134 ? 6.102 23.536 58.262 1.00 14.16 133 SER B C 1
ATOM 2915 O O . SER B 1 134 ? 6.625 23.469 59.385 1.00 15.10 133 SER B O 1
ATOM 2918 N N . ALA B 1 135 ? 5.131 24.398 57.954 1.00 8.77 134 ALA B N 1
ATOM 2919 C CA . ALA B 1 135 ? 4.592 25.315 58.939 1.00 12.76 134 ALA B CA 1
ATOM 2920 C C . ALA B 1 135 ? 3.093 25.256 58.936 1.00 10.94 134 ALA B C 1
ATOM 2921 O O . ALA B 1 135 ? 2.423 26.187 58.489 1.00 9.38 134 ALA B O 1
ATOM 2923 N N . VAL B 1 136 ? 2.555 24.120 59.387 1.00 9.65 135 VAL B N 1
ATOM 2924 C CA . VAL B 1 136 ? 1.084 23.961 59.396 1.00 10.32 135 VAL B CA 1
ATOM 2925 C C . VAL B 1 136 ? 0.481 23.930 60.813 1.00 18.71 135 VAL B C 1
ATOM 2926 O O . VAL B 1 136 ? -0.644 23.446 61.014 1.00 20.49 135 VAL B O 1
ATOM 2930 N N . LEU B 1 137 ? 1.230 24.438 61.796 1.00 18.74 136 LEU B N 1
ATOM 2931 C CA . LEU B 1 137 ? 0.684 24.709 63.132 1.00 10.13 136 LEU B CA 1
ATOM 2932 C C . LEU B 1 137 ? 0.147 26.148 63.062 1.00 16.51 136 LEU B C 1
ATOM 2933 O O . LEU B 1 137 ? 0.879 27.065 62.689 1.00 17.18 136 LEU B O 1
ATOM 2938 N N . ARG B 1 138 ? -1.137 26.324 63.353 1.00 12.67 137 ARG B N 1
ATOM 2939 C CA . ARG B 1 138 ? -1.776 27.648 63.235 1.00 15.72 137 ARG B CA 1
ATOM 2940 C C . ARG B 1 138 ? -2.122 28.239 64.595 1.00 22.96 137 ARG B C 1
ATOM 2941 O O . ARG B 1 138 ? -2.682 27.565 65.456 1.00 20.14 137 ARG B O 1
ATOM 2949 N N . GLU B 1 139 ? -1.782 29.509 64.772 1.00 20.29 138 GLU B N 1
ATOM 2950 C CA . GLU B 1 139 ? -2.259 30.297 65.908 1.00 19.99 138 GLU B CA 1
ATOM 2951 C C . GLU B 1 139 ? -2.808 31.611 65.379 1.00 28.11 138 GLU B C 1
ATOM 2952 O O . GLU B 1 139 ? -2.036 32.465 64.940 1.00 18.01 138 GLU B O 1
ATOM 2958 N N . GLY B 1 140 ? -4.132 31.774 65.404 1.00 21.64 139 GLY B N 1
ATOM 2959 C CA . GLY B 1 140 ? -4.764 32.922 64.728 1.00 22.16 139 GLY B CA 1
ATOM 2960 C C . GLY B 1 140 ? -4.319 33.092 63.274 1.00 24.11 139 GLY B C 1
ATOM 2961 O O . GLY B 1 140 ? -4.523 32.206 62.446 1.00 27.67 139 GLY B O 1
ATOM 2962 N N . GLU B 1 141 ? -3.674 34.228 62.980 1.00 20.17 140 GLU B N 1
ATOM 2963 C CA . GLU B 1 141 ? -3.233 34.551 61.618 1.00 22.44 140 GLU B CA 1
ATOM 2964 C C . GLU B 1 141 ? -1.853 33.960 61.276 1.00 25.07 140 GLU B C 1
ATOM 2965 O O . GLU B 1 141 ? -1.375 34.131 60.144 1.00 18.49 140 GLU B O 1
ATOM 2971 N N . TYR B 1 142 ? -1.245 33.260 62.241 1.00 20.66 141 TYR B N 1
ATOM 2972 C CA . TYR B 1 142 ? 0.141 32.768 62.122 1.00 13.74 141 TYR B CA 1
ATOM 2973 C C . TYR B 1 142 ? 0.243 31.300 61.774 1.00 20.99 141 TYR B C 1
ATOM 2974 O O . TYR B 1 142 ? -0.352 30.466 62.449 1.00 15.21 141 TYR B O 1
ATOM 2983 N N . ALA B 1 143 ? 1.003 30.995 60.717 1.00 13.05 142 ALA B N 1
ATOM 2984 C CA . ALA B 1 143 ? 1.542 29.671 60.515 1.00 8.70 142 ALA B CA 1
ATOM 2985 C C . ALA B 1 143 ? 2.861 29.638 61.291 1.00 15.37 142 ALA B C 1
ATOM 2986 O O . ALA B 1 143 ? 3.599 30.641 61.347 1.00 15.65 142 ALA B O 1
ATOM 2988 N N . MET B 1 144 ? 3.176 28.473 61.848 1.00 12.08 143 MET B N 1
ATOM 2989 C CA . MET B 1 144 ? 4.270 28.355 62.791 1.00 9.43 143 MET B CA 1
ATOM 2990 C C . MET B 1 144 ? 5.054 27.057 62.631 1.00 10.42 143 MET B C 1
ATOM 2991 O O . MET B 1 144 ? 4.535 26.051 62.112 1.00 13.99 143 MET B O 1
ATOM 2996 N N . TYR B 1 145 ? 6.308 27.095 63.104 1.00 11.95 144 TYR B N 1
ATOM 2997 C CA . TYR B 1 145 ? 7.225 25.930 63.143 1.00 14.16 144 TYR B CA 1
ATOM 2998 C C . TYR B 1 145 ? 8.149 26.093 64.355 1.00 9.04 144 TYR B C 1
ATOM 2999 O O . TYR B 1 145 ? 8.553 27.226 64.683 1.00 15.53 144 TYR B O 1
ATOM 3008 N N . PRO B 1 146 ? 8.524 24.985 65.028 1.00 15.04 145 PRO B N 1
ATOM 3009 C CA . PRO B 1 146 ? 8.057 23.624 64.864 1.00 13.45 145 PRO B CA 1
ATOM 3010 C C . PRO B 1 146 ? 7.020 23.299 65.932 1.00 15.35 145 PRO B C 1
ATOM 3011 O O . PRO B 1 146 ? 6.886 24.048 66.888 1.00 23.57 145 PRO B O 1
ATOM 3015 N N . ASP B 1 147 ? 6.320 22.163 65.805 1.00 16.36 146 ASP B N 1
ATOM 3016 C CA . ASP B 1 147 ? 5.310 21.883 66.833 1.00 18.20 146 ASP B CA 1
ATOM 3017 C C . ASP B 1 147 ? 5.825 20.970 67.949 1.00 19.59 146 ASP B C 1
ATOM 3018 O O . ASP B 1 147 ? 5.091 20.626 68.882 1.00 21.98 146 ASP B O 1
ATOM 3023 N N . CYS B 1 148 ? 7.089 20.577 67.818 1.00 18.37 147 CYS B N 1
ATOM 3024 C CA . CYS B 1 148 ? 7.799 19.777 68.817 1.00 20.04 147 CYS B CA 1
ATOM 3025 C C . CYS B 1 148 ? 9.284 19.937 68.620 1.00 18.64 147 CYS B C 1
ATOM 3026 O O . CYS B 1 148 ? 9.724 20.491 67.591 1.00 19.08 147 CYS B O 1
ATOM 3029 N N . PRO B 1 149 ? 10.090 19.417 69.573 1.00 19.32 148 PRO B N 1
ATOM 3030 C CA . PRO B 1 149 ? 11.547 19.532 69.386 1.00 24.24 148 PRO B CA 1
ATOM 3031 C C . PRO B 1 149 ? 12.097 18.802 68.154 1.00 22.75 148 PRO B C 1
ATOM 3032 O O . PRO B 1 149 ? 11.619 17.729 67.793 1.00 17.70 148 PRO B O 1
ATOM 3036 N N . SER B 1 150 ? 13.104 19.390 67.522 1.00 15.81 149 SER B N 1
ATOM 3037 C CA . SER B 1 150 ? 13.692 18.823 66.320 1.00 17.97 149 SER B CA 1
ATOM 3038 C C . SER B 1 150 ? 15.162 19.150 66.313 1.00 23.20 149 SER B C 1
ATOM 3039 O O . SER B 1 150 ? 15.560 20.238 65.933 1.00 18.12 149 SER B O 1
ATOM 3042 N N . VAL B 1 151 ? 15.966 18.203 66.777 1.00 20.41 150 VAL B N 1
ATOM 3043 C CA . VAL B 1 151 ? 17.421 18.351 66.698 1.00 24.62 150 VAL B CA 1
ATOM 3044 C C . VAL B 1 151 ? 17.889 18.386 65.224 1.00 17.62 150 VAL B C 1
ATOM 3045 O O . VAL B 1 151 ? 18.885 19.034 64.898 1.00 20.77 150 VAL B O 1
ATOM 3049 N N . ARG B 1 152 ? 17.154 17.716 64.343 1.00 19.56 151 ARG B N 1
ATOM 3050 C CA . ARG B 1 152 ? 17.452 17.797 62.922 1.00 18.01 151 ARG B CA 1
ATOM 3051 C C . ARG B 1 152 ? 17.218 19.231 62.404 1.00 11.82 151 ARG B C 1
ATOM 3052 O O . ARG B 1 152 ? 18.089 19.797 61.705 1.00 19.38 151 ARG B O 1
ATOM 3060 N N . GLY B 1 153 ? 16.067 19.798 62.763 1.00 16.38 152 GLY B N 1
ATOM 3061 C CA . GLY B 1 153 ? 15.761 21.212 62.489 1.00 16.56 152 GLY B CA 1
ATOM 3062 C C . GLY B 1 153 ? 16.870 22.127 62.972 1.00 29.07 152 GLY B C 1
ATOM 3063 O O . GLY B 1 153 ? 17.342 22.991 62.224 1.00 15.29 152 GLY B O 1
ATOM 3064 N N . GLN B 1 154 ? 17.288 21.938 64.225 1.00 18.56 153 GLN B N 1
ATOM 3065 C CA . GLN B 1 154 ? 18.378 22.736 64.798 1.00 15.97 153 GLN B CA 1
ATOM 3066 C C . GLN B 1 154 ? 19.649 22.606 63.982 1.00 15.43 153 GLN B C 1
ATOM 3067 O O . GLN B 1 154 ? 20.274 23.624 63.691 1.00 17.09 153 GLN B O 1
ATOM 3073 N N . ARG B 1 155 ? 20.034 21.371 63.627 1.00 12.64 154 ARG B N 1
ATOM 3074 C CA . ARG B 1 155 ? 21.253 21.109 62.849 1.00 23.80 154 ARG B CA 1
ATOM 3075 C C . ARG B 1 155 ? 21.209 21.809 61.490 1.00 19.34 154 ARG B C 1
ATOM 3076 O O . ARG B 1 155 ? 22.185 22.433 61.093 1.00 12.86 154 ARG B O 1
ATOM 3084 N N . HIS B 1 156 ? 20.062 21.747 60.813 1.00 17.43 155 HIS B N 1
ATOM 3085 C CA . HIS B 1 156 ? 19.887 22.399 59.511 1.00 17.54 155 HIS B CA 1
ATOM 3086 C C . HIS B 1 156 ? 20.058 23.911 59.584 1.00 14.44 155 HIS B C 1
ATOM 3087 O O . HIS B 1 156 ? 20.773 24.500 58.763 1.00 13.53 155 HIS B O 1
ATOM 3094 N N . ILE B 1 157 ? 19.442 24.524 60.594 1.00 17.33 156 ILE B N 1
ATOM 3095 C CA . ILE B 1 157 ? 19.573 25.970 60.813 1.00 15.64 156 ILE B CA 1
ATOM 3096 C C . ILE B 1 157 ? 21.038 26.349 61.087 1.00 12.29 156 ILE B C 1
ATOM 3097 O O . ILE B 1 157 ? 21.565 27.330 60.535 1.00 13.41 156 ILE B O 1
ATOM 3102 N N . LYS B 1 158 ? 21.709 25.538 61.899 1.00 13.63 157 LYS B N 1
ATOM 3103 C CA . LYS B 1 158 ? 23.138 25.732 62.132 1.00 23.12 157 LYS B CA 1
ATOM 3104 C C . LYS B 1 158 ? 23.984 25.579 60.865 1.00 15.86 157 LYS B C 1
ATOM 3105 O O . LYS B 1 158 ? 24.950 26.322 60.709 1.00 16.69 157 LYS B O 1
ATOM 3111 N N . GLU B 1 159 ? 23.662 24.621 59.988 1.00 17.36 158 GLU B N 1
ATOM 3112 C CA . GLU B 1 159 ? 24.345 24.525 58.691 1.00 21.77 158 GLU B CA 1
ATOM 3113 C C . GLU B 1 159 ? 24.144 25.766 57.821 1.00 19.22 158 GLU B C 1
ATOM 3114 O O . GLU B 1 159 ? 25.094 26.234 57.168 1.00 15.23 158 GLU B O 1
ATOM 3120 N N . LEU B 1 160 ? 22.915 26.273 57.797 1.00 14.11 159 LEU B N 1
ATOM 3121 C CA . LEU B 1 160 ? 22.592 27.502 57.061 1.00 17.34 159 LEU B CA 1
ATOM 3122 C C . LEU B 1 160 ? 23.336 28.716 57.605 1.00 14.97 159 LEU B C 1
ATOM 3123 O O . LEU B 1 160 ? 23.857 29.548 56.817 1.00 12.06 159 LEU B O 1
ATOM 3128 N N . ILE B 1 161 ? 23.408 28.832 58.940 1.00 13.06 160 ILE B N 1
ATOM 3129 C CA . ILE B 1 161 ? 24.137 29.953 59.579 1.00 13.44 160 ILE B CA 1
ATOM 3130 C C . ILE B 1 161 ? 25.610 29.871 59.134 1.00 13.08 160 ILE B C 1
ATOM 3131 O O . ILE B 1 161 ? 26.218 30.893 58.781 1.00 13.46 160 ILE B O 1
ATOM 3136 N N . LYS B 1 162 ? 26.173 28.665 59.173 1.00 18.44 161 LYS B N 1
ATOM 3137 C CA . LYS B 1 162 ? 27.601 28.485 58.845 1.00 26.54 161 LYS B CA 1
ATOM 3138 C C . LYS B 1 162 ? 27.877 28.862 57.390 1.00 17.17 161 LYS B C 1
ATOM 3139 O O . LYS B 1 162 ? 28.880 29.528 57.108 1.00 18.83 161 LYS B O 1
ATOM 3145 N N . LEU B 1 163 ? 27.001 28.431 56.488 1.00 18.13 162 LEU B N 1
ATOM 3146 C CA . LEU B 1 163 ? 27.077 28.783 55.067 1.00 15.34 162 LEU B CA 1
ATOM 3147 C C . LEU B 1 163 ? 27.044 30.304 54.872 1.00 26.23 162 LEU B C 1
ATOM 3148 O O . LEU B 1 163 ? 27.895 30.902 54.197 1.00 17.52 162 LEU B O 1
ATOM 3153 N N . ALA B 1 164 ? 26.046 30.930 55.475 1.00 16.78 163 ALA B N 1
ATOM 3154 C CA . ALA B 1 164 ? 25.917 32.390 55.395 1.00 14.76 163 ALA B CA 1
ATOM 3155 C C . ALA B 1 164 ? 27.141 33.146 55.916 1.00 17.28 163 ALA B C 1
ATOM 3156 O O . ALA B 1 164 ? 27.560 34.124 55.305 1.00 21.56 163 ALA B O 1
ATOM 3158 N N . ARG B 1 165 ? 27.692 32.707 57.043 1.00 15.37 164 ARG B N 1
ATOM 3159 C CA . ARG B 1 165 ? 28.959 33.255 57.562 1.00 24.16 164 ARG B CA 1
ATOM 3160 C C . ARG B 1 165 ? 30.171 33.038 56.667 1.00 19.06 164 ARG B C 1
ATOM 3161 O O . ARG B 1 165 ? 31.061 33.888 56.608 1.00 18.95 164 ARG B O 1
ATOM 3169 N N . ASP B 1 166 ? 30.223 31.912 55.968 1.00 23.51 165 ASP B N 1
ATOM 3170 C CA . ASP B 1 166 ? 31.295 31.670 54.993 1.00 18.57 165 ASP B CA 1
ATOM 3171 C C . ASP B 1 166 ? 31.038 32.387 53.652 1.00 25.04 165 ASP B C 1
ATOM 3172 O O . ASP B 1 166 ? 31.765 32.185 52.692 1.00 29.50 165 ASP B O 1
ATOM 3177 N N . GLY B 1 167 ? 29.989 33.205 53.589 1.00 24.04 166 GLY B N 1
ATOM 3178 C CA . GLY B 1 167 ? 29.702 34.002 52.409 1.00 28.91 166 GLY B CA 1
ATOM 3179 C C . GLY B 1 167 ? 28.866 33.352 51.324 1.00 46.70 166 GLY B C 1
ATOM 3180 O O . GLY B 1 167 ? 28.716 33.932 50.249 1.00 30.91 166 GLY B O 1
ATOM 3181 N N . LYS B 1 168 ? 28.315 32.165 51.601 1.00 25.10 167 LYS B N 1
ATOM 3182 C CA . LYS B 1 168 ? 27.491 31.451 50.645 1.00 17.48 167 LYS B CA 1
ATOM 3183 C C . LYS B 1 168 ? 26.044 31.870 50.865 1.00 15.72 167 LYS B C 1
ATOM 3184 O O . LYS B 1 168 ? 25.657 32.223 51.998 1.00 21.28 167 LYS B O 1
ATOM 3190 N N . ARG B 1 169 ? 25.249 31.844 49.792 1.00 17.13 168 ARG B N 1
ATOM 3191 C CA . ARG B 1 169 ? 23.825 32.195 49.904 1.00 20.59 168 ARG B CA 1
ATOM 3192 C C . ARG B 1 169 ? 23.056 31.006 50.503 1.00 13.74 168 ARG B C 1
ATOM 3193 O O . ARG B 1 169 ? 23.252 29.857 50.091 1.00 16.21 168 ARG B O 1
ATOM 3201 N N . ALA B 1 170 ? 22.153 31.308 51.429 1.00 16.04 169 ALA B N 1
ATOM 3202 C CA . ALA B 1 170 ? 21.448 30.280 52.208 1.00 14.62 169 ALA B CA 1
ATOM 3203 C C . ALA B 1 170 ? 20.060 30.818 52.564 1.00 14.45 169 ALA B C 1
ATOM 3204 O O . ALA B 1 170 ? 19.918 31.969 52.988 1.00 11.12 169 ALA B O 1
ATOM 3206 N N . MET B 1 171 ? 19.054 29.961 52.423 1.00 13.86 170 MET B N 1
ATOM 3207 C CA . MET B 1 171 ? 17.696 30.365 52.665 1.00 16.84 170 MET B CA 1
ATOM 3208 C C . MET B 1 171 ? 16.910 29.255 53.349 1.00 15.77 170 MET B C 1
ATOM 3209 O O . MET B 1 171 ? 17.092 28.072 53.035 1.00 14.05 170 MET B O 1
ATOM 3214 N N . ILE B 1 172 ? 16.057 29.656 54.285 1.00 13.63 171 ILE B N 1
ATOM 3215 C CA . ILE B 1 172 ? 15.059 28.765 54.859 1.00 11.96 171 ILE B CA 1
ATOM 3216 C C . ILE B 1 172 ? 13.657 29.255 54.451 1.00 12.60 171 ILE B C 1
ATOM 3217 O O . ILE B 1 172 ? 13.365 30.439 54.510 1.00 13.10 171 ILE B O 1
ATOM 3222 N N . VAL B 1 173 ? 12.827 28.335 53.975 1.00 9.67 172 VAL B N 1
ATOM 3223 C CA . VAL B 1 173 ? 11.475 28.729 53.508 1.00 6.32 172 VAL B CA 1
ATOM 3224 C C . VAL B 1 173 ? 10.459 27.922 54.324 1.00 8.69 172 VAL B C 1
ATOM 3225 O O . VAL B 1 173 ? 10.482 26.702 54.313 1.00 12.71 172 VAL B O 1
ATOM 3229 N N . PHE B 1 174 ? 9.574 28.627 55.007 1.00 8.98 173 PHE B N 1
ATOM 3230 C CA . PHE B 1 174 ? 8.505 27.954 55.751 1.00 8.46 173 PHE B CA 1
ATOM 3231 C C . PHE B 1 174 ? 7.321 27.835 54.838 1.00 11.61 173 PHE B C 1
ATOM 3232 O O . PHE B 1 174 ? 6.884 28.828 54.253 1.00 10.36 173 PHE B O 1
ATOM 3240 N N . ILE B 1 175 ? 6.808 26.617 54.708 1.00 10.81 174 ILE B N 1
ATOM 3241 C CA . ILE B 1 175 ? 5.668 26.352 53.827 1.00 7.90 174 ILE B CA 1
ATOM 3242 C C . ILE B 1 175 ? 4.392 26.326 54.691 1.00 12.90 174 ILE B C 1
ATOM 3243 O O . ILE B 1 175 ? 4.061 25.306 55.303 1.00 12.23 174 ILE B O 1
ATOM 3248 N N . GLY B 1 176 ? 3.709 27.476 54.752 1.00 12.54 175 GLY B N 1
ATOM 3249 C CA . GLY B 1 176 ? 2.424 27.663 55.487 1.00 7.43 175 GLY B CA 1
ATOM 3250 C C . GLY B 1 176 ? 1.320 27.037 54.640 1.00 12.70 175 GLY B C 1
ATOM 3251 O O . GLY B 1 176 ? 0.472 27.737 54.055 1.00 12.02 175 GLY B O 1
ATOM 3252 N N . ALA B 1 177 ? 1.317 25.717 54.571 1.00 8.46 176 ALA B N 1
ATOM 3253 C CA . ALA B 1 177 ? 0.471 25.008 53.600 1.00 18.22 176 ALA B CA 1
ATOM 3254 C C . ALA B 1 177 ? -0.946 24.825 54.137 1.00 13.43 176 ALA B C 1
ATOM 3255 O O . ALA B 1 177 ? -1.519 23.742 54.046 1.00 14.34 176 ALA B O 1
ATOM 3257 N N . LEU B 1 178 ? -1.520 25.904 54.657 1.00 13.87 177 LEU B N 1
ATOM 3258 C CA . LEU B 1 178 ? -2.914 25.882 55.094 1.00 15.08 177 LEU B CA 1
ATOM 3259 C C . LEU B 1 178 ? -3.610 27.228 54.873 1.00 12.37 177 LEU B C 1
ATOM 3260 O O . LEU B 1 178 ? -2.948 28.271 54.775 1.00 10.91 177 LEU B O 1
ATOM 3265 N N . PRO B 1 179 ? -4.953 27.221 54.839 1.00 16.95 178 PRO B N 1
ATOM 3266 C CA . PRO B 1 179 ? -5.654 28.493 54.630 1.00 22.47 178 PRO B CA 1
ATOM 3267 C C . PRO B 1 179 ? -5.692 29.382 55.872 1.00 18.72 178 PRO B C 1
ATOM 3268 O O . PRO B 1 179 ? -5.346 28.949 56.970 1.00 14.07 178 PRO B O 1
ATOM 3272 N N . ASN B 1 180 ? -6.125 30.628 55.687 1.00 25.42 179 ASN B N 1
ATOM 3273 C CA . ASN B 1 180 ? -6.414 31.531 56.792 1.00 21.75 179 ASN B CA 1
ATOM 3274 C C . ASN B 1 180 ? -5.195 31.908 57.626 1.00 16.08 179 ASN B C 1
ATOM 3275 O O . ASN B 1 180 ? -5.283 32.130 58.842 1.00 19.39 179 ASN B O 1
ATOM 3280 N N . VAL B 1 181 ? -4.046 31.986 56.952 1.00 22.28 180 VAL B N 1
ATOM 3281 C CA . VAL B 1 181 ? -2.858 32.545 57.575 1.00 12.63 180 VAL B CA 1
ATOM 3282 C C . VAL B 1 181 ? -2.316 33.660 56.678 1.00 10.18 180 VAL B C 1
ATOM 3283 O O . VAL B 1 181 ? -2.376 33.576 55.439 1.00 18.39 180 VAL B O 1
ATOM 3287 N N . SER B 1 182 ? -1.811 34.710 57.312 1.00 19.96 181 SER B N 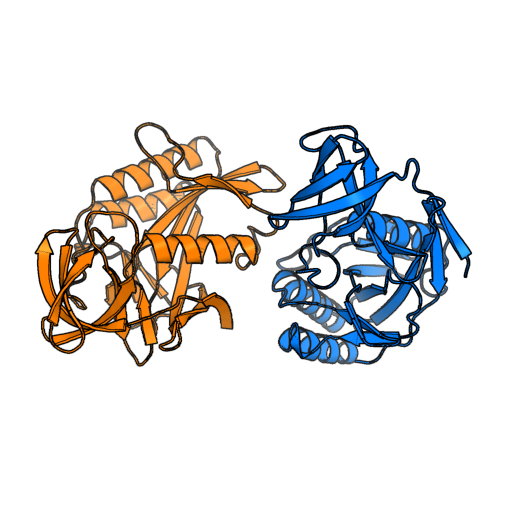1
ATOM 3288 C CA . SER B 1 182 ? -1.164 35.801 56.580 1.00 20.63 181 SER B CA 1
ATOM 3289 C C . SER B 1 182 ? 0.228 36.110 57.132 1.00 16.28 181 SER B C 1
ATOM 3290 O O . SER B 1 182 ? 0.958 36.953 56.573 1.00 21.22 181 SER B O 1
ATOM 3293 N N . LYS B 1 183 ? 0.596 35.444 58.229 1.00 18.83 182 LYS B N 1
ATOM 3294 C CA . LYS B 1 183 ? 1.876 35.661 58.926 1.00 15.36 182 LYS B CA 1
ATOM 3295 C C . LYS B 1 183 ? 2.564 34.358 59.336 1.00 14.41 182 LYS B C 1
ATOM 3296 O O . LYS B 1 183 ? 1.936 33.283 59.364 1.00 16.14 182 LYS B O 1
ATOM 3302 N N . PHE B 1 184 ? 3.851 34.464 59.660 1.00 16.15 183 PHE B N 1
ATOM 3303 C CA . PHE B 1 184 ? 4.646 33.350 60.178 1.00 19.01 183 PHE B CA 1
ATOM 3304 C C . PHE B 1 184 ? 5.411 33.793 61.421 1.00 14.91 183 PHE B C 1
ATOM 3305 O O . PHE B 1 184 ? 5.908 34.918 61.466 1.00 17.00 183 PHE B O 1
ATOM 3313 N N . LYS B 1 185 ? 5.496 32.931 62.437 1.00 10.76 184 LYS B N 1
ATOM 3314 C CA . LYS B 1 185 ? 6.421 33.127 63.560 1.00 15.33 184 LYS B CA 1
ATOM 3315 C C . LYS B 1 185 ? 6.859 31.757 64.061 1.00 18.30 184 LYS B C 1
ATOM 3316 O O . LYS B 1 185 ? 6.121 30.796 63.885 1.00 13.23 184 LYS B O 1
ATOM 3322 N N . PRO B 1 186 ? 8.079 31.647 64.638 1.00 16.65 185 PRO B N 1
ATOM 3323 C CA . PRO B 1 186 ? 8.455 30.409 65.321 1.00 14.20 185 PRO B CA 1
ATOM 3324 C C . PRO B 1 186 ? 7.568 30.147 66.520 1.00 18.64 185 PRO B C 1
ATOM 3325 O O . PRO B 1 186 ? 6.995 31.091 67.106 1.00 18.87 185 PRO B O 1
ATOM 3329 N N . TYR B 1 187 ? 7.414 28.870 66.845 1.00 16.85 186 TYR B N 1
ATOM 3330 C CA . TYR B 1 187 ? 6.699 28.421 68.033 1.00 15.91 186 TYR B CA 1
ATOM 3331 C C . TYR B 1 187 ? 7.755 28.106 69.097 1.00 15.77 186 TYR B C 1
ATOM 3332 O O . TYR B 1 187 ? 8.321 27.024 69.106 1.00 15.36 186 TYR B O 1
ATOM 3341 N N . LYS B 1 188 ? 8.078 29.087 69.945 1.00 16.97 187 LYS B N 1
ATOM 3342 C CA . LYS B 1 188 ? 9.111 28.937 70.972 1.00 21.79 187 LYS B CA 1
ATOM 3343 C C . LYS B 1 188 ? 8.901 27.703 71.879 1.00 12.26 187 LYS B C 1
ATOM 3344 O O . LYS B 1 188 ? 9.853 26.982 72.176 1.00 17.99 187 LYS B O 1
ATOM 3350 N N . LYS B 1 189 ? 7.658 27.461 72.297 1.00 24.70 188 LYS B N 1
ATOM 3351 C CA . LYS B 1 189 ? 7.326 26.294 73.134 1.00 25.02 188 LYS B CA 1
ATOM 3352 C C . LYS B 1 189 ? 7.645 24.974 72.448 1.00 23.59 188 LYS B C 1
ATOM 3353 O O . LYS B 1 189 ? 8.047 24.026 73.109 1.00 27.25 188 LYS B O 1
ATOM 3359 N N . GLY B 1 190 ? 7.506 24.929 71.120 1.00 13.93 189 GLY B N 1
ATOM 3360 C CA . GLY B 1 190 ? 7.836 23.728 70.346 1.00 20.98 189 GLY B CA 1
ATOM 3361 C C . GLY B 1 190 ? 9.304 23.348 70.412 1.00 20.42 189 GLY B C 1
ATOM 3362 O O . GLY B 1 190 ? 9.622 22.203 70.659 1.00 18.34 189 GLY B O 1
ATOM 3363 N N . ASP B 1 191 ? 10.185 24.323 70.194 1.00 17.56 190 ASP B N 1
ATOM 3364 C CA . ASP B 1 191 ? 11.627 24.138 70.293 1.00 17.84 190 ASP B CA 1
ATOM 3365 C C . ASP B 1 191 ? 12.250 25.525 70.566 1.00 21.52 190 ASP B C 1
ATOM 3366 O O . ASP B 1 191 ? 12.367 26.366 69.668 1.00 21.37 190 ASP B O 1
ATOM 3371 N N . PRO B 1 192 ? 12.598 25.792 71.837 1.00 20.67 191 PRO B N 1
ATOM 3372 C CA . PRO B 1 192 ? 13.178 27.095 72.144 1.00 17.25 191 PRO B CA 1
ATOM 3373 C C . PRO B 1 192 ? 14.512 27.325 71.436 1.00 13.61 191 PRO B C 1
ATOM 3374 O O . PRO B 1 192 ? 14.854 28.474 71.173 1.00 23.58 191 PRO B O 1
ATOM 3378 N N . LYS B 1 193 ? 15.251 26.259 71.137 1.00 18.58 192 LYS B N 1
ATOM 3379 C CA . LYS B 1 193 ? 16.563 26.413 70.496 1.00 27.19 192 LYS B CA 1
ATOM 3380 C C . LYS B 1 193 ? 16.386 26.947 69.085 1.00 30.29 192 LYS B C 1
ATOM 3381 O O . LYS B 1 193 ? 17.078 27.882 68.661 1.00 16.04 192 LYS B O 1
ATOM 3387 N N . ILE B 1 194 ? 15.412 26.368 68.391 1.00 22.74 193 ILE B N 1
ATOM 3388 C CA . ILE B 1 194 ? 15.039 26.798 67.039 1.00 18.73 193 ILE B CA 1
ATOM 3389 C C . ILE B 1 194 ? 14.585 28.270 66.996 1.00 17.40 193 ILE B C 1
ATOM 3390 O O . ILE B 1 194 ? 15.020 29.000 66.106 1.00 17.69 193 ILE B O 1
ATOM 3395 N N . ALA B 1 195 ? 13.770 28.724 67.963 1.00 15.61 194 ALA B N 1
ATOM 3396 C CA . ALA B 1 195 ? 13.363 30.129 68.003 1.00 13.82 194 ALA B CA 1
ATOM 3397 C C . ALA B 1 195 ? 14.577 31.041 68.082 1.00 21.90 194 ALA B C 1
ATOM 3398 O O . ALA B 1 195 ? 14.649 32.024 67.367 1.00 20.05 194 ALA B O 1
ATOM 3400 N N . GLU B 1 196 ? 15.526 30.708 68.965 1.00 17.89 195 GLU B N 1
ATOM 3401 C CA . GLU B 1 196 ? 16.765 31.490 69.062 1.00 20.74 195 GLU B CA 1
ATOM 3402 C C . GLU B 1 196 ? 17.676 31.356 67.832 1.00 13.36 195 GLU B C 1
ATOM 3403 O O . GLU B 1 196 ? 18.212 32.359 67.369 1.00 17.89 195 GLU B O 1
ATOM 3409 N N . LEU B 1 197 ? 17.871 30.129 67.325 1.00 16.98 196 LEU B N 1
ATOM 3410 C CA . LEU B 1 197 ? 18.676 29.873 66.127 1.00 19.36 196 LEU B CA 1
ATOM 3411 C C . LEU B 1 197 ? 18.181 30.652 64.902 1.00 25.16 196 LEU B C 1
ATOM 3412 O O . LEU B 1 197 ? 18.980 31.105 64.083 1.00 15.28 196 LEU B O 1
ATOM 3417 N N . LEU B 1 198 ? 16.870 30.821 64.789 1.00 16.88 197 LEU B N 1
ATOM 3418 C CA . LEU B 1 198 ? 16.303 31.587 63.674 1.00 17.13 197 LEU B CA 1
ATOM 3419 C C . LEU B 1 198 ? 16.655 33.077 63.758 1.00 14.53 197 LEU B C 1
ATOM 3420 O O . LEU B 1 198 ? 16.886 33.716 62.734 1.00 13.48 197 LEU B O 1
ATOM 3425 N N . LYS B 1 199 ? 16.688 33.629 64.968 1.00 17.95 198 LYS B N 1
ATOM 3426 C CA . LYS B 1 199 ? 17.096 35.033 65.174 1.00 13.31 198 LYS B CA 1
ATOM 3427 C C . LYS B 1 199 ? 18.548 35.170 64.771 1.00 14.08 198 LYS B C 1
ATOM 3428 O O . LYS B 1 199 ? 18.941 36.156 64.169 1.00 16.15 198 LYS B O 1
ATOM 3434 N N . GLU B 1 200 ? 19.349 34.159 65.100 1.00 14.78 199 GLU B N 1
ATOM 3435 C CA . GLU B 1 200 ? 20.778 34.171 64.741 1.00 14.35 199 GLU B CA 1
ATOM 3436 C C . GLU B 1 200 ? 20.982 34.036 63.236 1.00 24.22 199 GLU B C 1
ATOM 3437 O O . GLU B 1 200 ? 21.818 34.732 62.656 1.00 13.93 199 GLU B O 1
ATOM 3443 N N . ALA B 1 201 ? 20.170 33.185 62.609 1.00 18.24 200 ALA B N 1
ATOM 3444 C CA . ALA B 1 201 ? 20.178 32.992 61.138 1.00 17.56 200 ALA B CA 1
ATOM 3445 C C . ALA B 1 201 ? 19.920 34.303 60.417 1.00 13.59 200 ALA B C 1
ATOM 3446 O O . ALA B 1 201 ? 20.627 34.629 59.448 1.00 19.54 200 ALA B O 1
ATOM 3448 N N . LEU B 1 202 ? 18.960 35.091 60.908 1.00 10.99 201 LEU B N 1
ATOM 3449 C CA . LEU B 1 202 ? 18.693 36.408 60.294 1.00 16.44 201 LEU B CA 1
ATOM 3450 C C . LEU B 1 202 ? 19.923 37.311 60.397 1.00 17.52 201 LEU B C 1
ATOM 3451 O O . LEU B 1 202 ? 20.327 37.947 59.414 1.00 18.51 201 LEU B O 1
ATOM 3456 N N . GLU B 1 203 ? 20.500 37.379 61.591 1.00 20.03 202 GLU B N 1
ATOM 3457 C CA . GLU B 1 203 ? 21.684 38.215 61.821 1.00 22.58 202 GLU B CA 1
ATOM 3458 C C . GLU B 1 203 ? 22.871 37.789 60.971 1.00 20.17 202 GLU B C 1
ATOM 3459 O O . GLU B 1 203 ? 23.662 38.633 60.557 1.00 20.46 202 GLU B O 1
ATOM 3465 N N . ALA B 1 204 ? 22.979 36.485 60.672 1.00 19.50 203 ALA B N 1
ATOM 3466 C CA . ALA B 1 204 ? 24.122 35.938 59.922 1.00 18.68 203 ALA B CA 1
ATOM 3467 C C . ALA B 1 204 ? 23.976 36.081 58.410 1.00 23.28 203 ALA B C 1
ATOM 3468 O O . ALA B 1 204 ? 24.959 35.965 57.680 1.00 17.06 203 ALA B O 1
ATOM 3470 N N . GLY B 1 205 ? 22.755 36.337 57.942 1.00 13.30 204 GLY B N 1
ATOM 3471 C CA . GLY B 1 205 ? 22.510 36.488 56.517 1.00 14.47 204 GLY B CA 1
ATOM 3472 C C . GLY B 1 205 ? 21.794 35.340 55.849 1.00 13.03 204 GLY B C 1
ATOM 3473 O O . GLY B 1 205 ? 21.748 35.273 54.626 1.00 11.90 204 GLY B O 1
ATOM 3474 N N . VAL B 1 206 ? 21.229 34.451 56.651 1.00 12.44 205 VAL B N 1
ATOM 3475 C CA . VAL B 1 206 ? 20.329 33.431 56.116 1.00 11.96 205 VAL B CA 1
ATOM 3476 C C . VAL B 1 206 ? 19.014 34.115 55.767 1.00 15.93 205 VAL B C 1
ATOM 3477 O O . VAL B 1 206 ? 18.382 34.745 56.621 1.00 11.97 205 VAL B O 1
ATOM 3481 N N . GLU B 1 207 ? 18.626 34.019 54.508 1.00 11.88 206 GLU B N 1
ATOM 3482 C CA . GLU B 1 207 ? 17.347 34.553 54.066 1.00 14.38 206 GLU B CA 1
ATOM 3483 C C . GLU B 1 207 ? 16.188 33.711 54.591 1.00 14.71 206 GLU B C 1
ATOM 3484 O O . GLU B 1 207 ? 16.219 32.481 54.493 1.00 14.12 206 GLU B O 1
ATOM 3490 N N . ILE B 1 208 ? 15.162 34.367 55.136 1.00 12.73 207 ILE B N 1
ATOM 3491 C CA . ILE B 1 208 ? 13.988 33.624 55.648 1.00 10.50 207 ILE B CA 1
ATOM 3492 C C . ILE B 1 208 ? 12.750 34.080 54.887 1.00 12.35 207 ILE B C 1
ATOM 3493 O O . ILE B 1 208 ? 12.495 35.291 54.800 1.00 16.54 207 ILE B O 1
ATOM 3498 N N . ARG B 1 209 ? 12.013 33.114 54.312 1.00 11.62 208 ARG B N 1
ATOM 3499 C CA . ARG B 1 209 ? 10.792 33.387 53.591 1.00 8.78 208 ARG B CA 1
ATOM 3500 C C . ARG B 1 209 ? 9.697 32.491 54.156 1.00 9.88 208 ARG B C 1
ATOM 3501 O O . ARG B 1 209 ? 9.977 31.416 54.675 1.00 10.59 208 ARG B O 1
ATOM 3509 N N . ALA B 1 210 ? 8.466 32.957 54.098 1.00 13.94 209 ALA B N 1
ATOM 3510 C CA . ALA B 1 210 ? 7.341 32.090 54.445 1.00 8.35 209 ALA B CA 1
ATOM 3511 C C . ALA B 1 210 ? 6.252 32.246 53.365 1.00 14.21 209 ALA B C 1
ATOM 3512 O O . ALA B 1 210 ? 5.968 33.369 52.914 1.00 14.20 209 ALA B O 1
ATOM 3514 N N . LEU B 1 211 ? 5.671 31.127 52.936 1.00 10.60 210 LEU B N 1
ATOM 3515 C CA . LEU B 1 211 ? 4.691 31.116 51.827 1.00 19.46 210 LEU B CA 1
ATOM 3516 C C . LEU B 1 211 ? 3.349 30.560 52.271 1.00 18.60 210 LEU B C 1
ATOM 3517 O O . LEU B 1 211 ? 3.293 29.567 52.998 1.00 14.15 210 LEU B O 1
ATOM 3522 N N . GLY B 1 212 ? 2.267 31.199 51.824 1.00 8.89 211 GLY B N 1
ATOM 3523 C CA . GLY B 1 212 ? 0.910 30.717 52.136 1.00 13.82 211 GLY B CA 1
ATOM 3524 C C . GLY B 1 212 ? 0.372 29.962 50.945 1.00 17.29 211 GLY B C 1
ATOM 3525 O O . GLY B 1 212 ? 0.375 30.461 49.803 1.00 16.08 211 GLY B O 1
ATOM 3526 N N . LEU B 1 213 ? -0.039 28.719 51.176 1.00 13.70 212 LEU B N 1
ATOM 3527 C CA . LEU B 1 213 ? -0.615 27.963 50.080 1.00 6.83 212 LEU B CA 1
ATOM 3528 C C . LEU B 1 213 ? -1.618 26.976 50.655 1.00 11.91 212 LEU B C 1
ATOM 3529 O O . LEU B 1 213 ? -1.648 26.743 51.874 1.00 14.21 212 LEU B O 1
ATOM 3534 N N . HIS B 1 214 ? -2.405 26.376 49.786 1.00 14.91 213 HIS B N 1
ATOM 3535 C CA . HIS B 1 214 ? -3.357 25.323 50.225 1.00 11.18 213 HIS B CA 1
ATOM 3536 C C . HIS B 1 214 ? -3.738 24.439 49.059 1.00 14.78 213 HIS B C 1
ATOM 3537 O O . HIS B 1 214 ? -3.362 24.726 47.926 1.00 15.89 213 HIS B O 1
ATOM 3544 N N . MET B 1 215 ? -4.489 23.364 49.328 1.00 13.35 214 MET B N 1
ATOM 3545 C CA . MET B 1 215 ? -5.065 22.579 48.247 1.00 14.66 214 MET B CA 1
ATOM 3546 C C . MET B 1 215 ? -6.581 22.706 48.295 1.00 9.24 214 MET B C 1
ATOM 3547 O O . MET B 1 215 ? -7.183 22.759 49.386 1.00 13.97 214 MET B O 1
ATOM 3552 N N . GLU B 1 216 ? -7.184 22.842 47.107 1.00 14.00 215 GLU B N 1
ATOM 3553 C CA . GLU B 1 216 ? -8.638 22.914 47.002 1.00 16.81 215 GLU B CA 1
ATOM 3554 C C . GLU B 1 216 ? -9.152 21.493 47.029 1.00 13.81 215 GLU B C 1
ATOM 3555 O O . GLU B 1 216 ? -8.412 20.544 46.718 1.00 15.95 215 GLU B O 1
ATOM 3561 N N . LEU B 1 217 ? -10.439 21.332 47.362 1.00 15.15 216 LEU B N 1
ATOM 3562 C CA . LEU B 1 217 ? -11.078 20.004 47.359 1.00 16.00 216 LEU B CA 1
ATOM 3563 C C . LEU B 1 217 ? -11.050 19.321 45.992 1.00 18.22 216 LEU B C 1
ATOM 3564 O O . LEU B 1 217 ? -11.198 18.119 45.894 1.00 20.24 216 LEU B O 1
ATOM 3569 N N . SER B 1 218 ? -10.868 20.109 44.941 1.00 15.70 217 SER B N 1
ATOM 3570 C CA . SER B 1 218 ? -10.760 19.602 43.582 1.00 22.26 217 SER B CA 1
ATOM 3571 C C . SER B 1 218 ? -9.312 19.220 43.211 1.00 23.91 217 SER B C 1
ATOM 3572 O O . SER B 1 218 ? -9.041 18.812 42.072 1.00 19.99 217 SER B O 1
ATOM 3575 N N . GLY B 1 219 ? -8.390 19.366 44.163 1.00 14.72 218 GLY B N 1
ATOM 3576 C CA . GLY B 1 219 ? -6.979 18.924 43.964 1.00 14.83 218 GLY B CA 1
ATOM 3577 C C . GLY B 1 219 ? -6.024 19.995 43.425 1.00 19.70 218 GLY B C 1
ATOM 3578 O O . GLY B 1 219 ? -4.812 19.774 43.357 1.00 16.85 218 GLY B O 1
ATOM 3579 N N . GLU B 1 220 ? -6.543 21.159 43.065 1.00 17.57 219 GLU B N 1
ATOM 3580 C CA . GLU B 1 220 ? -5.671 22.282 42.660 1.00 14.60 219 GLU B CA 1
ATOM 3581 C C . GLU B 1 220 ? -4.868 22.815 43.846 1.00 15.04 219 GLU B C 1
ATOM 3582 O O . GLU B 1 220 ? -5.435 23.093 44.890 1.00 13.60 219 GLU B O 1
ATOM 3588 N N . ILE B 1 221 ? -3.550 22.955 43.685 1.00 14.61 220 ILE B N 1
ATOM 3589 C CA . ILE B 1 221 ? -2.728 23.586 44.727 1.00 16.64 220 ILE B CA 1
ATOM 3590 C C . ILE B 1 221 ? -2.504 25.058 44.378 1.00 11.92 220 ILE B C 1
ATOM 3591 O O . ILE B 1 221 ? -1.984 25.368 43.272 1.00 14.67 220 ILE B O 1
ATOM 3596 N N . ILE B 1 222 ? -2.928 25.919 45.300 1.00 13.31 221 ILE B N 1
ATOM 3597 C CA . ILE B 1 222 ? -3.013 27.354 45.105 1.00 11.67 221 ILE B CA 1
ATOM 3598 C C . ILE B 1 222 ? -1.989 28.083 45.961 1.00 15.96 221 ILE B C 1
ATOM 3599 O O . ILE B 1 222 ? -1.987 27.957 47.189 1.00 14.78 221 ILE B O 1
ATOM 3604 N N . TYR B 1 223 ? -1.160 28.887 45.312 1.00 16.74 222 TYR B N 1
ATOM 3605 C CA . TYR B 1 223 ? -0.264 29.794 46.028 1.00 13.28 222 TYR B CA 1
ATOM 3606 C C . TYR B 1 223 ? -0.968 31.109 46.270 1.00 25.33 222 TYR B C 1
ATOM 3607 O O . TYR B 1 223 ? -1.457 31.769 45.330 1.00 16.06 222 TYR B O 1
ATOM 3616 N N . ARG B 1 224 ? -1.040 31.501 47.531 1.00 16.02 223 ARG B N 1
ATOM 3617 C CA . ARG B 1 224 ? -1.745 32.742 47.865 1.00 15.57 223 ARG B CA 1
ATOM 3618 C C . ARG B 1 224 ? -0.819 33.961 47.938 1.00 22.48 223 ARG B C 1
ATOM 3619 O O . ARG B 1 224 ? -1.239 35.095 47.677 1.00 16.94 223 ARG B O 1
ATOM 3627 N N . GLY B 1 225 ? 0.439 33.735 48.279 1.00 12.37 224 GLY B N 1
ATOM 3628 C CA . GLY B 1 225 ? 1.380 34.854 48.514 1.00 14.48 224 GLY B CA 1
ATOM 3629 C C . GLY B 1 225 ? 2.281 34.612 49.711 1.00 19.61 224 GLY B C 1
ATOM 3630 O O . GLY B 1 225 ? 2.159 33.592 50.366 1.00 16.05 224 GLY B O 1
ATOM 3631 N N . GLU B 1 226 ? 3.168 35.567 50.019 1.00 14.12 225 GLU B N 1
ATOM 3632 C CA . GLU B 1 226 ? 4.113 35.394 51.117 1.00 8.53 225 GLU B CA 1
ATOM 3633 C C . GLU B 1 226 ? 3.471 35.755 52.431 1.00 14.91 225 GLU B C 1
ATOM 3634 O O . GLU B 1 226 ? 2.599 36.664 52.493 1.00 19.88 225 GLU B O 1
ATOM 3640 N N . LEU B 1 227 ? 3.870 35.049 53.477 1.00 14.98 226 LEU B N 1
ATOM 3641 C CA . LEU B 1 227 ? 3.431 35.348 54.826 1.00 12.43 226 LEU B CA 1
ATOM 3642 C C . LEU B 1 227 ? 4.365 36.394 55.454 1.00 17.40 226 LEU B C 1
ATOM 3643 O O . LEU B 1 227 ? 5.597 36.331 55.296 1.00 13.80 226 LEU B O 1
ATOM 3648 N N . GLY B 1 228 ? 3.787 37.314 56.220 1.00 14.70 227 GLY B N 1
ATOM 3649 C CA . GLY B 1 228 ? 4.592 38.268 56.997 1.00 16.49 227 GLY B CA 1
ATOM 3650 C C . GLY B 1 228 ? 5.434 37.594 58.071 1.00 18.93 227 GLY B C 1
ATOM 3651 O O . GLY B 1 228 ? 4.903 37.017 59.011 1.00 16.19 227 GLY B O 1
ATOM 3652 N N . VAL B 1 229 ? 6.758 37.680 57.937 1.00 12.53 228 VAL B N 1
ATOM 3653 C CA . VAL B 1 229 ? 7.707 36.968 58.808 1.00 14.48 228 VAL B CA 1
ATOM 3654 C C . VAL B 1 229 ? 7.974 37.764 60.085 1.00 16.06 228 VAL B C 1
ATOM 3655 O O . VAL B 1 229 ? 8.337 38.940 60.028 1.00 19.16 228 VAL B O 1
ATOM 3659 N N . GLU B 1 230 ? 7.724 37.130 61.221 1.00 13.02 229 GLU B N 1
ATOM 3660 C CA . GLU B 1 230 ? 8.120 37.700 62.519 1.00 21.76 229 GLU B CA 1
ATOM 3661 C C . GLU B 1 230 ? 9.008 36.725 63.275 1.00 25.89 229 GLU B C 1
ATOM 3662 O O . GLU B 1 230 ? 8.569 35.637 63.654 1.00 31.18 229 GLU B O 1
ATOM 3668 N N . ILE B 1 231 ? 10.255 37.120 63.493 1.00 15.96 230 ILE B N 1
ATOM 3669 C CA . ILE B 1 231 ? 11.246 36.297 64.161 1.00 18.19 230 ILE B CA 1
ATOM 3670 C C . ILE B 1 231 ? 11.722 36.985 65.441 1.00 51.53 230 ILE B C 1
ATOM 3671 O O . ILE B 1 231 ? 11.950 36.341 66.463 1.00 36.26 230 ILE B O 1
#

Foldseek 3Di:
DAFQDFDPDKFKWFWAAAPDQFWGWTGGVPDIFIATFAANAPPVVQRDGGFIWIWDADDDDDGGIHGQFGQAPQFTQGRHVVVLVVSVQSCLVVVVPVVNPQKHFDDAQDDFPPGTAGTWIAHPVGIETEHEEEFADDDQQEGEDDQADDPNLLVVLVSQLVCLLVVHHYEYEYEHRHPRHQAYEYPCVRPVSNNVSVVSNVVSRYHYWYWYWYGGPRRTIDTPGT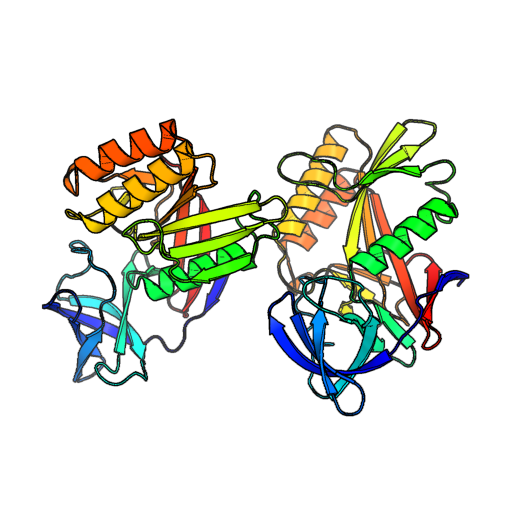HHYDD/DDFLDFDDDKFKWFWAAAPDQFWTWIGGPPDIFIATFAANAPPVVFGDGGFIWIWDADPPPDGGIHGQFGDDPQFTQGRHVVVLVVSVQSCLVVCVPVVSPPKHFDDAQDDQDPGTAGTWIADPVGIETEHEEEFQDDDQQEGEDDQADDVNLLVVLVSQLVCLQVPHHYEYEYENADPRHQAYAYDCVRPVSNNVSVVSSVVSRHHYWYWYWYGHPRGTIGTDGTHHYDD

Sequence (462 aa):
AMKLMEVSPLFPCIFLRRVNRFVGLVRIKERIERALITNTGRLNEFMIPGRIGYCTPKAGGKTRYILLGFEDHGKIAIIDTRLQGKAFEKIIEKELLPELEGCRIIKREPRVGESRLDYLIECSKGEIFVETKSAVLREGEYAMYPDCPSVRGQRHIKELIKLARDGKRAMIVFIGALPNVSKFKPYKKGDPKIAELLKEALEAGVEIRALGLHMELSGEIIYRGELGVEIAMKLMEVSPLFPCIFLRRVNRFVGLVRIKERIERALITNTGRLNEFMIPGRIGYCTPKAGGKTRYILLGFEDHGKIAIIDTRLQGKAFEKIIEKELLPELEGCRIIKREPRVGESRLDYLIECSKGEIFVETKSAVLREGEYAMYPDCPSVRGQRHIKELIKLARDGKRAMIVFIGALPNVSKFKPYKKGDPKIAELLKEALEAGVEIRALGLHMELSGEIIYRGELGVEI

Organism: Pyrococcus furiosus (strain ATCC 43587 / DSM 3638 / JCM 8422 / Vc1) (NCBI:txid186497)

CATH classification: 2.40.50.580 (+1 more: 3.40.1350.60)

Secondary structure (DSSP, 8-state):
-EEEEE--S-EEEEEEEE-SSSEEEEEETTEEEEEE----S--TTT--TT-EEEEEE--SSS-SEEEEEEEETTEEEE--HHHHHHHHHHHHHTT-SGGGTT-EEEEES-EETTEE-SEEEE-SS-EEEEEEEE--EEETTEEEE-SS--HHHHHHHHHHHHHHHTT-EEEEEEEE-SSS--EEEE-TTT-HHHHHHHHHHHHHT-EEEEEEEEE-TTSEEEEEEEPEE--/-EEEEE----EEEEEEEEEETTEEEEEETTEEEEEE----S--TTT--TT-EEEEEE--SSS-SEEEEEEEETTEEEE--HHHHHHHHHHHHHTT-SGGGTT-EEEEES-EETTEE-SEEEE-SS-EEEEEEEE--EEETTEEEE-SS--HHHHHHHHHHHHHHHTT-EEEEEEEE-SSS--EEEE-TTT-HHHHHHHHHHHHHT-EEEEEEEEE-TTSEEEEEEE-EE--

B-factor: mean 25.06, std 18.78, range [5.81, 449.72]

Radius of gyration: 25.19 Å; Cα contacts (8 Å, |Δi|>4): 1148; chains: 2; bounding box: 48×65×69 Å